Protein AF-A0A969M7Q9-F1 (afdb_monomer)

Nearest PDB structures (foldseek):
  7z47-assembly1_B  TM=3.988E-01  e=9.746E-03  Escherichia phage vB_EcoP_SU10
  7z4b-assembly1_DV  TM=4.162E-01  e=3.476E-02  Escherichia phage vB_EcoP_SU10
  7z4f-assembly1_I  TM=3.718E-01  e=2.457E-02  Escherichia phage vB_EcoP_SU10
  1pkl-assembly1_D  TM=4.606E-01  e=7.020E-01  Leishmania mexicana
  3qv9-assembly1_A  TM=3.059E-01  e=4.173E-01  Trypanosoma cruzi

Radius of gyration: 27.12 Å; Cα contacts (8 Å, |Δi|>4): 693; chains: 1; bounding box: 94×63×76 Å

pLDDT: mean 72.63, std 21.4, range [31.58, 98.12]

Mean predicted aligned error: 14.59 Å

Secondary structure (DSSP, 8-state):
-GGGGT-SS--HHHHHHHHHHHHHHHHHHHHHTTT-GGGEEEEEEE-------EEEEEEEEEEEBT-SEEEE-TTS---GGGTTPEEEETT-S-EEEEEEEEETTEEEEES---SS-BTPEEEEEEEEEE---EEPPTTEEEEEEEEEEE-SS--SS--GGGTTT----S-STT---PPP---PEEES---STTTTT--------EEEEEE-TT-SEEEE-TT---HHHHH-TT-TTSGGGTSTT-EEEETT-S--EEEEEEEETTEEEESS---S--EEEEEEEEE--SPPEEE-SSPPPTTEEEEEEEEEPPPPP-STTPPPSS-GGGHHHHHHHHHHHHHHHTT-HHHHHHHHHHHHHHHHHHHHHHHHHTTTSTT----------------PPP--PPPPPP-

Sequence (407 aa):
MLAAYGQTSPSTVISTQITGFINRAYAEVCRTMQSAPWNRRLFSVITTPEATGEATAAEGVTVTGGSRTVTFGASSPVDRRLIGALLQVATDDESYVIVDVTAATTAIIEPAYTGAALGTALSDQAWRLLGFNYRLPPDCTTPFVVKQSQSPVKLSAAFPRTADAFLPDPIILGQTGLPYIYAVTFGLGFPDLWGSLIQTQLGGSSGNMNVTNGSTAVAGGSTSPDLVNAVIAPAATAATSILPGMFIRFGGDSRYYQIRSVTSGTALVLSEPYRGTTATNLSYRIMPGDSPWIRFYPLPDTRMQVDTEYFAAPPPMQSDEEEPRLPQDLHGVVLDGALLNLYRYLTNESMSQFYENQFGAGLARIRMRSELSDESVFRYAPTYGTGSPYYGDGFLPYGMLPPSVPT

Structure (mmCIF, N/CA/C/O backbone):
data_AF-A0A969M7Q9-F1
#
_entry.id   AF-A0A969M7Q9-F1
#
loop_
_atom_site.group_PDB
_atom_site.id
_atom_site.type_symbol
_atom_site.label_atom_id
_atom_site.label_alt_id
_atom_site.label_comp_id
_atom_site.label_asym_id
_atom_site.label_entity_id
_atom_site.label_seq_id
_atom_site.pdbx_PDB_ins_code
_atom_site.Cartn_x
_atom_site.Cartn_y
_atom_site.Cartn_z
_atom_site.occupancy
_atom_site.B_iso_or_equiv
_atom_site.auth_seq_id
_atom_site.auth_comp_id
_atom_site.auth_asym_id
_atom_site.auth_atom_id
_atom_site.pdbx_PDB_model_num
ATOM 1 N N . MET A 1 1 ? -22.004 0.656 23.681 1.00 78.19 1 MET A N 1
ATOM 2 C CA . MET A 1 1 ? -21.119 1.842 23.577 1.00 78.19 1 MET A CA 1
ATOM 3 C C . MET A 1 1 ? -21.864 3.158 23.778 1.00 78.19 1 MET A C 1
ATOM 5 O O . MET A 1 1 ? -21.443 3.919 24.634 1.00 78.19 1 MET A O 1
ATOM 9 N N . LEU A 1 2 ? -22.986 3.418 23.090 1.00 77.88 2 LEU A N 1
ATOM 10 C CA . LEU A 1 2 ? -23.777 4.651 23.292 1.00 77.88 2 LEU A CA 1
ATOM 11 C C . LEU A 1 2 ? -24.222 4.875 24.747 1.00 77.88 2 LEU A C 1
ATOM 13 O O . LEU A 1 2 ? -24.060 5.969 25.278 1.00 77.88 2 LEU A O 1
ATOM 17 N N . ALA A 1 3 ? -24.653 3.811 25.430 1.00 77.81 3 ALA A N 1
ATOM 18 C CA . ALA A 1 3 ? -24.976 3.875 26.855 1.00 77.81 3 ALA A CA 1
ATOM 19 C C . ALA A 1 3 ? -23.785 4.325 27.728 1.00 77.81 3 ALA A C 1
ATOM 21 O O . ALA A 1 3 ? -23.982 5.059 28.689 1.00 77.81 3 ALA A O 1
ATOM 22 N N . ALA A 1 4 ? -22.547 3.956 27.374 1.00 74.19 4 ALA A N 1
ATOM 23 C CA . ALA A 1 4 ? -21.348 4.387 28.103 1.00 74.19 4 ALA A CA 1
ATOM 24 C C . ALA A 1 4 ? -21.024 5.877 27.881 1.00 74.19 4 ALA A C 1
ATOM 26 O O . ALA A 1 4 ? -20.412 6.499 28.741 1.00 74.19 4 ALA A O 1
ATOM 27 N N . TYR A 1 5 ? -21.488 6.459 26.771 1.00 74.62 5 TYR A N 1
ATOM 28 C CA . TYR A 1 5 ? -21.483 7.906 26.537 1.00 74.62 5 TYR A CA 1
ATOM 29 C C . TYR A 1 5 ? -22.643 8.643 27.233 1.00 74.62 5 TYR A C 1
ATOM 31 O O . TYR A 1 5 ? -22.724 9.865 27.133 1.00 74.62 5 TYR A O 1
ATOM 39 N N . GLY A 1 6 ? -23.563 7.931 27.895 1.00 81.00 6 GLY A N 1
ATOM 40 C CA . GLY A 1 6 ? -24.779 8.524 28.459 1.00 81.00 6 GLY A CA 1
ATOM 41 C C . GLY A 1 6 ? -25.741 9.063 27.395 1.00 81.00 6 GLY A C 1
ATOM 42 O O . GLY A 1 6 ? -26.500 9.988 27.665 1.00 81.00 6 GLY A O 1
ATOM 43 N N . GLN A 1 7 ? -25.688 8.524 26.174 1.00 79.12 7 GLN A N 1
ATOM 44 C CA . GLN A 1 7 ? -26.463 8.999 25.027 1.00 79.12 7 GLN A CA 1
ATOM 45 C C . GLN A 1 7 ? -27.470 7.936 24.588 1.00 79.12 7 GLN A C 1
ATOM 47 O O . GLN A 1 7 ? -27.152 6.747 24.525 1.00 79.12 7 GLN A O 1
ATOM 52 N N . THR A 1 8 ? -28.687 8.371 24.262 1.00 78.25 8 THR A N 1
ATOM 53 C CA . THR A 1 8 ? -29.763 7.507 23.746 1.00 78.25 8 THR A CA 1
ATOM 54 C C . THR A 1 8 ? -29.765 7.416 22.221 1.00 78.25 8 THR A C 1
ATOM 56 O O . THR A 1 8 ? -30.401 6.525 21.662 1.00 78.25 8 THR A O 1
ATOM 59 N N . SER A 1 9 ? -29.056 8.310 21.527 1.00 73.81 9 SER A N 1
ATOM 60 C CA . SER A 1 9 ? -28.926 8.301 20.067 1.00 73.81 9 SER A CA 1
ATOM 61 C C . SER A 1 9 ? -27.534 8.782 19.643 1.00 73.81 9 SER A C 1
ATOM 63 O O . SER A 1 9 ? -26.971 9.662 20.296 1.00 73.81 9 SER A O 1
ATOM 65 N N . PRO A 1 10 ? -26.945 8.213 18.578 1.00 75.50 10 PRO A N 1
ATOM 66 C CA . PRO A 1 10 ? -25.640 8.641 18.098 1.00 75.50 10 PRO A CA 1
ATOM 67 C C . PRO A 1 10 ? -25.740 10.021 17.439 1.00 75.50 10 PRO A C 1
ATOM 69 O O . PRO A 1 10 ? -26.476 10.208 16.474 1.00 75.50 10 PRO A O 1
ATOM 72 N N . SER A 1 11 ? -24.953 10.987 17.912 1.00 85.81 11 SER A N 1
ATOM 73 C CA . SER A 1 11 ? -24.591 12.128 17.066 1.00 85.81 11 SER A CA 1
ATOM 74 C C . SER A 1 11 ? -23.568 11.681 16.016 1.00 85.81 11 SER A C 1
ATOM 76 O O . SER A 1 11 ? -22.823 10.724 16.244 1.00 85.81 11 SER A O 1
ATOM 78 N N . THR A 1 12 ? -23.465 12.393 14.890 1.00 81.44 12 THR A N 1
ATOM 79 C CA . THR A 1 12 ? -22.463 12.103 13.844 1.00 81.44 12 THR A CA 1
ATOM 80 C C . THR A 1 12 ? -21.037 12.065 14.405 1.00 81.44 12 THR A C 1
ATOM 82 O O . THR A 1 12 ? -20.227 11.228 14.008 1.00 81.44 12 THR A O 1
ATOM 85 N N . VAL A 1 13 ? -20.738 12.924 15.387 1.00 83.88 13 VAL A N 1
ATOM 86 C CA . VAL A 1 13 ? -19.436 12.963 16.071 1.00 83.88 13 VAL A CA 1
ATOM 87 C C . VAL A 1 13 ? -19.206 11.693 16.893 1.00 83.88 13 VAL A C 1
ATOM 89 O O . VAL A 1 13 ? -18.142 11.087 16.786 1.00 83.88 13 VAL A O 1
ATOM 92 N N . ILE A 1 14 ? -20.195 11.267 17.683 1.00 85.12 14 ILE A N 1
ATOM 93 C CA . ILE A 1 14 ? -20.080 10.077 18.538 1.00 85.12 14 ILE A CA 1
ATOM 94 C C . ILE A 1 14 ? -19.992 8.807 17.692 1.00 85.12 14 ILE A C 1
ATOM 96 O O . ILE A 1 14 ? -19.148 7.961 17.976 1.00 85.12 14 ILE A O 1
ATOM 100 N N . SER A 1 15 ? -20.802 8.689 16.636 1.00 85.19 15 SER A N 1
ATOM 101 C CA . SER A 1 15 ? -20.715 7.572 15.685 1.00 85.19 15 SER A CA 1
ATOM 102 C C . SER A 1 15 ? -19.311 7.500 15.073 1.00 85.19 15 SER A C 1
ATOM 104 O O . SER A 1 15 ? -18.633 6.489 15.229 1.00 85.19 15 SER A O 1
ATOM 106 N N . THR A 1 16 ? -18.788 8.617 14.549 1.00 84.94 16 THR A N 1
ATOM 107 C CA . THR A 1 16 ? -17.427 8.676 13.982 1.00 84.94 16 THR A CA 1
ATOM 108 C C . THR A 1 16 ? -16.347 8.255 14.989 1.00 84.94 16 THR A C 1
ATOM 110 O O . THR A 1 16 ? -15.401 7.545 14.634 1.00 84.94 16 THR A O 1
ATOM 113 N N . GLN A 1 17 ? -16.466 8.681 16.252 1.00 88.44 17 GLN A N 1
ATOM 114 C CA . GLN A 1 17 ? -15.535 8.288 17.314 1.00 88.44 17 GLN A CA 1
ATOM 115 C C . GLN A 1 17 ? -15.618 6.790 17.626 1.00 88.44 17 GLN A C 1
ATOM 117 O O . GLN A 1 17 ? -14.580 6.133 17.713 1.00 88.44 17 GLN A O 1
ATOM 122 N N . ILE A 1 18 ? -16.833 6.248 17.751 1.00 91.50 18 ILE A N 1
ATOM 123 C CA . ILE A 1 18 ? -17.077 4.825 18.001 1.00 91.50 18 ILE A CA 1
ATOM 124 C C . ILE A 1 18 ? -16.498 3.980 16.865 1.00 91.50 18 ILE A C 1
ATOM 126 O O . ILE A 1 18 ? -15.683 3.100 17.139 1.00 91.50 18 ILE A O 1
ATOM 130 N N . THR A 1 19 ? -16.802 4.298 15.605 1.00 91.00 19 THR A N 1
ATOM 131 C CA . THR A 1 19 ? -16.221 3.625 14.432 1.00 91.00 19 THR A CA 1
ATOM 132 C C . THR A 1 19 ? -14.690 3.682 14.466 1.00 91.00 19 THR A C 1
ATOM 134 O O . THR A 1 19 ? -14.013 2.696 14.181 1.00 91.00 19 THR A O 1
ATOM 137 N N . GLY A 1 20 ? -14.110 4.808 14.897 1.00 89.19 20 GLY A N 1
ATOM 138 C CA . GLY A 1 20 ? -12.666 4.951 15.094 1.00 89.19 20 GLY A CA 1
ATOM 139 C C . GLY A 1 20 ? -12.077 4.070 16.208 1.00 89.19 20 GLY A C 1
ATOM 140 O O . GLY A 1 20 ? -10.922 3.650 16.108 1.00 89.19 20 GLY A O 1
ATOM 141 N N . PHE A 1 21 ? -12.823 3.775 17.275 1.00 94.81 21 PHE A N 1
ATOM 142 C CA . PHE A 1 21 ? -12.399 2.819 18.307 1.00 94.81 21 PHE A CA 1
ATOM 143 C C . PHE A 1 21 ? -12.479 1.377 17.812 1.00 94.81 21 PHE A C 1
ATOM 145 O O . PHE A 1 21 ? -11.530 0.619 18.017 1.00 94.81 21 PHE A O 1
ATOM 152 N N . ILE A 1 22 ? -13.564 1.022 17.119 1.00 95.19 22 ILE A N 1
ATOM 153 C CA . ILE A 1 22 ? -13.755 -0.322 16.565 1.00 95.19 22 ILE A CA 1
ATOM 154 C C . ILE A 1 22 ? -12.678 -0.610 15.511 1.00 95.19 22 ILE A C 1
ATOM 156 O O . ILE A 1 22 ? -12.009 -1.634 15.601 1.00 95.19 22 ILE A O 1
ATOM 160 N N . ASN A 1 23 ? -12.413 0.315 14.584 1.00 93.38 23 ASN A N 1
ATOM 161 C CA . ASN A 1 23 ? -11.371 0.141 13.565 1.00 93.38 23 ASN A CA 1
ATOM 162 C C . ASN A 1 23 ? -9.965 -0.019 14.151 1.00 93.38 23 ASN A C 1
ATOM 164 O O . ASN A 1 23 ? -9.181 -0.820 13.647 1.00 93.38 23 ASN A O 1
ATOM 168 N N . ARG A 1 24 ? -9.641 0.695 15.237 1.00 92.75 24 ARG A N 1
ATOM 169 C CA . ARG A 1 24 ? -8.359 0.513 15.935 1.00 92.75 24 ARG A CA 1
ATOM 170 C C . ARG A 1 24 ? -8.246 -0.868 16.573 1.00 92.75 24 ARG A C 1
ATOM 172 O O . ARG A 1 24 ? -7.217 -1.518 16.416 1.00 92.75 24 ARG A O 1
ATOM 179 N N . ALA A 1 25 ? -9.295 -1.323 17.254 1.00 95.44 25 ALA A N 1
ATOM 180 C CA . ALA A 1 25 ? -9.327 -2.657 17.846 1.00 95.44 25 ALA A CA 1
ATOM 181 C C . ALA A 1 25 ? -9.253 -3.755 16.776 1.00 95.44 25 ALA A C 1
ATOM 183 O O . ALA A 1 25 ? -8.474 -4.694 16.904 1.00 95.44 25 ALA A O 1
ATOM 184 N N . TYR A 1 26 ? -10.005 -3.598 15.687 1.00 94.44 26 TYR A N 1
ATOM 185 C CA . TYR A 1 26 ? -10.010 -4.517 14.555 1.00 94.44 26 TYR A CA 1
ATOM 186 C C . TYR A 1 26 ? -8.629 -4.621 13.893 1.00 94.44 26 TYR A C 1
ATOM 188 O O . TYR A 1 26 ? -8.138 -5.729 13.668 1.00 94.44 26 TYR A O 1
ATOM 196 N N . ALA A 1 27 ? -7.960 -3.486 13.661 1.00 90.38 27 ALA A N 1
ATOM 197 C CA . ALA A 1 27 ? -6.598 -3.460 13.140 1.00 90.38 27 ALA A CA 1
ATOM 198 C C . ALA A 1 27 ? -5.603 -4.173 14.073 1.00 90.38 27 ALA A C 1
ATOM 200 O O . ALA A 1 27 ? -4.734 -4.899 13.595 1.00 90.38 27 ALA A O 1
ATOM 201 N N . GLU A 1 28 ? -5.741 -4.018 15.392 1.00 92.19 28 GLU A N 1
ATOM 202 C CA . GLU A 1 28 ? -4.871 -4.674 16.377 1.00 92.19 28 GLU A CA 1
ATOM 203 C C . GLU A 1 28 ? -5.091 -6.195 16.442 1.00 92.19 28 GLU A C 1
ATOM 205 O O . GLU A 1 28 ? -4.128 -6.966 16.487 1.00 92.19 28 GLU A O 1
ATOM 210 N N . VAL A 1 29 ? -6.352 -6.641 16.371 1.00 93.44 29 VAL A N 1
ATOM 211 C CA . VAL A 1 29 ? -6.707 -8.065 16.265 1.00 93.44 29 VAL A CA 1
ATOM 212 C C . VAL A 1 29 ? -6.100 -8.668 14.998 1.00 93.44 29 VAL A C 1
ATOM 214 O O . VAL A 1 29 ? -5.459 -9.716 15.065 1.00 93.44 29 VAL A O 1
ATOM 217 N N . CYS A 1 30 ? -6.220 -7.985 13.856 1.00 90.06 30 CYS A N 1
ATOM 218 C CA . CYS A 1 30 ? -5.645 -8.457 12.596 1.00 90.06 30 CYS A CA 1
ATOM 219 C C . CYS A 1 30 ? -4.115 -8.437 12.597 1.00 90.06 30 CYS A C 1
ATOM 221 O O . CYS A 1 30 ? -3.508 -9.372 12.087 1.00 90.06 30 CYS A O 1
ATOM 223 N N . ARG A 1 31 ? -3.479 -7.427 13.208 1.00 86.44 31 ARG A N 1
ATOM 224 C CA . ARG A 1 31 ? -2.016 -7.378 13.356 1.00 86.44 31 ARG A CA 1
ATOM 225 C C . ARG A 1 31 ? -1.504 -8.522 14.229 1.00 86.44 31 ARG A C 1
ATOM 227 O O . ARG A 1 31 ? -0.488 -9.128 13.914 1.00 86.44 31 ARG A O 1
ATOM 234 N N . THR A 1 32 ? -2.222 -8.845 15.302 1.00 87.94 32 THR A N 1
ATOM 235 C CA . THR A 1 32 ? -1.894 -10.001 16.149 1.00 87.94 32 THR A CA 1
ATOM 236 C C . THR A 1 32 ? -2.039 -11.322 15.388 1.00 87.94 32 THR A C 1
ATOM 238 O O . THR A 1 32 ? -1.339 -12.285 15.681 1.00 87.94 32 THR A O 1
ATOM 241 N N . MET A 1 33 ? -2.917 -11.346 14.389 1.00 84.31 33 MET A N 1
ATOM 242 C CA . MET A 1 33 ? -3.213 -12.488 13.531 1.00 84.31 33 MET A CA 1
ATOM 243 C C . MET A 1 33 ? -2.665 -12.319 12.124 1.00 84.31 33 MET A C 1
ATOM 245 O O . MET A 1 33 ? -3.331 -12.681 11.151 1.00 84.31 33 MET A O 1
ATOM 249 N N . GLN A 1 34 ? -1.455 -11.773 12.000 1.00 77.94 34 GLN A N 1
ATOM 250 C CA . GLN A 1 34 ? -0.826 -11.657 10.691 1.00 77.94 34 GLN A CA 1
ATOM 251 C C . GLN A 1 34 ? -0.800 -13.014 9.988 1.00 77.94 34 GLN A C 1
ATOM 253 O O . GLN A 1 34 ? -1.215 -13.067 8.850 1.00 77.94 34 GLN A O 1
ATOM 258 N N . SER A 1 35 ? -0.496 -14.124 10.670 1.00 77.88 35 SER A N 1
ATOM 259 C CA . SER A 1 35 ? -0.461 -15.464 10.059 1.00 77.88 35 SER A CA 1
ATOM 260 C C . SER A 1 35 ? -1.825 -16.110 9.766 1.00 77.88 35 SER A C 1
ATOM 262 O O . SER A 1 35 ? -1.862 -17.183 9.150 1.00 77.88 35 SER A O 1
ATOM 264 N N . ALA A 1 36 ? -2.944 -15.503 10.181 1.00 81.12 36 ALA A N 1
ATOM 265 C CA . ALA A 1 36 ? -4.243 -16.162 10.121 1.00 81.12 36 ALA A CA 1
ATOM 266 C C . ALA A 1 36 ? -4.751 -16.355 8.677 1.00 81.12 36 ALA A C 1
ATOM 268 O O . ALA A 1 36 ? -4.638 -15.445 7.851 1.00 81.12 36 ALA A O 1
ATOM 269 N N . PRO A 1 37 ? -5.393 -17.500 8.375 1.00 77.75 37 PRO A N 1
ATOM 270 C CA . PRO A 1 37 ? -5.892 -17.847 7.041 1.00 77.75 37 PRO A CA 1
ATOM 271 C C . PRO A 1 37 ? -6.746 -16.781 6.356 1.00 77.75 37 PRO A C 1
ATOM 273 O O . PRO A 1 37 ? -6.609 -16.539 5.165 1.00 77.75 37 PRO A O 1
ATOM 276 N N . TRP A 1 38 ? -7.641 -16.133 7.099 1.00 79.50 38 TRP A N 1
ATOM 277 C CA . TRP A 1 38 ? -8.594 -15.172 6.536 1.00 79.50 38 TRP A CA 1
ATOM 278 C C . TRP A 1 38 ? -7.970 -13.813 6.189 1.00 79.50 38 TRP A C 1
ATOM 280 O O . TRP A 1 38 ? -8.583 -13.036 5.455 1.00 79.50 38 TRP A O 1
ATOM 290 N N . ASN A 1 39 ? -6.752 -13.544 6.674 1.00 81.12 39 ASN A N 1
ATOM 291 C CA . ASN A 1 39 ? -5.958 -12.372 6.301 1.00 81.12 39 ASN A CA 1
ATOM 292 C C . ASN A 1 39 ? -5.030 -12.646 5.108 1.00 81.12 39 ASN A C 1
ATOM 294 O O . ASN A 1 39 ? -4.474 -11.700 4.543 1.00 81.12 39 ASN A O 1
ATOM 298 N N . ARG A 1 40 ? -4.873 -13.915 4.705 1.00 81.62 40 ARG A N 1
ATOM 299 C CA . ARG A 1 40 ? -4.085 -14.299 3.532 1.00 81.62 40 ARG A CA 1
ATOM 300 C C . ARG A 1 40 ? -4.834 -13.916 2.262 1.00 81.62 40 ARG A C 1
ATOM 302 O O . ARG A 1 40 ? -6.021 -14.207 2.086 1.00 81.62 40 ARG A O 1
ATOM 309 N N . ARG A 1 41 ? -4.132 -13.240 1.363 1.00 78.81 41 ARG A N 1
ATOM 310 C CA . ARG A 1 41 ? -4.583 -12.921 0.013 1.00 78.81 41 ARG A CA 1
ATOM 311 C C . ARG A 1 41 ? -3.589 -13.493 -0.976 1.00 78.81 41 ARG A C 1
ATOM 313 O O . ARG A 1 41 ? -2.386 -13.470 -0.737 1.00 78.81 41 ARG A O 1
ATOM 320 N N . LEU A 1 42 ? -4.115 -13.965 -2.096 1.00 76.44 42 LEU A N 1
ATOM 321 C CA . LEU A 1 42 ? -3.324 -14.364 -3.246 1.00 76.44 42 LEU A CA 1
ATOM 322 C C . LEU A 1 42 ? -3.463 -13.277 -4.309 1.00 76.44 42 LEU A C 1
ATOM 324 O O . LEU A 1 42 ? -4.579 -12.918 -4.688 1.00 76.44 42 LEU A O 1
ATOM 328 N N . PHE A 1 43 ? -2.335 -12.743 -4.760 1.00 75.38 43 PHE A N 1
ATOM 329 C CA . PHE A 1 43 ? -2.260 -11.777 -5.845 1.00 75.38 43 PHE A CA 1
ATOM 330 C C . PHE A 1 43 ? -1.307 -12.278 -6.912 1.00 75.38 43 PHE A C 1
ATOM 332 O O . PHE A 1 43 ? -0.115 -12.460 -6.672 1.00 75.38 43 PHE A O 1
ATOM 339 N N . SER A 1 44 ? -1.846 -12.484 -8.104 1.00 72.81 44 SER A N 1
ATOM 340 C CA . SER A 1 44 ? -1.063 -12.855 -9.272 1.00 72.81 44 SER A CA 1
ATOM 341 C C . SER A 1 44 ? -0.567 -11.592 -9.956 1.00 72.81 44 SER A C 1
ATOM 343 O O . SER A 1 44 ? -1.347 -10.810 -10.501 1.00 72.81 44 SER A O 1
ATOM 345 N N . VAL A 1 45 ? 0.744 -11.400 -9.933 1.00 67.88 45 VAL A N 1
ATOM 346 C CA . VAL A 1 45 ? 1.416 -10.374 -10.713 1.00 67.88 45 VAL A CA 1
ATOM 347 C C . VAL A 1 45 ? 1.586 -10.921 -12.127 1.00 67.88 45 VAL A C 1
ATOM 349 O O . VAL A 1 45 ? 2.356 -11.860 -12.358 1.00 67.88 45 VAL A O 1
ATOM 352 N N . ILE A 1 46 ? 0.866 -10.334 -13.086 1.00 62.53 46 ILE A N 1
ATOM 353 C CA . ILE A 1 46 ? 1.171 -10.546 -14.501 1.00 62.53 46 ILE A CA 1
ATOM 354 C C . ILE A 1 46 ? 2.461 -9.776 -14.771 1.00 62.53 46 ILE A C 1
ATOM 356 O O . ILE A 1 46 ? 2.501 -8.555 -14.651 1.00 62.53 46 ILE A O 1
ATOM 360 N N . THR A 1 47 ? 3.523 -10.500 -15.115 1.00 57.75 47 THR A N 1
ATOM 361 C CA . THR A 1 47 ? 4.889 -9.978 -15.291 1.00 57.75 47 THR A CA 1
ATOM 362 C C . THR A 1 47 ? 5.070 -9.144 -16.559 1.00 57.75 47 THR A C 1
ATOM 364 O O . THR A 1 47 ? 6.192 -8.924 -17.008 1.00 57.75 47 THR A O 1
ATOM 367 N N . THR A 1 48 ? 3.980 -8.647 -17.152 1.00 55.28 48 THR A N 1
ATOM 368 C CA . THR A 1 48 ? 4.083 -7.601 -18.164 1.00 55.28 48 THR A CA 1
ATOM 369 C C . THR A 1 48 ? 4.718 -6.381 -17.505 1.00 55.28 48 THR A C 1
ATOM 371 O O . THR A 1 48 ? 4.131 -5.854 -16.558 1.00 55.28 48 THR A O 1
ATOM 374 N N . PRO A 1 49 ? 5.914 -5.958 -17.948 1.00 50.19 49 PRO A N 1
ATOM 375 C CA . PRO A 1 49 ? 6.615 -4.843 -17.339 1.00 50.19 49 PRO A CA 1
ATOM 376 C C . PRO A 1 49 ? 5.733 -3.601 -17.413 1.00 50.19 49 PRO A C 1
ATOM 378 O O . PRO A 1 49 ? 5.446 -3.090 -18.493 1.00 50.19 49 PRO A O 1
ATOM 381 N N . GLU A 1 50 ? 5.290 -3.117 -16.259 1.00 48.56 50 GLU A N 1
ATOM 382 C CA . GLU A 1 50 ? 4.736 -1.778 -16.166 1.00 48.56 50 GLU A CA 1
ATOM 383 C C . GLU A 1 50 ? 5.931 -0.823 -16.169 1.00 48.56 50 GLU A C 1
ATOM 385 O O . GLU A 1 50 ? 6.804 -0.914 -15.298 1.00 48.56 50 GLU A O 1
ATOM 390 N N . ALA A 1 51 ? 5.999 0.056 -17.173 1.00 50.31 51 ALA A N 1
ATOM 391 C CA . ALA A 1 51 ? 6.993 1.119 -17.289 1.00 50.31 51 ALA A CA 1
ATOM 392 C C . ALA A 1 51 ? 6.807 2.124 -16.137 1.00 50.31 51 ALA A C 1
ATOM 394 O O . ALA A 1 51 ? 6.281 3.217 -16.307 1.00 50.31 51 ALA A O 1
ATOM 395 N N . THR A 1 52 ? 7.162 1.722 -14.919 1.00 42.06 52 THR A N 1
ATOM 396 C CA . THR A 1 52 ? 6.789 2.446 -13.695 1.00 42.06 52 THR A CA 1
ATOM 397 C C . THR A 1 52 ? 7.685 3.645 -13.423 1.00 42.06 52 THR A C 1
ATOM 399 O O . THR A 1 52 ? 7.352 4.466 -12.576 1.00 42.06 52 THR A O 1
ATOM 402 N N . GLY A 1 53 ? 8.777 3.798 -14.169 1.00 48.22 53 GLY A N 1
ATOM 403 C CA . GLY A 1 53 ? 9.525 5.043 -14.263 1.00 48.22 53 GLY A CA 1
ATOM 404 C C . GLY A 1 53 ? 10.341 5.054 -15.536 1.00 48.22 53 GLY A C 1
ATOM 405 O O . GLY A 1 53 ? 11.222 4.218 -15.712 1.00 48.22 53 GLY A O 1
ATOM 406 N N . GLU A 1 54 ? 10.043 6.000 -16.415 1.00 49.31 54 GLU A N 1
ATOM 407 C CA . GLU A 1 54 ? 10.898 6.303 -17.551 1.00 49.31 54 GLU A CA 1
ATOM 408 C C . GLU A 1 54 ? 12.021 7.212 -17.055 1.00 49.31 54 GLU A C 1
ATOM 410 O O . GLU A 1 54 ? 11.823 8.399 -16.801 1.00 49.31 54 GLU A O 1
ATOM 415 N N . ALA A 1 55 ? 13.215 6.650 -16.873 1.00 52.06 55 ALA A N 1
ATOM 416 C CA . ALA A 1 55 ? 14.414 7.472 -16.830 1.00 52.06 55 ALA A CA 1
ATOM 417 C C . ALA A 1 55 ? 14.788 7.792 -18.279 1.00 52.06 55 ALA A C 1
ATOM 419 O O . ALA A 1 55 ? 15.468 7.003 -18.933 1.00 52.06 55 ALA A O 1
ATOM 420 N N . THR A 1 56 ? 14.285 8.914 -18.790 1.00 56.31 56 THR A N 1
ATOM 421 C CA . THR A 1 56 ? 14.685 9.441 -20.096 1.00 56.31 56 THR A CA 1
ATOM 422 C C . THR A 1 56 ? 15.934 10.282 -19.889 1.00 56.31 56 THR A C 1
ATOM 424 O O . THR A 1 56 ? 15.874 11.357 -19.289 1.00 56.31 56 THR A O 1
ATOM 427 N N . ALA A 1 57 ? 17.086 9.796 -20.342 1.00 59.94 57 ALA A N 1
ATOM 428 C CA . ALA A 1 57 ? 18.275 10.634 -20.375 1.00 59.94 57 ALA A CA 1
ATOM 429 C C . ALA A 1 57 ? 18.229 11.528 -21.618 1.00 59.94 57 ALA A C 1
ATOM 431 O O . ALA A 1 57 ? 17.851 11.087 -22.703 1.00 59.94 57 ALA A O 1
ATOM 432 N N . ALA A 1 58 ? 18.618 12.794 -21.453 1.00 57.41 58 ALA A N 1
ATOM 433 C CA . ALA A 1 58 ? 18.746 13.735 -22.565 1.00 57.41 58 ALA A CA 1
ATOM 434 C C . ALA A 1 58 ? 19.956 13.419 -23.461 1.00 57.41 58 ALA A C 1
ATOM 436 O O . ALA A 1 58 ? 19.992 13.856 -24.606 1.00 57.41 58 ALA A O 1
ATOM 437 N N . GLU A 1 59 ? 20.937 12.677 -22.940 1.00 72.12 59 GLU A N 1
ATOM 438 C CA . GLU A 1 59 ? 22.085 12.218 -23.715 1.00 72.12 59 GLU A CA 1
ATOM 439 C C . GLU A 1 59 ? 21.806 10.873 -24.348 1.00 72.12 59 GLU A C 1
ATOM 441 O O . GLU A 1 59 ? 21.326 9.940 -23.691 1.00 72.12 59 GLU A O 1
ATOM 446 N N . GLY A 1 60 ? 22.146 10.764 -25.624 1.00 82.31 60 GLY A N 1
ATOM 447 C CA . GLY A 1 60 ? 21.820 9.574 -26.350 1.00 82.31 60 GLY A CA 1
ATOM 448 C C . GLY A 1 60 ? 22.750 8.396 -26.084 1.00 82.31 60 GLY A C 1
ATOM 449 O O . GLY A 1 60 ? 23.878 8.500 -25.597 1.00 82.31 60 GLY A O 1
ATOM 450 N N . VAL A 1 61 ? 22.232 7.229 -26.427 1.00 88.94 61 VAL A N 1
ATOM 451 C CA . VAL A 1 61 ? 22.934 5.958 -26.469 1.00 88.94 61 VAL A CA 1
ATOM 452 C C . VAL A 1 61 ? 23.475 5.743 -27.877 1.00 88.94 61 VAL A C 1
ATOM 454 O O . VAL A 1 61 ? 22.841 6.096 -28.873 1.00 88.94 61 VAL A O 1
ATOM 457 N N . THR A 1 62 ? 24.662 5.145 -27.944 1.00 92.56 62 THR A N 1
ATOM 458 C CA . THR A 1 62 ? 25.234 4.603 -29.171 1.00 92.56 62 THR A CA 1
ATOM 459 C C . THR A 1 62 ? 25.168 3.082 -29.153 1.00 92.56 62 THR A C 1
ATOM 461 O O . THR A 1 62 ? 25.688 2.439 -28.238 1.00 92.56 62 THR A O 1
ATOM 464 N N . VAL A 1 63 ? 24.547 2.499 -30.175 1.00 93.12 63 VAL A N 1
ATOM 465 C CA . VAL A 1 63 ? 24.451 1.048 -30.358 1.00 93.12 63 VAL A CA 1
ATOM 466 C C . VAL A 1 63 ? 24.503 0.702 -31.844 1.00 93.12 63 VAL A C 1
ATOM 468 O O . VAL A 1 63 ? 23.945 1.404 -32.685 1.00 93.12 63 VAL A O 1
ATOM 471 N N . THR A 1 64 ? 25.204 -0.378 -32.181 1.00 94.19 64 THR A N 1
ATOM 472 C CA . THR A 1 64 ? 25.352 -0.852 -33.563 1.00 94.19 64 THR A CA 1
ATOM 473 C C . THR A 1 64 ? 24.444 -2.048 -33.809 1.00 94.19 64 THR A C 1
ATOM 475 O O . THR A 1 64 ? 24.411 -2.958 -32.983 1.00 94.19 64 THR A O 1
ATOM 478 N N . GLY A 1 65 ? 23.748 -2.089 -34.949 1.00 93.06 65 GLY A N 1
ATOM 479 C CA . GLY A 1 65 ? 22.944 -3.252 -35.345 1.00 93.06 65 GLY A CA 1
ATOM 480 C C . GLY A 1 65 ? 23.765 -4.549 -35.308 1.00 93.06 65 GLY A C 1
ATOM 481 O O . GLY A 1 65 ? 24.846 -4.622 -35.898 1.00 93.06 65 GLY A O 1
ATOM 482 N N . GLY A 1 66 ? 23.273 -5.559 -34.592 1.00 92.06 66 GLY A N 1
ATOM 483 C CA . GLY A 1 66 ? 23.932 -6.839 -34.305 1.00 92.06 66 GLY A CA 1
ATOM 484 C C . GLY A 1 66 ? 24.924 -6.830 -33.137 1.00 92.06 66 GLY A C 1
ATOM 485 O O . GLY A 1 66 ? 25.479 -7.878 -32.808 1.00 92.06 66 GLY A O 1
ATOM 486 N N . SER A 1 67 ? 25.163 -5.684 -32.495 1.00 95.50 67 SER A N 1
ATOM 487 C CA . SER A 1 67 ? 26.029 -5.577 -31.317 1.00 95.50 67 SER A CA 1
ATOM 488 C C . SER A 1 67 ? 25.266 -5.900 -30.035 1.00 95.50 67 SER A C 1
ATOM 490 O O . SER A 1 67 ? 24.101 -5.542 -29.876 1.00 95.50 67 SER A O 1
ATOM 492 N N . ARG A 1 68 ? 25.953 -6.527 -29.076 1.00 96.19 68 ARG A N 1
ATOM 493 C CA . ARG A 1 68 ? 25.487 -6.628 -27.682 1.00 96.19 68 ARG A CA 1
ATOM 494 C C . ARG A 1 68 ? 25.986 -5.481 -26.813 1.00 96.19 68 ARG A C 1
ATOM 496 O O . ARG A 1 68 ? 25.548 -5.350 -25.683 1.00 96.19 68 ARG A O 1
ATOM 503 N N . THR A 1 69 ? 26.926 -4.685 -27.300 1.00 96.12 69 THR A N 1
ATOM 504 C CA . THR A 1 69 ? 27.518 -3.591 -26.535 1.00 96.12 69 THR A CA 1
ATOM 505 C C . THR A 1 69 ? 26.765 -2.305 -26.819 1.00 96.12 69 THR A C 1
ATOM 507 O O . THR A 1 69 ? 26.625 -1.916 -27.981 1.00 96.12 69 THR A O 1
ATOM 510 N N . VAL A 1 70 ? 26.333 -1.649 -25.747 1.00 94.62 70 VAL A N 1
ATOM 511 C CA . VAL A 1 70 ? 25.672 -0.347 -25.755 1.00 94.62 70 VAL A CA 1
ATOM 512 C C . VAL A 1 70 ? 26.557 0.645 -25.016 1.00 94.62 70 VAL A C 1
ATOM 514 O O . VAL A 1 70 ? 27.002 0.365 -23.900 1.00 94.62 70 VAL A O 1
ATOM 517 N N . THR A 1 71 ? 26.800 1.806 -25.622 1.00 94.69 71 THR A N 1
ATOM 518 C CA . THR A 1 71 ? 27.573 2.890 -25.012 1.00 94.69 71 THR A CA 1
ATOM 519 C C . THR A 1 71 ? 26.662 4.068 -24.686 1.00 94.69 71 THR A C 1
ATOM 521 O O . THR A 1 71 ? 25.995 4.605 -25.563 1.00 94.69 71 THR A O 1
ATOM 524 N N . PHE A 1 72 ? 26.640 4.474 -23.425 1.00 90.81 72 PHE A N 1
ATOM 525 C CA . PHE A 1 72 ? 25.864 5.598 -22.909 1.00 90.81 72 PHE A CA 1
ATOM 526 C C . PHE A 1 72 ? 26.677 6.896 -22.992 1.00 90.81 72 PHE A C 1
ATOM 528 O O . PHE A 1 72 ? 27.911 6.864 -22.961 1.00 90.81 72 PHE A O 1
ATOM 535 N N . GLY A 1 73 ? 25.988 8.036 -23.082 1.00 86.38 73 GLY A N 1
ATOM 536 C CA . GLY A 1 73 ? 26.608 9.357 -22.974 1.00 86.38 73 GLY A CA 1
ATOM 537 C C . GLY A 1 73 ? 27.400 9.532 -21.672 1.00 86.38 73 GLY A C 1
ATOM 538 O O . GLY A 1 73 ? 27.109 8.905 -20.651 1.00 86.38 73 GLY A O 1
ATOM 539 N N . ALA A 1 74 ? 28.437 10.373 -21.704 1.00 82.75 74 ALA A N 1
ATOM 540 C CA . ALA A 1 74 ? 29.381 10.526 -20.597 1.00 82.75 74 ALA A CA 1
ATOM 541 C C . ALA A 1 74 ? 28.746 11.069 -19.304 1.00 82.75 74 ALA A C 1
ATOM 543 O O . ALA A 1 74 ? 29.280 10.809 -18.226 1.00 82.75 74 ALA A O 1
ATOM 544 N N . SER A 1 75 ? 27.626 11.798 -19.384 1.00 78.25 75 SER A N 1
ATOM 545 C CA . SER A 1 75 ? 26.908 12.275 -18.195 1.00 78.25 75 SER A CA 1
ATOM 546 C C . SER A 1 75 ? 25.806 11.327 -17.719 1.00 78.25 75 SER A C 1
ATOM 548 O O . SER A 1 75 ? 25.170 11.591 -16.698 1.00 78.25 75 SER A O 1
ATOM 550 N N . SER A 1 76 ? 25.628 10.189 -18.398 1.00 75.56 76 SER A N 1
ATOM 551 C CA . SER A 1 76 ? 24.697 9.123 -18.025 1.00 75.56 76 SER A CA 1
ATOM 552 C C . SER A 1 76 ? 25.448 7.896 -17.499 1.00 75.56 76 SER A C 1
ATOM 554 O O . SER A 1 76 ? 25.506 6.872 -18.186 1.00 75.56 76 SER A O 1
ATOM 556 N N . PRO A 1 77 ? 26.063 7.969 -16.301 1.00 76.50 77 PRO A N 1
ATOM 557 C CA . PRO A 1 77 ? 26.824 6.852 -15.783 1.00 76.50 77 PRO A CA 1
ATOM 558 C C . PRO A 1 77 ? 25.905 5.650 -15.550 1.00 76.50 77 PRO A C 1
ATOM 560 O O . PRO A 1 77 ? 24.915 5.727 -14.819 1.00 76.50 77 PRO A O 1
ATOM 563 N N . VAL A 1 78 ? 26.262 4.526 -16.159 1.00 84.19 78 VAL A N 1
ATOM 564 C CA . VAL A 1 78 ? 25.665 3.224 -15.895 1.00 84.19 78 VAL A CA 1
ATOM 565 C C . VAL A 1 78 ? 26.395 2.539 -14.744 1.00 84.19 78 VAL A C 1
ATOM 567 O O . VAL A 1 78 ? 27.623 2.487 -14.687 1.00 84.19 78 VAL A O 1
ATOM 570 N N . ASP A 1 79 ? 25.619 2.013 -13.801 1.00 85.19 79 ASP A N 1
ATOM 571 C CA . ASP A 1 79 ? 26.093 1.239 -12.651 1.00 85.19 79 ASP A CA 1
ATOM 572 C C . ASP A 1 79 ? 25.654 -0.223 -12.828 1.00 85.19 79 ASP A C 1
ATOM 574 O O . ASP A 1 79 ? 24.606 -0.495 -13.411 1.00 85.19 79 ASP A O 1
ATOM 578 N N . ARG A 1 80 ? 26.399 -1.177 -12.260 1.00 83.12 80 ARG A N 1
ATOM 579 C CA . ARG A 1 80 ? 26.041 -2.604 -12.164 1.00 83.12 80 ARG A CA 1
ATOM 580 C C . ARG A 1 80 ? 24.652 -2.855 -11.579 1.00 83.12 80 ARG A C 1
ATOM 582 O O . ARG A 1 80 ? 24.080 -3.916 -11.798 1.00 83.12 80 ARG A O 1
ATOM 589 N N . ARG A 1 81 ? 24.071 -1.883 -10.875 1.00 75.12 81 ARG A N 1
ATOM 590 C CA . ARG A 1 81 ? 22.665 -1.918 -10.432 1.00 75.12 81 ARG A CA 1
ATOM 591 C C . ARG A 1 81 ? 21.651 -1.955 -11.582 1.00 75.12 81 ARG A C 1
ATOM 593 O O . ARG A 1 81 ? 20.492 -2.269 -11.327 1.00 75.12 81 ARG A O 1
ATOM 600 N N . LEU A 1 82 ? 22.065 -1.615 -12.804 1.00 81.06 82 LEU A N 1
ATOM 601 C CA . LEU A 1 82 ? 21.248 -1.704 -14.013 1.00 81.06 82 LEU A CA 1
ATOM 602 C C . LEU A 1 82 ? 21.200 -3.115 -14.602 1.00 81.06 82 LEU A C 1
ATOM 604 O O . LEU A 1 82 ? 20.405 -3.347 -15.505 1.00 81.06 82 LEU A O 1
ATOM 608 N N . ILE A 1 83 ? 22.007 -4.059 -14.106 1.00 84.56 83 ILE A N 1
ATOM 609 C CA . ILE A 1 83 ? 21.939 -5.454 -14.549 1.00 84.56 83 ILE A CA 1
ATOM 610 C C . ILE A 1 83 ? 20.535 -6.002 -14.254 1.00 84.56 83 ILE A C 1
ATOM 612 O O . ILE A 1 83 ? 20.060 -5.990 -13.119 1.00 84.56 83 ILE A O 1
ATOM 616 N N . GLY A 1 84 ? 19.874 -6.455 -15.313 1.00 79.44 84 GLY A N 1
ATOM 617 C CA . GLY A 1 84 ? 18.481 -6.865 -15.388 1.00 79.44 84 GLY A CA 1
ATOM 618 C C . GLY A 1 84 ? 17.566 -5.816 -16.029 1.00 79.44 84 GLY A C 1
ATOM 619 O O . GLY A 1 84 ? 16.603 -6.177 -16.690 1.00 79.44 84 GLY A O 1
ATOM 620 N N . ALA A 1 85 ? 17.832 -4.518 -15.900 1.00 81.88 85 ALA A N 1
ATOM 621 C CA . ALA A 1 85 ? 16.922 -3.508 -16.442 1.00 81.88 85 ALA A CA 1
ATOM 622 C C . ALA A 1 85 ? 16.708 -3.681 -17.958 1.00 81.88 85 ALA A C 1
ATOM 624 O O . ALA A 1 85 ? 17.629 -4.057 -18.688 1.00 81.88 85 ALA A O 1
ATOM 625 N N . LEU A 1 86 ? 15.488 -3.404 -18.424 1.00 86.06 86 LEU A N 1
ATOM 626 C CA . LEU A 1 86 ? 15.192 -3.357 -19.851 1.00 86.06 86 LEU A CA 1
ATOM 627 C C . LEU A 1 86 ? 15.609 -1.992 -20.387 1.00 86.06 86 LEU A C 1
ATOM 629 O O . LEU A 1 86 ? 15.133 -0.957 -19.930 1.00 86.06 86 LEU A O 1
ATOM 633 N N . LEU A 1 87 ? 16.497 -1.994 -21.364 1.00 89.62 87 LEU A N 1
ATOM 634 C CA . LEU A 1 87 ? 16.850 -0.839 -22.162 1.00 89.62 87 LEU A CA 1
ATOM 635 C C . LEU A 1 87 ? 15.933 -0.783 -23.381 1.00 89.62 87 LEU A C 1
ATOM 637 O O . LEU A 1 87 ? 15.868 -1.745 -24.142 1.00 89.62 87 LEU A O 1
ATOM 641 N N . GLN A 1 88 ? 15.298 0.360 -23.610 1.00 89.69 88 GLN A N 1
ATOM 642 C CA . GLN A 1 88 ? 14.624 0.651 -24.868 1.00 89.69 88 GLN A CA 1
ATOM 643 C C . GLN A 1 88 ? 15.237 1.895 -25.505 1.00 89.69 88 GLN A C 1
ATOM 645 O O . GLN A 1 88 ? 15.349 2.949 -24.874 1.00 89.69 88 GLN A O 1
ATOM 650 N N . VAL A 1 89 ? 15.637 1.763 -26.766 1.00 89.25 89 VAL A N 1
ATOM 651 C CA . VAL A 1 89 ? 16.120 2.875 -27.590 1.00 89.25 89 VAL A CA 1
ATOM 652 C C . VAL A 1 89 ? 14.894 3.551 -28.206 1.00 89.25 89 VAL A C 1
ATOM 654 O O . VAL A 1 89 ? 14.005 2.862 -28.681 1.00 89.25 89 VAL A O 1
ATOM 657 N N . ALA A 1 90 ? 14.804 4.882 -28.184 1.00 82.44 90 ALA A N 1
ATOM 658 C CA . ALA A 1 90 ? 13.570 5.620 -28.492 1.00 82.44 90 ALA A CA 1
ATOM 659 C C . ALA A 1 90 ? 13.023 5.407 -29.914 1.00 82.44 90 ALA A C 1
ATOM 661 O O . ALA A 1 90 ? 11.847 5.656 -30.163 1.00 82.44 90 ALA A O 1
ATOM 662 N N . THR A 1 91 ? 13.872 4.984 -30.846 1.00 81.50 91 THR A N 1
ATOM 663 C CA . THR A 1 91 ? 13.501 4.672 -32.231 1.00 81.50 91 THR A CA 1
ATOM 664 C C . THR A 1 91 ? 13.020 3.236 -32.426 1.00 81.50 91 THR A C 1
ATOM 666 O O . THR A 1 91 ? 12.634 2.887 -33.539 1.00 81.50 91 THR A O 1
ATOM 669 N N . ASP A 1 92 ? 13.038 2.420 -31.372 1.00 84.06 92 ASP A N 1
ATOM 670 C CA . ASP A 1 92 ? 12.740 0.993 -31.406 1.00 84.06 92 ASP A CA 1
ATOM 671 C C . ASP A 1 92 ? 11.582 0.643 -30.454 1.00 84.06 92 ASP A C 1
ATOM 673 O O . ASP A 1 92 ? 11.489 1.142 -29.326 1.00 84.06 92 ASP A O 1
ATOM 677 N N . ASP A 1 93 ? 10.703 -0.248 -30.903 1.00 82.62 93 ASP A N 1
ATOM 678 C CA . ASP A 1 93 ? 9.638 -0.821 -30.076 1.00 82.62 93 ASP A CA 1
ATOM 679 C C . ASP A 1 93 ? 10.152 -2.014 -29.249 1.00 82.62 93 ASP A C 1
ATOM 681 O O . ASP A 1 93 ? 9.522 -2.403 -28.260 1.00 82.62 93 ASP A O 1
ATOM 685 N N . GLU A 1 94 ? 11.310 -2.581 -29.609 1.00 86.50 94 GLU A N 1
ATOM 686 C CA . GLU A 1 94 ? 11.940 -3.671 -28.868 1.00 86.50 94 GLU A CA 1
ATOM 687 C C . GLU A 1 94 ? 12.676 -3.180 -27.609 1.00 86.50 94 GLU A C 1
ATOM 689 O O . GLU A 1 94 ? 13.226 -2.080 -27.533 1.00 86.50 94 GLU A O 1
ATOM 694 N N . SER A 1 95 ? 12.680 -4.032 -26.583 1.00 89.00 95 SER A N 1
ATOM 695 C CA . SER A 1 95 ? 13.395 -3.806 -25.326 1.00 89.00 95 SER A CA 1
ATOM 696 C C . SER A 1 95 ? 14.439 -4.896 -25.115 1.00 89.00 95 SER A C 1
ATOM 698 O O . SER A 1 95 ? 14.187 -6.069 -25.383 1.00 89.00 95 SER A O 1
ATOM 700 N N . TYR A 1 96 ? 15.594 -4.513 -24.582 1.00 90.56 96 TYR A N 1
ATOM 701 C CA . TYR A 1 96 ? 16.767 -5.370 -24.448 1.00 90.56 96 TYR A CA 1
ATOM 702 C C . TYR A 1 96 ? 17.187 -5.467 -22.983 1.00 90.56 96 TYR A C 1
ATOM 704 O O . TYR A 1 96 ? 17.297 -4.453 -22.302 1.00 90.56 96 TYR A O 1
ATOM 712 N N . VAL A 1 97 ? 17.446 -6.669 -22.471 1.00 89.81 97 VAL A N 1
ATOM 713 C CA . VAL A 1 97 ? 17.857 -6.848 -21.068 1.00 89.81 97 VAL A CA 1
ATOM 714 C C . VAL A 1 97 ? 19.331 -6.500 -20.923 1.00 89.81 97 VAL A C 1
ATOM 716 O O . VAL A 1 97 ? 20.159 -7.068 -21.628 1.00 89.81 97 VAL A O 1
ATOM 719 N N . ILE A 1 98 ? 19.688 -5.624 -19.984 1.00 90.56 98 ILE A N 1
ATOM 720 C CA . ILE A 1 98 ? 21.088 -5.389 -19.613 1.00 90.56 98 ILE A CA 1
ATOM 721 C C . ILE A 1 98 ? 21.590 -6.590 -18.808 1.00 90.56 98 ILE A C 1
ATOM 723 O O . ILE A 1 98 ? 21.132 -6.832 -17.698 1.00 90.56 98 ILE A O 1
ATOM 727 N N . VAL A 1 99 ? 22.546 -7.346 -19.336 1.00 92.62 99 VAL A N 1
ATOM 728 C CA . VAL A 1 99 ? 23.104 -8.537 -18.673 1.00 92.62 99 VAL A CA 1
ATOM 729 C C . VAL A 1 99 ? 24.405 -8.257 -17.924 1.00 92.62 99 VAL A C 1
ATOM 731 O O . VAL A 1 99 ? 24.731 -8.981 -16.988 1.00 92.62 99 VAL A O 1
ATOM 734 N N . ASP A 1 100 ? 25.137 -7.208 -18.303 1.00 94.12 100 ASP A N 1
ATOM 735 C CA . ASP A 1 100 ? 26.365 -6.793 -17.622 1.00 94.12 100 ASP A CA 1
ATOM 736 C C . ASP A 1 100 ? 26.629 -5.292 -17.810 1.00 94.12 100 ASP A C 1
ATOM 738 O O . ASP A 1 100 ? 26.151 -4.678 -18.763 1.00 94.12 100 ASP A O 1
ATOM 742 N N . VAL A 1 101 ? 27.421 -4.705 -16.914 1.00 94.00 101 VAL A N 1
ATOM 743 C CA . VAL A 1 101 ? 27.931 -3.332 -17.016 1.00 94.00 101 VAL A CA 1
ATOM 744 C C . VAL A 1 101 ? 29.449 -3.387 -16.909 1.00 94.00 101 VAL A C 1
ATOM 746 O O . VAL A 1 101 ? 30.007 -3.633 -15.835 1.00 94.00 101 VAL A O 1
ATOM 749 N N . THR A 1 102 ? 30.115 -3.185 -18.046 1.00 96.25 102 THR A N 1
ATOM 750 C CA . THR A 1 102 ? 31.566 -3.372 -18.199 1.00 96.25 102 THR A CA 1
ATOM 751 C C . THR A 1 102 ? 32.358 -2.100 -17.915 1.00 96.25 102 THR A C 1
ATOM 753 O O . THR A 1 102 ? 33.525 -2.179 -17.536 1.00 96.25 102 THR A O 1
ATOM 756 N N . ALA A 1 103 ? 31.733 -0.930 -18.056 1.00 94.69 103 ALA A N 1
ATOM 757 C CA . ALA A 1 103 ? 32.309 0.367 -17.715 1.00 94.69 103 ALA A CA 1
ATOM 758 C C . ALA A 1 103 ? 31.208 1.354 -17.308 1.00 94.69 103 ALA A C 1
ATOM 760 O O . ALA A 1 103 ? 30.033 1.106 -17.557 1.00 94.69 103 ALA A O 1
ATOM 761 N N . ALA A 1 104 ? 31.590 2.510 -16.757 1.00 90.69 104 ALA A N 1
ATOM 762 C CA . ALA A 1 104 ? 30.648 3.558 -16.346 1.00 90.69 104 ALA A CA 1
ATOM 763 C C . ALA A 1 104 ? 29.778 4.106 -17.491 1.00 90.69 104 ALA A C 1
ATOM 765 O O . ALA A 1 104 ? 28.795 4.776 -17.233 1.00 90.69 104 ALA A O 1
ATOM 766 N N . THR A 1 105 ? 30.120 3.840 -18.749 1.00 93.00 105 THR A N 1
ATOM 767 C CA . THR A 1 105 ? 29.344 4.252 -19.927 1.00 93.00 105 THR A CA 1
ATOM 768 C C . THR A 1 105 ? 29.055 3.076 -20.850 1.00 93.00 105 THR A C 1
ATOM 770 O O . THR A 1 105 ? 28.719 3.278 -22.008 1.00 93.00 105 THR A O 1
ATOM 773 N N . THR A 1 106 ? 29.255 1.828 -20.419 1.00 94.12 106 THR A N 1
ATOM 774 C CA . THR A 1 106 ? 29.120 0.669 -21.312 1.00 94.12 106 THR A CA 1
ATOM 775 C C . THR A 1 106 ? 28.411 -0.481 -20.624 1.00 94.12 106 THR A C 1
ATOM 777 O O . THR A 1 106 ? 28.826 -0.931 -19.555 1.00 94.12 106 THR A O 1
ATOM 780 N N . ALA A 1 107 ? 27.365 -0.982 -21.276 1.00 95.69 107 ALA A N 1
ATOM 781 C CA . ALA A 1 107 ? 26.615 -2.149 -20.843 1.00 95.69 107 ALA A CA 1
ATOM 782 C C . ALA A 1 107 ? 26.527 -3.195 -21.959 1.00 95.69 107 ALA A C 1
ATOM 784 O O . ALA A 1 107 ? 26.655 -2.880 -23.145 1.00 95.69 107 ALA A O 1
ATOM 785 N N . ILE A 1 108 ? 26.310 -4.445 -21.563 1.00 96.06 108 ILE A N 1
ATOM 786 C CA . ILE A 1 108 ? 26.044 -5.565 -22.461 1.00 96.06 108 ILE A CA 1
ATOM 787 C C . ILE A 1 108 ? 24.559 -5.892 -22.382 1.00 96.06 108 ILE A C 1
ATOM 789 O O . ILE A 1 108 ? 24.027 -6.043 -21.284 1.00 96.06 108 ILE A O 1
ATOM 793 N N . ILE A 1 109 ? 23.907 -6.026 -23.533 1.00 94.81 109 ILE A N 1
ATOM 794 C CA . ILE A 1 109 ? 22.492 -6.369 -23.657 1.00 94.81 109 ILE A CA 1
ATOM 795 C C . ILE A 1 109 ? 22.265 -7.772 -24.235 1.00 94.81 109 ILE A C 1
ATOM 797 O O . ILE A 1 109 ? 23.161 -8.386 -24.835 1.00 94.81 109 ILE A O 1
ATOM 801 N N . GLU A 1 110 ? 21.058 -8.293 -24.028 1.00 93.94 110 GLU A N 1
ATOM 802 C CA . GLU A 1 110 ? 20.567 -9.533 -24.620 1.00 93.94 110 GLU A CA 1
ATOM 803 C C . GLU A 1 110 ? 19.071 -9.427 -24.992 1.00 93.94 110 GLU A C 1
ATOM 805 O O . GLU A 1 110 ? 18.277 -8.979 -24.157 1.00 93.94 110 GLU A O 1
ATOM 810 N N . PRO A 1 111 ? 18.668 -9.832 -26.217 1.00 93.12 111 PRO A N 1
ATOM 811 C CA . PRO A 1 111 ? 19.515 -10.251 -27.347 1.00 93.12 111 PRO A CA 1
ATOM 812 C C . PRO A 1 111 ? 20.392 -9.105 -27.899 1.00 93.12 111 PRO A C 1
ATOM 814 O O . PRO A 1 111 ? 20.388 -7.993 -27.376 1.00 93.12 111 PRO A O 1
ATOM 817 N N . ALA A 1 112 ? 21.207 -9.387 -28.924 1.00 93.00 112 ALA A N 1
ATOM 818 C CA . ALA A 1 112 ? 21.932 -8.335 -29.641 1.00 93.00 112 ALA A CA 1
ATOM 819 C C . ALA A 1 112 ? 20.949 -7.349 -30.298 1.00 93.00 112 ALA A C 1
ATOM 821 O O . ALA A 1 112 ? 19.876 -7.760 -30.732 1.00 93.00 112 ALA A O 1
ATOM 822 N N . TYR A 1 113 ? 21.332 -6.075 -30.390 1.00 93.56 113 TYR A N 1
ATOM 823 C CA . TYR A 1 113 ? 20.481 -5.000 -30.901 1.00 93.56 113 TYR A CA 1
ATOM 824 C C . TYR A 1 113 ? 20.039 -5.240 -32.351 1.00 93.56 113 TYR A C 1
ATOM 826 O O . TYR A 1 113 ? 20.887 -5.458 -33.217 1.00 93.56 113 TYR A O 1
ATOM 834 N N . THR A 1 114 ? 18.738 -5.172 -32.636 1.00 91.12 114 THR A N 1
ATOM 835 C CA . THR A 1 114 ? 18.153 -5.450 -33.964 1.00 91.12 114 THR A CA 1
ATOM 836 C C . THR A 1 114 ? 17.546 -4.205 -34.622 1.00 91.12 114 THR A C 1
ATOM 838 O O . THR A 1 114 ? 17.358 -4.206 -35.838 1.00 91.12 114 THR A O 1
ATOM 841 N N . GLY A 1 115 ? 17.311 -3.127 -33.861 1.00 85.38 115 GLY A N 1
ATOM 842 C CA . GLY A 1 115 ? 16.635 -1.905 -34.321 1.00 85.38 115 GLY A CA 1
ATOM 843 C C . GLY A 1 115 ? 17.373 -1.073 -35.383 1.00 85.38 115 GLY A C 1
ATOM 844 O O . GLY A 1 115 ? 16.842 -0.078 -35.869 1.00 85.38 115 GLY A O 1
ATOM 845 N N . ALA A 1 116 ? 18.579 -1.476 -35.795 1.00 81.62 116 ALA A N 1
ATOM 846 C CA . ALA A 1 116 ? 19.304 -0.893 -36.923 1.00 81.62 116 ALA A CA 1
ATOM 847 C C . ALA A 1 116 ? 19.819 -1.972 -37.880 1.00 81.62 116 ALA A C 1
ATOM 849 O O . ALA A 1 116 ? 20.085 -3.108 -37.482 1.00 81.62 116 ALA A O 1
ATOM 850 N N . ALA A 1 117 ? 20.035 -1.593 -39.145 1.00 79.81 117 ALA A N 1
ATOM 851 C CA . ALA A 1 117 ? 20.705 -2.461 -40.107 1.00 79.81 117 ALA A CA 1
ATOM 852 C C . ALA A 1 117 ? 22.061 -2.927 -39.554 1.00 79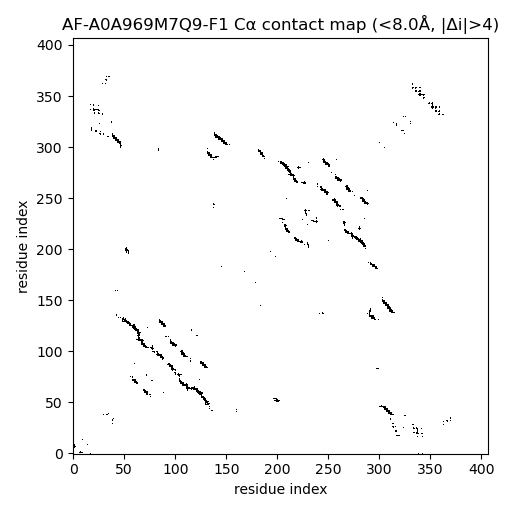.81 117 ALA A C 1
ATOM 854 O O . ALA A 1 117 ? 22.792 -2.154 -38.930 1.00 79.81 117 ALA A O 1
ATOM 855 N N . LEU A 1 118 ? 22.398 -4.195 -39.795 1.00 67.38 118 LEU A N 1
ATOM 856 C CA . LEU A 1 118 ? 23.613 -4.817 -39.274 1.00 67.38 118 LEU A CA 1
ATOM 857 C C . LEU A 1 118 ? 24.850 -3.950 -39.566 1.00 67.38 118 LEU A C 1
ATOM 859 O O . LEU A 1 118 ? 25.082 -3.554 -40.708 1.00 67.38 118 LEU A O 1
ATOM 863 N N . GLY A 1 119 ? 25.637 -3.644 -38.533 1.00 71.62 119 GLY A N 1
ATOM 864 C CA . GLY A 1 119 ? 26.840 -2.813 -38.646 1.00 71.62 119 GLY A CA 1
ATOM 865 C C . GLY A 1 119 ? 26.592 -1.301 -38.728 1.00 71.62 119 GLY A C 1
ATOM 866 O O . GLY A 1 119 ? 27.553 -0.536 -38.693 1.00 71.62 119 GLY A O 1
ATOM 867 N N . THR A 1 120 ? 25.337 -0.848 -38.782 1.00 81.06 120 THR A N 1
ATOM 868 C CA . THR A 1 120 ? 25.003 0.580 -38.719 1.00 81.06 120 THR A CA 1
ATOM 869 C C . THR A 1 120 ? 24.907 1.008 -37.262 1.00 81.06 120 THR A C 1
ATOM 871 O O . THR A 1 120 ? 24.118 0.449 -36.498 1.00 81.06 120 THR A O 1
ATOM 874 N N . ALA A 1 121 ? 25.731 1.979 -36.871 1.00 82.44 121 ALA A N 1
ATOM 875 C CA . ALA A 1 121 ? 25.654 2.602 -35.558 1.00 82.44 121 ALA A CA 1
ATOM 876 C C . ALA A 1 121 ? 24.531 3.640 -35.550 1.00 82.44 121 ALA A C 1
ATOM 878 O O . ALA A 1 121 ? 24.523 4.556 -36.373 1.00 82.44 121 ALA A O 1
ATOM 879 N N . LEU A 1 122 ? 23.613 3.517 -34.599 1.00 83.88 122 LEU A N 1
ATOM 880 C CA . LEU A 1 122 ? 22.793 4.638 -34.181 1.00 83.88 122 LEU A CA 1
ATOM 881 C C . LEU A 1 122 ? 23.564 5.363 -33.092 1.00 83.88 122 LEU A C 1
ATOM 883 O O . LEU A 1 122 ? 23.902 4.755 -32.081 1.00 83.88 122 LEU A O 1
ATOM 887 N N . SER A 1 123 ? 23.873 6.632 -33.314 1.00 85.12 123 SER A N 1
ATOM 888 C CA . SER A 1 123 ? 24.505 7.496 -32.321 1.00 85.12 123 SER A CA 1
ATOM 889 C C . SER A 1 123 ? 23.480 8.444 -31.725 1.00 85.12 123 SER A C 1
ATOM 891 O O . SER A 1 123 ? 22.536 8.844 -32.411 1.00 85.12 123 SER A O 1
ATOM 893 N N . ASP A 1 124 ? 23.716 8.836 -30.478 1.00 84.62 124 ASP A N 1
ATOM 894 C CA . ASP A 1 124 ? 22.958 9.876 -29.781 1.00 84.62 124 ASP A CA 1
ATOM 895 C C . ASP A 1 124 ? 21.430 9.651 -29.801 1.00 84.62 124 ASP A C 1
ATOM 897 O O . ASP A 1 124 ? 20.633 10.576 -29.934 1.00 84.62 124 ASP A O 1
ATOM 901 N N . GLN A 1 125 ? 21.001 8.391 -29.684 1.00 85.25 125 GLN A N 1
ATOM 902 C CA . GLN A 1 125 ? 19.579 8.070 -29.606 1.00 85.25 125 GLN A CA 1
ATOM 903 C C . GLN A 1 125 ? 19.070 8.256 -28.186 1.00 85.25 125 GLN A C 1
ATOM 905 O O . GLN A 1 125 ? 19.633 7.676 -27.259 1.00 85.25 125 GLN A O 1
ATOM 910 N N . ALA A 1 126 ? 17.963 8.976 -28.013 1.00 84.56 126 ALA A N 1
ATOM 911 C CA . ALA A 1 126 ? 17.252 8.963 -26.741 1.00 84.56 126 ALA A CA 1
ATOM 912 C C . ALA A 1 126 ? 16.961 7.512 -26.322 1.00 84.56 126 ALA A C 1
ATOM 914 O O . ALA A 1 126 ? 16.721 6.636 -27.156 1.00 84.56 126 ALA A O 1
ATOM 915 N N . TRP A 1 127 ? 17.006 7.246 -25.026 1.00 85.38 127 TRP A N 1
ATOM 916 C CA . TRP A 1 127 ? 16.769 5.919 -24.478 1.00 85.38 127 TRP A CA 1
ATOM 917 C C . TRP A 1 127 ? 16.006 6.041 -23.170 1.00 85.38 127 TRP A C 1
ATOM 919 O O . TRP A 1 127 ? 16.030 7.079 -22.503 1.00 85.38 127 TRP A O 1
ATOM 929 N N . ARG A 1 128 ? 15.326 4.957 -22.810 1.00 83.31 128 ARG A N 1
ATOM 930 C CA . ARG A 1 128 ? 14.674 4.806 -21.516 1.00 83.31 128 ARG A CA 1
ATOM 931 C C . ARG A 1 128 ? 15.048 3.471 -20.898 1.00 83.31 128 ARG A C 1
ATOM 933 O O . ARG A 1 128 ? 15.165 2.460 -21.590 1.00 83.31 128 ARG A O 1
ATOM 940 N N . LEU A 1 129 ? 15.240 3.481 -19.584 1.00 82.06 129 LEU A N 1
ATOM 941 C CA . LEU A 1 129 ? 15.307 2.258 -18.792 1.00 82.06 129 LEU A CA 1
ATOM 942 C C . LEU A 1 129 ? 13.924 1.951 -18.243 1.00 82.06 129 LEU A C 1
ATOM 944 O O . LEU A 1 129 ? 13.306 2.792 -17.594 1.00 82.06 129 LEU A O 1
ATOM 948 N N . LEU A 1 130 ? 13.475 0.727 -18.472 1.00 73.75 130 LEU A N 1
ATOM 949 C CA . LEU A 1 130 ? 12.269 0.174 -17.891 1.00 73.75 130 LEU A CA 1
ATOM 950 C C . LEU A 1 130 ? 12.699 -0.703 -16.711 1.00 73.75 130 LEU A C 1
ATOM 952 O O . LEU A 1 130 ? 13.340 -1.748 -16.862 1.00 73.75 130 LEU A O 1
ATOM 956 N N . GLY A 1 131 ? 12.397 -0.230 -15.504 1.00 64.06 131 GLY A N 1
ATOM 957 C CA . GLY A 1 131 ? 12.572 -1.007 -14.284 1.00 64.06 131 GLY A CA 1
ATOM 958 C C . GLY A 1 131 ? 11.404 -1.967 -14.078 1.00 64.06 131 GLY A C 1
ATOM 959 O O . GLY A 1 131 ? 10.250 -1.582 -14.232 1.00 64.06 131 GLY A O 1
ATOM 960 N N . PHE A 1 132 ? 11.693 -3.197 -13.657 1.00 64.94 132 PHE A N 1
ATOM 961 C CA . PHE A 1 132 ? 10.666 -4.137 -13.212 1.00 64.94 132 PHE A CA 1
ATOM 962 C C . PHE A 1 132 ? 10.420 -3.940 -11.729 1.00 64.94 132 PHE A C 1
ATOM 964 O O . PHE A 1 132 ? 11.042 -4.575 -10.873 1.00 64.94 132 PHE A O 1
ATOM 971 N N . ASN A 1 133 ? 9.539 -3.004 -11.429 1.00 61.72 133 ASN A N 1
ATOM 972 C CA . ASN A 1 133 ? 9.060 -2.826 -10.081 1.00 61.72 133 ASN A CA 1
ATOM 973 C C . ASN A 1 133 ? 7.626 -3.332 -10.043 1.00 61.72 133 ASN A C 1
ATOM 975 O O . ASN A 1 133 ? 6.729 -2.725 -10.621 1.00 61.72 133 ASN A O 1
ATOM 979 N N . TYR A 1 134 ? 7.422 -4.461 -9.375 1.00 69.06 134 TYR A N 1
ATOM 980 C CA . TYR A 1 134 ? 6.089 -5.006 -9.197 1.00 69.06 134 TYR A CA 1
ATOM 981 C C . TYR A 1 134 ? 5.519 -4.435 -7.915 1.00 69.06 134 TYR A C 1
ATOM 983 O O . TYR A 1 134 ? 6.036 -4.669 -6.815 1.00 69.06 134 TYR A O 1
ATOM 991 N N . ARG A 1 135 ? 4.473 -3.630 -8.075 1.00 65.25 135 ARG A N 1
ATOM 992 C CA . ARG A 1 135 ? 3.756 -3.068 -6.946 1.00 65.25 135 ARG A CA 1
ATOM 993 C C . ARG A 1 135 ? 2.808 -4.130 -6.408 1.00 65.25 135 ARG A C 1
ATOM 995 O O . ARG A 1 135 ? 1.942 -4.623 -7.127 1.00 65.25 135 ARG A O 1
ATOM 1002 N N . LEU A 1 136 ? 2.982 -4.476 -5.138 1.00 70.56 136 LEU A N 1
ATOM 1003 C CA . LEU A 1 136 ? 1.981 -5.266 -4.441 1.00 70.56 136 LEU A CA 1
ATOM 1004 C C . LEU A 1 136 ? 0.706 -4.441 -4.242 1.00 70.56 136 LEU A C 1
ATOM 1006 O O . LEU A 1 136 ? 0.774 -3.206 -4.215 1.00 70.56 136 LEU A O 1
ATOM 1010 N N . PRO A 1 137 ? -0.451 -5.099 -4.078 1.00 68.69 137 PRO A N 1
ATOM 1011 C CA . PRO A 1 137 ? -1.694 -4.424 -3.744 1.00 68.69 137 PRO A CA 1
ATOM 1012 C C . PRO A 1 137 ? -1.513 -3.426 -2.589 1.00 68.69 137 PRO A C 1
ATOM 1014 O O . PRO A 1 137 ? -0.714 -3.673 -1.682 1.00 68.69 137 PRO A O 1
ATOM 1017 N N . PRO A 1 138 ? -2.227 -2.286 -2.596 1.00 64.75 138 PRO A N 1
ATOM 1018 C CA . PRO A 1 138 ? -2.060 -1.249 -1.578 1.00 64.75 138 PRO A CA 1
ATOM 1019 C C . PRO A 1 138 ? -2.421 -1.725 -0.166 1.00 64.75 138 PRO A C 1
ATOM 1021 O O . PRO A 1 138 ? -1.963 -1.130 0.806 1.00 64.75 138 PRO A O 1
ATOM 1024 N N . ASP A 1 139 ? -3.205 -2.798 -0.046 1.00 71.38 139 ASP A N 1
ATOM 1025 C CA . ASP A 1 139 ? -3.516 -3.452 1.220 1.00 71.38 139 ASP A CA 1
ATOM 1026 C C . ASP A 1 139 ? -2.415 -4.418 1.685 1.00 71.38 139 ASP A C 1
ATOM 1028 O O . ASP A 1 139 ? -2.502 -4.929 2.795 1.00 71.38 139 ASP A O 1
ATOM 1032 N N . CYS A 1 140 ? -1.363 -4.675 0.906 1.00 77.81 140 CYS A N 1
ATOM 1033 C CA . CYS A 1 140 ? -0.296 -5.576 1.319 1.00 77.81 140 CYS A CA 1
ATOM 1034 C C . CYS A 1 140 ? 0.529 -5.004 2.479 1.00 77.81 140 CYS A C 1
ATOM 1036 O O . CYS A 1 140 ? 1.311 -4.075 2.299 1.00 77.81 140 CYS A O 1
ATOM 1038 N N . THR A 1 141 ? 0.410 -5.620 3.658 1.00 69.81 141 THR A N 1
ATOM 1039 C CA . THR A 1 141 ? 1.207 -5.267 4.849 1.00 69.81 141 THR A CA 1
ATOM 1040 C C . THR A 1 141 ? 2.544 -5.984 4.873 1.00 69.81 141 THR A C 1
ATOM 1042 O O . THR A 1 141 ? 3.586 -5.354 5.031 1.00 69.81 141 THR A O 1
ATOM 1045 N N . THR A 1 142 ? 2.508 -7.301 4.676 1.00 68.38 142 THR A N 1
ATOM 1046 C CA . THR A 1 142 ? 3.688 -8.156 4.709 1.00 68.38 142 THR A CA 1
ATOM 1047 C C . THR A 1 142 ? 3.519 -9.247 3.654 1.00 68.38 142 THR A C 1
ATOM 1049 O O . THR A 1 142 ? 2.550 -10.011 3.722 1.00 68.38 142 THR A O 1
ATOM 1052 N N . PRO A 1 143 ? 4.422 -9.343 2.670 1.00 58.12 143 PRO A N 1
ATOM 1053 C CA . PRO A 1 143 ? 4.454 -10.477 1.756 1.00 58.12 143 PRO A CA 1
ATOM 1054 C C . PRO A 1 143 ? 4.843 -11.743 2.527 1.00 58.12 143 PRO A C 1
ATOM 1056 O O . PRO A 1 143 ? 5.760 -11.722 3.346 1.00 58.12 143 PRO A O 1
ATOM 1059 N N . PHE A 1 144 ? 4.114 -12.832 2.296 1.00 63.81 144 PHE A N 1
ATOM 1060 C CA . PHE A 1 144 ? 4.253 -14.079 3.048 1.00 63.81 144 PHE A CA 1
ATOM 1061 C C . PHE A 1 144 ? 5.031 -15.120 2.248 1.00 63.81 144 PHE A C 1
ATOM 1063 O O . PHE A 1 144 ? 6.050 -15.631 2.708 1.00 63.81 144 PHE A O 1
ATOM 1070 N N . VAL A 1 145 ? 4.573 -15.405 1.030 1.00 70.25 145 VAL A N 1
ATOM 1071 C CA . VAL A 1 145 ? 5.182 -16.386 0.133 1.00 70.25 145 VAL A CA 1
ATOM 1072 C C . VAL A 1 145 ? 5.098 -15.845 -1.282 1.00 70.25 145 VAL A C 1
ATOM 1074 O O . VAL A 1 145 ? 4.057 -15.364 -1.714 1.00 70.25 145 VAL A O 1
ATOM 1077 N N . VAL A 1 146 ? 6.188 -15.950 -2.031 1.00 62.81 146 VAL A N 1
ATOM 1078 C CA . VAL A 1 146 ? 6.190 -15.627 -3.456 1.00 62.81 146 VAL A CA 1
ATOM 1079 C C . VAL A 1 146 ? 6.439 -16.919 -4.215 1.00 62.81 146 VAL A C 1
ATOM 1081 O O . VAL A 1 146 ? 7.528 -17.485 -4.142 1.00 62.81 146 VAL A O 1
ATOM 1084 N N . LYS A 1 147 ? 5.403 -17.423 -4.887 1.00 64.94 147 LYS A N 1
ATOM 1085 C CA . LYS A 1 147 ? 5.473 -18.611 -5.735 1.00 64.94 147 LYS A CA 1
ATOM 1086 C C . LYS A 1 147 ? 5.565 -18.161 -7.182 1.00 64.94 147 LYS A C 1
ATOM 1088 O O . LYS A 1 147 ? 4.810 -17.309 -7.639 1.00 64.94 147 LYS A O 1
ATOM 1093 N N . GLN A 1 148 ? 6.478 -18.760 -7.923 1.00 57.88 148 GLN A N 1
ATOM 1094 C CA . GLN A 1 148 ? 6.572 -18.539 -9.354 1.00 57.88 148 GLN A CA 1
ATOM 1095 C C . GLN A 1 148 ? 6.121 -19.796 -10.077 1.00 57.88 148 GLN A C 1
ATOM 1097 O O . GLN A 1 148 ? 6.578 -20.894 -9.761 1.00 57.88 148 GLN A O 1
ATOM 1102 N N . SER A 1 149 ? 5.239 -19.627 -11.055 1.00 60.00 149 SER A N 1
ATOM 1103 C CA . SER A 1 149 ? 4.809 -20.704 -11.935 1.00 60.00 149 SER A CA 1
ATOM 1104 C C . SER A 1 149 ? 5.113 -20.323 -13.386 1.00 60.00 149 SER A C 1
ATOM 1106 O O . SER A 1 149 ? 4.811 -19.225 -13.858 1.00 60.00 149 SER A O 1
ATOM 1108 N N . GLN A 1 150 ? 5.776 -21.225 -14.111 1.00 54.56 150 GLN A N 1
ATOM 1109 C CA . GLN A 1 150 ? 5.849 -21.133 -15.566 1.00 54.56 150 GLN A CA 1
ATOM 1110 C C . GLN A 1 150 ? 4.569 -21.757 -16.118 1.00 54.56 150 GLN A C 1
ATOM 1112 O O . GLN A 1 150 ? 4.409 -22.975 -16.072 1.00 54.56 150 GLN A O 1
ATOM 1117 N N . SER A 1 151 ? 3.650 -20.935 -16.624 1.00 50.31 151 SER A N 1
ATOM 1118 C CA . SER A 1 151 ? 2.483 -21.441 -17.347 1.00 50.31 151 SER A CA 1
ATOM 1119 C C . SER A 1 151 ? 2.760 -21.365 -18.852 1.00 50.31 151 SER A C 1
ATOM 1121 O O . SER A 1 151 ? 2.911 -20.265 -19.384 1.00 50.31 151 SER A O 1
ATOM 1123 N N . PRO A 1 152 ? 2.800 -22.495 -19.584 1.00 42.88 152 PRO A N 1
ATOM 1124 C CA . PRO A 1 152 ? 2.919 -22.479 -21.045 1.00 42.88 152 PRO A CA 1
ATOM 1125 C C . PRO A 1 152 ? 1.652 -21.944 -21.737 1.00 42.88 152 PRO A C 1
ATOM 1127 O O . PRO A 1 152 ? 1.661 -21.680 -22.939 1.00 42.88 152 PRO A O 1
ATOM 1130 N N . VAL A 1 153 ? 0.552 -21.780 -20.998 1.00 44.06 153 VAL A N 1
ATOM 1131 C CA . VAL A 1 153 ? -0.722 -21.285 -21.518 1.00 44.06 153 VAL A CA 1
ATOM 1132 C C . VAL A 1 153 ? -0.771 -19.774 -21.306 1.00 44.06 153 VAL A C 1
ATOM 1134 O O . VAL A 1 153 ? -0.772 -19.320 -20.168 1.00 44.06 153 VAL A O 1
ATOM 1137 N N . LYS A 1 154 ? -0.843 -18.984 -22.388 1.00 36.91 154 LYS A N 1
ATOM 1138 C CA . LYS A 1 154 ? -1.223 -17.561 -22.327 1.00 36.91 154 LYS A CA 1
ATOM 1139 C C . LYS A 1 154 ? -2.617 -17.484 -21.693 1.00 36.91 154 LYS A C 1
ATOM 1141 O O . LYS A 1 154 ? -3.597 -17.925 -22.290 1.00 36.91 154 LYS A O 1
ATOM 1146 N N . LEU A 1 155 ? -2.692 -17.000 -20.459 1.00 40.81 155 LEU A N 1
ATOM 1147 C CA . LEU A 1 155 ? -3.878 -17.125 -19.619 1.00 40.81 155 LEU A CA 1
ATOM 1148 C C . LEU A 1 155 ? -4.915 -16.047 -19.919 1.00 40.81 155 LEU A C 1
ATOM 1150 O O . LEU A 1 155 ? -5.001 -15.040 -19.231 1.00 40.81 155 LEU A O 1
ATOM 1154 N N . SER A 1 156 ? -5.780 -16.309 -20.891 1.00 35.50 156 SER A N 1
ATOM 1155 C CA . SER A 1 156 ? -7.130 -15.739 -20.870 1.00 35.50 156 SER A CA 1
ATOM 1156 C C . SER A 1 156 ? -8.108 -16.569 -20.014 1.00 35.50 156 SER A C 1
ATOM 1158 O O . SER A 1 156 ? -9.293 -16.251 -20.005 1.00 35.50 156 SER A O 1
ATOM 1160 N N . ALA A 1 157 ? -7.659 -17.632 -19.310 1.00 35.75 157 ALA A N 1
ATOM 1161 C CA . ALA A 1 157 ? -8.589 -18.627 -18.750 1.00 35.75 157 ALA A CA 1
ATOM 1162 C C . ALA A 1 157 ? -8.203 -19.406 -17.461 1.00 35.75 157 ALA A C 1
ATOM 1164 O O . ALA A 1 157 ? -8.982 -20.278 -17.077 1.00 35.75 157 ALA A O 1
ATOM 1165 N N . ALA A 1 158 ? -7.079 -19.169 -16.764 1.00 35.16 158 ALA A N 1
ATOM 1166 C CA . ALA A 1 158 ? -6.813 -19.931 -15.524 1.00 35.16 158 ALA A CA 1
ATOM 1167 C C . ALA A 1 158 ? -7.420 -19.265 -14.292 1.00 35.16 158 ALA A C 1
ATOM 1169 O O . ALA A 1 158 ? -7.226 -18.080 -14.030 1.00 35.16 158 ALA A O 1
ATOM 1170 N N . PHE A 1 159 ? -8.130 -20.077 -13.514 1.00 37.75 159 PHE A N 1
ATOM 1171 C CA . PHE A 1 159 ? -8.689 -19.688 -12.233 1.00 37.75 159 PHE A CA 1
ATOM 1172 C C . PHE A 1 159 ? -7.587 -19.658 -11.157 1.00 37.75 159 PHE A C 1
ATOM 1174 O O . PHE A 1 159 ? -6.881 -20.652 -10.991 1.00 37.75 159 PHE A O 1
ATOM 1181 N N . PRO A 1 160 ? -7.481 -18.587 -10.349 1.00 39.06 160 PRO A N 1
ATOM 1182 C CA . PRO A 1 160 ? -6.426 -18.430 -9.338 1.00 39.06 160 PRO A CA 1
ATOM 1183 C C . PRO A 1 160 ? -6.424 -19.489 -8.218 1.00 39.06 160 PRO A C 1
ATOM 1185 O O . PRO A 1 160 ? -5.489 -19.548 -7.429 1.00 39.06 160 PRO A O 1
ATOM 1188 N N . ARG A 1 161 ? -7.448 -20.351 -8.124 1.00 39.78 161 ARG A N 1
ATOM 1189 C CA . ARG A 1 161 ? -7.583 -21.345 -7.042 1.00 39.78 161 ARG A CA 1
ATOM 1190 C C . ARG A 1 161 ? -6.852 -22.669 -7.282 1.00 39.78 161 ARG A C 1
ATOM 1192 O O . ARG A 1 161 ? -6.757 -23.460 -6.352 1.00 39.78 161 ARG A O 1
ATOM 1199 N N . THR A 1 162 ? -6.341 -22.944 -8.483 1.00 37.78 162 THR A N 1
ATOM 1200 C CA . THR A 1 162 ? -5.599 -24.195 -8.745 1.00 37.78 162 THR A CA 1
ATOM 1201 C C . THR A 1 162 ? -4.125 -24.135 -8.339 1.00 37.78 162 THR A C 1
ATOM 1203 O O . THR A 1 162 ? -3.478 -25.176 -8.301 1.00 37.78 162 THR A O 1
ATOM 1206 N N . ALA A 1 163 ? -3.593 -22.960 -7.985 1.00 36.72 163 ALA A N 1
ATOM 1207 C CA . ALA A 1 163 ? -2.176 -22.779 -7.660 1.00 36.72 163 ALA A CA 1
ATOM 1208 C C . ALA A 1 163 ? -1.718 -23.508 -6.377 1.00 36.72 163 ALA A C 1
ATOM 1210 O O . ALA A 1 163 ? -0.541 -23.837 -6.262 1.00 36.72 163 ALA A O 1
ATOM 1211 N N . ASP A 1 164 ? -2.623 -23.836 -5.447 1.00 36.38 164 ASP A N 1
ATOM 1212 C CA . ASP A 1 164 ? -2.267 -24.607 -4.241 1.00 36.38 164 ASP A CA 1
ATOM 1213 C C . ASP A 1 164 ? -2.173 -26.123 -4.475 1.00 36.38 164 ASP A C 1
ATOM 1215 O O . ASP A 1 164 ? -1.581 -26.832 -3.663 1.00 36.38 164 ASP A O 1
ATOM 1219 N N . ALA A 1 165 ? -2.702 -26.633 -5.595 1.00 36.19 165 ALA A N 1
ATOM 1220 C CA . ALA A 1 165 ? -2.573 -28.043 -5.972 1.00 36.19 165 ALA A CA 1
ATOM 1221 C C . ALA A 1 165 ? -1.338 -28.319 -6.846 1.00 36.19 165 ALA A C 1
ATOM 1223 O O . ALA A 1 165 ? -0.916 -29.470 -6.962 1.00 36.19 165 ALA A O 1
ATOM 1224 N N . PHE A 1 166 ? -0.728 -27.280 -7.422 1.00 36.34 166 PHE A N 1
ATOM 1225 C CA . PHE A 1 166 ? 0.552 -27.403 -8.108 1.00 36.34 166 PHE A CA 1
ATOM 1226 C C . PHE A 1 166 ? 1.690 -27.272 -7.091 1.00 36.34 166 PHE A C 1
ATOM 1228 O O . PHE A 1 166 ? 2.387 -26.263 -7.002 1.00 36.34 166 PHE A O 1
ATOM 1235 N N . LEU A 1 167 ? 1.928 -28.361 -6.352 1.00 34.47 167 LEU A N 1
ATOM 1236 C CA . LEU A 1 167 ? 3.318 -28.753 -6.110 1.00 34.47 167 LEU A CA 1
ATOM 1237 C C . LEU A 1 167 ? 4.020 -28.764 -7.481 1.00 34.47 167 LEU A C 1
ATOM 1239 O O . LEU A 1 167 ? 3.359 -29.129 -8.457 1.00 34.47 167 LEU A O 1
ATOM 1243 N N . PRO A 1 168 ? 5.294 -28.343 -7.595 1.00 35.78 168 PRO A N 1
ATOM 1244 C CA . PRO A 1 168 ? 6.000 -28.404 -8.869 1.00 35.78 168 PRO A CA 1
ATOM 1245 C C . PRO A 1 168 ? 5.860 -29.827 -9.390 1.00 35.78 168 PRO A C 1
ATOM 1247 O O . PRO A 1 168 ? 6.357 -30.749 -8.748 1.00 35.78 168 PRO A O 1
ATOM 1250 N N . ASP A 1 169 ? 5.111 -30.010 -10.476 1.00 35.56 169 ASP A N 1
ATOM 1251 C CA . ASP A 1 169 ? 4.961 -31.313 -11.098 1.00 35.56 169 ASP A CA 1
ATOM 1252 C C . ASP A 1 169 ? 6.367 -31.711 -11.560 1.00 35.56 169 ASP A C 1
ATOM 1254 O O . ASP A 1 169 ? 6.920 -31.052 -12.447 1.00 35.56 169 ASP A O 1
ATOM 1258 N N . PRO A 1 170 ? 7.020 -32.715 -10.944 1.00 36.97 170 PRO A N 1
ATOM 1259 C CA . PRO A 1 170 ? 8.377 -33.064 -11.324 1.00 36.97 170 PRO A CA 1
ATOM 1260 C C . PRO A 1 170 ? 8.414 -33.832 -12.654 1.00 36.97 170 PRO A C 1
ATOM 1262 O O . PRO A 1 170 ? 9.470 -34.336 -13.032 1.00 36.97 170 PRO A O 1
ATOM 1265 N N . ILE A 1 171 ? 7.289 -33.977 -13.368 1.00 39.16 171 ILE A N 1
ATOM 1266 C CA . ILE A 1 171 ? 7.185 -34.892 -14.504 1.00 39.16 171 ILE A CA 1
ATOM 1267 C C . ILE A 1 171 ? 6.475 -34.229 -15.692 1.00 39.16 171 ILE A C 1
ATOM 1269 O O . ILE A 1 171 ? 5.467 -34.706 -16.200 1.00 39.16 171 ILE A O 1
ATOM 1273 N N . ILE A 1 172 ? 7.095 -33.189 -16.252 1.00 41.47 172 ILE A N 1
ATOM 1274 C CA . ILE A 1 172 ? 7.085 -33.036 -17.713 1.00 41.47 172 ILE A CA 1
ATOM 1275 C C . ILE A 1 172 ? 8.437 -33.542 -18.220 1.00 41.47 172 ILE A C 1
ATOM 1277 O O . ILE A 1 172 ? 9.424 -32.818 -18.298 1.00 41.47 172 ILE A O 1
ATOM 1281 N N . LEU A 1 173 ? 8.461 -34.856 -18.459 1.00 40.22 173 LEU A N 1
ATOM 1282 C CA . LEU A 1 173 ? 9.404 -35.641 -19.264 1.00 40.22 173 LEU A CA 1
ATOM 1283 C C . LEU A 1 173 ? 10.648 -34.877 -19.775 1.00 40.22 173 LEU A C 1
ATOM 1285 O O . LEU A 1 173 ? 10.664 -34.367 -20.892 1.00 40.22 173 LEU A O 1
ATOM 1289 N N . GLY A 1 174 ? 11.727 -34.888 -18.985 1.00 45.94 174 GLY A N 1
ATOM 1290 C CA . GLY A 1 174 ? 13.093 -34.726 -19.504 1.00 45.94 174 GLY A CA 1
ATOM 1291 C C . GLY A 1 174 ? 13.837 -33.426 -19.189 1.00 45.94 174 GLY A C 1
ATOM 1292 O O . GLY A 1 174 ? 15.001 -33.329 -19.571 1.00 45.94 174 GLY A O 1
ATOM 1293 N N . GLN A 1 175 ? 13.253 -32.459 -18.474 1.00 42.00 175 GLN A N 1
ATOM 1294 C CA . GLN A 1 175 ? 14.002 -31.289 -17.996 1.00 42.00 175 GLN A CA 1
ATOM 1295 C C . GLN A 1 175 ? 14.156 -31.305 -16.474 1.00 42.00 175 GLN A C 1
ATOM 1297 O O . GLN A 1 175 ? 13.212 -31.080 -15.726 1.00 42.00 175 GLN A O 1
ATOM 1302 N N . THR A 1 176 ? 15.383 -31.548 -16.010 1.00 38.97 176 THR A N 1
ATOM 1303 C CA . THR A 1 176 ? 15.831 -31.418 -14.614 1.00 38.97 176 THR A CA 1
ATOM 1304 C C . THR A 1 176 ? 15.929 -29.944 -14.197 1.00 38.97 176 THR A C 1
ATOM 1306 O O . THR A 1 176 ? 16.992 -29.467 -13.803 1.00 38.97 176 THR A O 1
ATOM 1309 N N . GLY A 1 177 ? 14.841 -29.189 -14.344 1.00 40.75 177 GLY A N 1
ATOM 1310 C CA . GLY A 1 177 ? 14.744 -27.825 -13.842 1.00 40.75 177 GLY A CA 1
ATOM 1311 C C . GLY A 1 177 ? 14.384 -27.864 -12.365 1.00 40.75 177 GLY A C 1
ATOM 1312 O O . GLY A 1 177 ? 13.217 -28.029 -12.022 1.00 40.75 177 GLY A O 1
ATOM 1313 N N . LEU A 1 178 ? 15.377 -27.744 -11.482 1.00 39.25 178 LEU A N 1
ATOM 1314 C CA . LEU A 1 178 ? 15.106 -27.460 -10.073 1.00 39.25 178 LEU A CA 1
ATOM 1315 C C . LEU A 1 178 ? 14.263 -26.174 -9.987 1.00 39.25 178 LEU A C 1
ATOM 1317 O O . LEU A 1 178 ? 14.531 -25.239 -10.747 1.00 39.25 178 LEU A O 1
ATOM 1321 N N . PRO A 1 179 ? 13.271 -26.087 -9.082 1.00 40.75 179 PRO A N 1
ATOM 1322 C CA . PRO A 1 179 ? 12.600 -24.823 -8.825 1.00 40.75 179 PRO A CA 1
ATOM 1323 C C . PRO A 1 179 ? 13.661 -23.797 -8.416 1.00 40.75 179 PRO A C 1
ATOM 1325 O O . PRO A 1 179 ? 14.382 -23.988 -7.435 1.00 40.75 179 PRO A O 1
ATOM 1328 N N . TYR A 1 180 ? 13.803 -22.732 -9.202 1.00 41.00 180 TYR A N 1
ATOM 1329 C CA . TYR A 1 180 ? 14.698 -21.638 -8.859 1.00 41.00 180 TYR A CA 1
ATOM 1330 C C . TYR A 1 180 ? 14.150 -20.959 -7.600 1.00 41.00 180 TYR A C 1
ATOM 1332 O O . TYR A 1 180 ? 13.039 -20.431 -7.595 1.00 41.00 180 TYR A O 1
ATOM 1340 N N . ILE A 1 181 ? 14.922 -20.994 -6.516 1.00 37.47 181 ILE A N 1
ATOM 1341 C CA . ILE A 1 181 ? 14.645 -20.202 -5.319 1.00 37.47 181 ILE A CA 1
ATOM 1342 C C . ILE A 1 181 ? 15.268 -18.830 -5.567 1.00 37.47 181 ILE A C 1
ATOM 1344 O O . ILE A 1 181 ? 16.486 -18.668 -5.511 1.00 37.47 181 ILE A O 1
ATOM 1348 N N . TYR A 1 182 ? 14.430 -17.854 -5.895 1.00 43.66 182 TYR A N 1
ATOM 1349 C CA . TYR A 1 182 ? 14.844 -16.467 -6.082 1.00 43.66 182 TYR A CA 1
ATOM 1350 C C . TYR A 1 182 ? 14.990 -15.788 -4.717 1.00 43.66 182 TYR A C 1
ATOM 1352 O O . TYR A 1 182 ? 14.159 -15.972 -3.826 1.00 43.66 182 TYR A O 1
ATOM 1360 N N . ALA A 1 183 ? 16.028 -14.970 -4.550 1.00 37.28 183 ALA A N 1
ATOM 1361 C CA . ALA A 1 183 ? 16.155 -14.120 -3.374 1.00 37.28 183 ALA A CA 1
ATOM 1362 C C . ALA A 1 183 ? 15.195 -12.930 -3.514 1.00 37.28 183 ALA A C 1
ATOM 1364 O O . ALA A 1 183 ? 15.453 -11.996 -4.273 1.00 37.28 183 ALA A O 1
ATOM 1365 N N . VAL A 1 184 ? 14.080 -12.959 -2.785 1.00 42.66 184 VAL A N 1
ATOM 1366 C CA . VAL A 1 184 ? 13.173 -11.812 -2.694 1.00 42.66 184 VAL A CA 1
ATOM 1367 C C . VAL A 1 184 ? 13.731 -10.843 -1.655 1.00 42.66 184 VAL A C 1
ATOM 1369 O O . VAL A 1 184 ? 13.856 -11.186 -0.482 1.00 42.66 184 VAL A O 1
ATOM 1372 N N . THR A 1 185 ? 14.092 -9.633 -2.082 1.00 39.91 185 THR A N 1
ATOM 1373 C CA . THR A 1 185 ? 14.530 -8.570 -1.167 1.00 39.91 185 THR A CA 1
ATOM 1374 C C . THR A 1 185 ? 13.385 -7.589 -0.955 1.00 39.91 185 THR A C 1
ATOM 1376 O O . THR A 1 185 ? 12.925 -6.962 -1.908 1.00 39.91 185 THR A O 1
ATOM 1379 N N . PHE A 1 186 ? 12.947 -7.437 0.294 1.00 44.56 186 PHE A N 1
ATOM 1380 C CA . PHE A 1 186 ? 11.929 -6.465 0.686 1.00 44.56 186 PHE A CA 1
ATOM 1381 C C . PHE A 1 186 ? 12.611 -5.192 1.192 1.00 44.56 186 PHE A C 1
ATOM 1383 O O . PHE A 1 186 ? 13.387 -5.238 2.145 1.00 44.56 186 PHE A O 1
ATOM 1390 N N . GLY A 1 187 ? 12.347 -4.057 0.546 1.00 39.78 187 GLY A N 1
ATOM 1391 C CA . GLY A 1 187 ? 12.871 -2.755 0.959 1.00 39.78 187 GLY A CA 1
ATOM 1392 C C . GLY A 1 187 ? 11.754 -1.842 1.456 1.00 39.78 187 GLY A C 1
ATOM 1393 O O . GLY A 1 187 ? 10.924 -1.410 0.660 1.00 39.78 187 GLY A O 1
ATOM 1394 N N . LEU A 1 188 ? 11.754 -1.512 2.750 1.00 36.72 188 LEU A N 1
ATOM 1395 C CA . LEU A 1 188 ? 11.003 -0.379 3.297 1.00 36.72 188 LEU A CA 1
ATOM 1396 C C . LEU A 1 188 ? 11.857 0.876 3.096 1.00 36.72 188 LEU A C 1
ATOM 1398 O O . LEU A 1 188 ? 12.662 1.199 3.958 1.00 36.72 188 LEU A O 1
ATOM 1402 N N . GLY A 1 189 ? 11.754 1.518 1.930 1.00 37.56 189 GLY A N 1
ATOM 1403 C CA . GLY A 1 189 ? 12.481 2.756 1.628 1.00 37.56 189 GLY A CA 1
ATOM 1404 C C . GLY A 1 189 ? 14.009 2.610 1.677 1.00 37.56 189 GLY A C 1
ATOM 1405 O O . GLY A 1 189 ? 14.637 2.710 2.726 1.00 37.56 189 GLY A O 1
ATOM 1406 N N . PHE A 1 190 ? 14.647 2.435 0.520 1.00 37.28 190 PHE A N 1
ATOM 1407 C CA . PHE A 1 190 ? 16.103 2.560 0.444 1.00 37.28 190 PHE A CA 1
ATOM 1408 C C . PHE A 1 190 ? 16.510 4.023 0.702 1.00 37.28 190 PHE A C 1
ATOM 1410 O O . PHE A 1 190 ? 16.042 4.899 -0.029 1.00 37.28 190 PHE A O 1
ATOM 1417 N N . PRO A 1 191 ? 17.381 4.312 1.687 1.00 35.53 191 PRO A N 1
ATOM 1418 C CA . PRO A 1 191 ? 17.886 5.661 1.900 1.00 35.53 191 PRO A CA 1
ATOM 1419 C C . PRO A 1 191 ? 18.835 6.061 0.753 1.00 35.53 191 PRO A C 1
ATOM 1421 O O . PRO A 1 191 ? 19.849 5.412 0.503 1.00 35.53 191 PRO A O 1
ATOM 1424 N N . ASP A 1 192 ? 18.456 7.119 0.034 1.00 40.69 192 ASP A N 1
ATOM 1425 C CA . ASP A 1 192 ? 19.275 8.093 -0.711 1.00 40.69 192 ASP A CA 1
ATOM 1426 C C . ASP A 1 192 ? 20.315 7.667 -1.772 1.00 40.69 192 ASP A C 1
ATOM 1428 O O . ASP A 1 192 ? 20.862 8.537 -2.446 1.00 40.69 192 ASP A O 1
ATOM 1432 N N . LEU A 1 193 ? 20.554 6.385 -2.062 1.00 35.72 193 LEU A N 1
ATOM 1433 C CA . LEU A 1 193 ? 21.543 5.989 -3.093 1.00 35.72 193 LEU A CA 1
ATOM 1434 C C . LEU A 1 193 ? 20.994 5.839 -4.527 1.00 35.72 193 LEU A C 1
ATOM 1436 O O . LEU A 1 193 ? 21.758 5.526 -5.442 1.00 35.72 193 LEU A O 1
ATOM 1440 N N . TRP A 1 194 ? 19.698 6.099 -4.729 1.00 39.03 194 TRP A N 1
ATOM 1441 C CA . TRP A 1 194 ? 19.024 6.199 -6.039 1.00 39.03 194 TRP A CA 1
ATOM 1442 C C . TRP A 1 194 ? 18.641 7.647 -6.406 1.00 39.03 194 TRP A C 1
ATOM 1444 O O . TRP A 1 194 ? 18.031 7.883 -7.448 1.00 39.03 194 TRP A O 1
ATOM 1454 N N . GLY A 1 195 ? 19.007 8.622 -5.564 1.00 31.89 195 GLY A N 1
ATOM 1455 C CA . GLY A 1 195 ? 18.427 9.967 -5.551 1.00 31.89 195 GLY A CA 1
ATOM 1456 C C . GLY A 1 195 ? 18.618 10.834 -6.801 1.00 31.89 195 GLY A C 1
ATOM 1457 O O . GLY A 1 195 ? 17.894 11.820 -6.921 1.00 31.89 195 GLY A O 1
ATOM 1458 N N . SER A 1 196 ? 19.527 10.503 -7.733 1.00 36.78 196 SER A N 1
ATOM 1459 C CA . SER A 1 196 ? 19.783 11.369 -8.902 1.00 36.78 196 SER A CA 1
ATOM 1460 C C . SER A 1 196 ? 19.593 10.751 -10.289 1.00 36.78 196 SER A C 1
ATOM 1462 O O . SER A 1 196 ? 19.487 11.518 -11.237 1.00 36.78 196 SER A O 1
ATOM 1464 N N . LEU A 1 197 ? 19.553 9.422 -10.451 1.00 33.12 197 LEU A N 1
ATOM 1465 C CA . LEU A 1 197 ? 19.527 8.798 -11.792 1.00 33.12 197 LEU A CA 1
ATOM 1466 C C . LEU A 1 197 ? 18.313 7.912 -12.057 1.00 33.12 197 LEU A C 1
ATOM 1468 O O . LEU A 1 197 ? 17.908 7.776 -13.205 1.00 33.12 197 LEU A O 1
ATOM 1472 N N . ILE A 1 198 ? 17.677 7.376 -11.013 1.00 35.91 198 ILE A N 1
ATOM 1473 C CA . ILE A 1 198 ? 16.365 6.738 -11.137 1.00 35.91 198 ILE A CA 1
ATOM 1474 C C . ILE A 1 198 ? 15.472 7.304 -10.038 1.00 35.91 198 ILE A C 1
ATOM 1476 O O . ILE A 1 198 ? 15.087 6.624 -9.087 1.00 35.91 198 ILE A O 1
ATOM 1480 N N . GLN A 1 199 ? 15.109 8.583 -10.178 1.00 33.69 199 GLN A N 1
ATOM 1481 C CA . GLN A 1 199 ? 13.762 8.946 -9.764 1.00 33.69 199 GLN A CA 1
ATOM 1482 C C . GLN A 1 199 ? 12.842 8.198 -10.716 1.00 33.69 199 GLN A C 1
ATOM 1484 O O . GLN A 1 199 ? 12.556 8.660 -11.815 1.00 33.69 199 GLN A O 1
ATOM 1489 N N . THR A 1 200 ? 12.373 7.035 -10.283 1.00 37.66 200 THR A N 1
ATOM 1490 C CA . THR A 1 200 ? 11.107 6.491 -10.745 1.00 37.66 200 THR A CA 1
ATOM 1491 C C . THR A 1 200 ? 10.059 7.542 -10.371 1.00 37.66 200 THR A C 1
ATOM 1493 O O . THR A 1 200 ? 9.427 7.476 -9.316 1.00 37.66 200 THR A O 1
ATOM 1496 N N . GLN A 1 201 ? 9.927 8.594 -11.184 1.00 38.16 201 GLN A N 1
ATOM 1497 C CA . GLN A 1 201 ? 8.689 9.335 -11.284 1.00 38.16 201 GLN A CA 1
ATOM 1498 C C . GLN A 1 201 ? 7.689 8.318 -11.837 1.00 38.16 201 GLN A C 1
ATOM 1500 O O . GLN A 1 201 ? 7.375 8.312 -13.018 1.00 38.16 201 GLN A O 1
ATOM 1505 N N . LEU A 1 202 ? 7.140 7.471 -10.958 1.00 42.34 202 LEU A N 1
ATOM 1506 C CA . LEU A 1 202 ? 5.696 7.289 -10.984 1.00 42.34 202 LEU A CA 1
ATOM 1507 C C . LEU A 1 202 ? 5.184 8.713 -11.058 1.00 42.34 202 LEU A C 1
ATOM 1509 O O . LEU A 1 202 ? 5.414 9.439 -10.085 1.00 42.34 202 LEU A O 1
ATOM 1513 N N . GLY A 1 203 ? 4.718 9.123 -12.243 1.00 44.44 20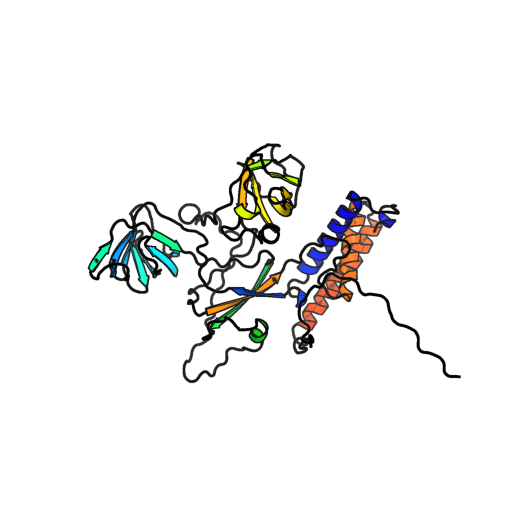3 GLY A N 1
ATOM 1514 C CA . GLY A 1 203 ? 4.349 10.494 -12.568 1.00 44.44 203 GLY A CA 1
ATOM 1515 C C . GLY A 1 203 ? 3.486 11.000 -11.437 1.00 44.44 203 GLY A C 1
ATOM 1516 O O . GLY A 1 203 ? 2.311 10.658 -11.340 1.00 44.44 203 GLY A O 1
ATOM 1517 N N . GLY A 1 204 ? 4.128 11.670 -10.481 1.00 49.78 204 GLY A N 1
ATOM 1518 C CA . GLY A 1 204 ? 3.490 11.996 -9.229 1.00 49.78 204 GLY A CA 1
ATOM 1519 C C . GLY A 1 204 ? 2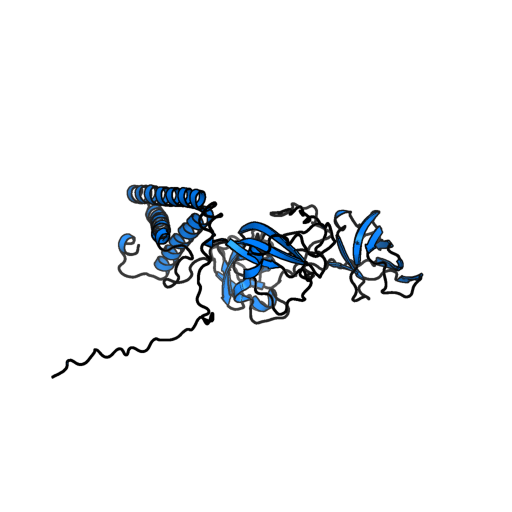.469 13.005 -9.649 1.00 49.78 204 GLY A C 1
ATOM 1520 O O . GLY A 1 204 ? 2.866 14.070 -10.123 1.00 49.78 204 GLY A O 1
ATOM 1521 N N . SER A 1 205 ? 1.193 12.637 -9.570 1.00 58.41 205 SER A N 1
ATOM 1522 C CA . SER A 1 205 ? 0.162 13.573 -9.947 1.00 58.41 205 SER A CA 1
ATOM 1523 C C . SER A 1 205 ? 0.425 14.876 -9.216 1.00 58.41 205 SER A C 1
ATOM 1525 O O . SER A 1 205 ? 0.522 14.887 -7.981 1.00 58.41 205 SER A O 1
ATOM 1527 N N . SER A 1 206 ? 0.597 15.935 -9.995 1.00 67.12 206 SER A N 1
ATOM 1528 C CA . SER A 1 206 ? 0.746 17.276 -9.474 1.00 67.12 206 SER A CA 1
ATOM 1529 C C . SER A 1 206 ? -0.492 18.064 -9.851 1.00 67.12 206 SER A C 1
ATOM 1531 O O . SER A 1 206 ? -0.990 18.024 -10.974 1.00 67.12 206 SER A O 1
ATOM 1533 N N . GLY A 1 207 ? -1.021 18.752 -8.858 1.00 83.94 207 GLY A N 1
ATOM 1534 C CA . GLY A 1 207 ? -2.184 19.610 -8.963 1.00 83.94 207 GLY A CA 1
ATOM 1535 C C . GLY A 1 207 ? -2.227 20.510 -7.742 1.00 83.94 207 GLY A C 1
ATOM 1536 O O . GLY A 1 207 ? -1.300 20.499 -6.932 1.00 83.94 207 GLY A O 1
ATOM 1537 N N . ASN A 1 208 ? -3.310 21.268 -7.592 1.00 90.19 208 ASN A N 1
ATOM 1538 C CA . ASN A 1 208 ? -3.419 22.277 -6.544 1.00 90.19 208 ASN A CA 1
ATOM 1539 C C . ASN A 1 208 ? -4.521 21.910 -5.541 1.00 90.19 208 ASN A C 1
ATOM 1541 O O . ASN A 1 208 ? -5.629 21.554 -5.941 1.00 90.19 208 ASN A O 1
ATOM 1545 N N . MET A 1 209 ? -4.245 22.010 -4.243 1.00 93.25 209 MET A N 1
ATOM 1546 C CA . MET A 1 209 ? -5.166 21.675 -3.153 1.00 93.25 209 MET A CA 1
ATOM 1547 C C . MET A 1 209 ? -5.252 22.815 -2.136 1.00 93.25 209 MET A C 1
ATOM 1549 O O . MET A 1 209 ? -4.286 23.532 -1.878 1.00 93.25 209 MET A O 1
ATOM 1553 N N . ASN A 1 210 ? -6.430 22.969 -1.547 1.00 95.00 210 ASN A N 1
ATOM 1554 C CA . ASN A 1 210 ? -6.701 23.853 -0.428 1.00 95.00 210 ASN A CA 1
ATOM 1555 C C . ASN A 1 210 ? -6.614 23.043 0.864 1.00 95.00 210 ASN A C 1
ATOM 1557 O O . ASN A 1 210 ? -7.374 22.093 1.069 1.00 95.00 210 ASN A O 1
ATOM 1561 N N . VAL A 1 211 ? -5.699 23.439 1.742 1.00 96.31 211 VAL A N 1
ATOM 1562 C CA . VAL A 1 211 ? -5.466 22.801 3.040 1.00 96.31 211 VAL A CA 1
ATOM 1563 C C . VAL A 1 211 ? -5.716 23.801 4.158 1.00 96.31 211 VAL A C 1
ATOM 1565 O O . VAL A 1 211 ? -5.447 24.995 4.028 1.00 96.31 211 VAL A O 1
ATOM 1568 N N . THR A 1 212 ? -6.228 23.318 5.284 1.00 97.38 212 THR A N 1
ATOM 1569 C CA . THR A 1 212 ? -6.443 24.128 6.488 1.00 97.38 212 THR A CA 1
ATOM 1570 C C . THR A 1 212 ? -5.745 23.461 7.660 1.00 97.38 212 THR A C 1
ATOM 1572 O O . THR A 1 212 ? -5.923 22.265 7.879 1.00 97.38 212 THR A O 1
ATOM 1575 N N . ASN A 1 213 ? -4.931 24.218 8.396 1.00 96.94 213 ASN A N 1
ATOM 1576 C CA . ASN A 1 213 ? -4.262 23.721 9.594 1.00 96.94 213 ASN A CA 1
ATOM 1577 C C . ASN A 1 213 ? -5.303 23.170 10.582 1.00 96.94 213 ASN A C 1
ATOM 1579 O O . ASN A 1 213 ? -6.315 23.816 10.850 1.00 96.94 213 ASN A O 1
ATOM 1583 N N . GLY A 1 214 ? -5.069 21.962 11.086 1.00 94.75 214 GLY A N 1
ATOM 1584 C CA . GLY A 1 214 ? -5.980 21.261 11.984 1.00 94.75 214 GLY A CA 1
ATOM 1585 C C . GLY A 1 214 ? -7.151 20.558 11.289 1.00 94.75 214 GLY A C 1
ATOM 1586 O O . GLY A 1 214 ? -7.936 19.905 11.972 1.00 94.75 214 GLY A O 1
ATOM 1587 N N . SER A 1 215 ? -7.264 20.624 9.957 1.00 96.25 215 SER A N 1
ATOM 1588 C CA . SER A 1 215 ? -8.295 19.914 9.188 1.00 96.25 215 SER A CA 1
ATOM 1589 C C . SER A 1 215 ? -7.771 18.595 8.624 1.00 96.25 215 SER A C 1
ATOM 1591 O O . SER A 1 215 ? -6.667 18.536 8.089 1.00 96.25 215 SER A O 1
ATOM 1593 N N . THR A 1 216 ? -8.580 17.539 8.687 1.00 95.50 216 THR A N 1
ATOM 1594 C CA . THR A 1 216 ? -8.364 16.304 7.910 1.00 95.50 216 THR A CA 1
ATOM 1595 C C . THR A 1 216 ? -8.959 16.397 6.508 1.00 95.50 216 THR A C 1
ATOM 1597 O O . THR A 1 216 ? -8.541 15.660 5.622 1.00 95.50 216 THR A O 1
ATOM 1600 N N . ALA A 1 217 ? -9.935 17.276 6.284 1.00 95.69 217 ALA A N 1
ATOM 1601 C CA . ALA A 1 217 ? -10.539 17.477 4.976 1.00 95.69 217 ALA A CA 1
ATOM 1602 C C . ALA A 1 217 ? -9.650 18.379 4.116 1.00 95.69 217 ALA A C 1
ATOM 1604 O O . ALA A 1 217 ? -9.247 19.463 4.553 1.00 95.69 217 ALA A O 1
ATOM 1605 N N . VAL A 1 218 ? -9.386 17.932 2.890 1.00 94.19 218 VAL A N 1
ATOM 1606 C CA . VAL A 1 218 ? -8.641 18.667 1.870 1.00 94.19 218 VAL A CA 1
ATOM 1607 C C . VAL A 1 218 ? -9.509 18.752 0.623 1.00 94.19 218 VAL A C 1
ATOM 1609 O O . VAL A 1 218 ? -10.048 17.746 0.164 1.00 94.19 218 VAL A O 1
ATOM 1612 N N . ALA A 1 219 ? -9.648 19.957 0.082 1.00 93.75 219 ALA A N 1
ATOM 1613 C CA . ALA A 1 219 ? -10.475 20.221 -1.088 1.00 93.75 219 ALA A CA 1
ATOM 1614 C C . ALA A 1 219 ? -9.621 20.720 -2.253 1.00 93.75 219 ALA A C 1
ATOM 1616 O O . ALA A 1 219 ? -8.577 21.335 -2.045 1.00 93.75 219 ALA A O 1
ATOM 1617 N N . GLY A 1 220 ? -10.084 20.499 -3.477 1.00 87.94 220 GLY A N 1
ATOM 1618 C CA . GLY A 1 220 ? -9.409 20.938 -4.688 1.00 87.94 220 GLY A CA 1
ATOM 1619 C C . GLY A 1 220 ? -9.251 22.447 -4.718 1.00 87.94 220 GLY A C 1
ATOM 1620 O O . GLY A 1 220 ? -10.156 23.192 -4.336 1.00 87.94 220 GLY A O 1
ATOM 1621 N N . GLY A 1 221 ? -8.090 22.899 -5.186 1.00 81.00 221 GLY A N 1
ATOM 1622 C CA . GLY A 1 221 ? -7.903 24.276 -5.624 1.00 81.00 221 GLY A CA 1
ATOM 1623 C C . GLY A 1 221 ? -8.789 24.611 -6.827 1.00 81.00 221 GLY A C 1
ATOM 1624 O O . GLY A 1 221 ? -9.315 23.722 -7.498 1.00 81.00 221 GLY A O 1
ATOM 1625 N N . SER A 1 222 ? -8.909 25.899 -7.151 1.00 73.88 222 SER A N 1
ATOM 1626 C CA . SER A 1 222 ? -9.726 26.394 -8.277 1.00 73.88 222 SER A CA 1
ATOM 1627 C C . SER A 1 222 ? -9.300 25.848 -9.646 1.00 73.88 222 SER A C 1
ATOM 1629 O O . SER A 1 222 ? -10.047 25.951 -10.612 1.00 73.88 222 SER A O 1
ATOM 1631 N N . THR A 1 223 ? -8.094 25.286 -9.731 1.00 75.12 223 THR A N 1
ATOM 1632 C CA . THR A 1 223 ? -7.497 24.703 -10.938 1.00 75.12 223 THR A CA 1
ATOM 1633 C C . THR A 1 223 ? -7.097 23.239 -10.743 1.00 75.12 223 THR A C 1
ATOM 1635 O O . THR A 1 223 ? -6.246 22.745 -11.480 1.00 75.12 223 THR A O 1
ATOM 1638 N N . SER A 1 224 ? -7.620 22.553 -9.719 1.00 70.50 224 SER A N 1
ATOM 1639 C CA . SER A 1 224 ? -7.220 21.168 -9.460 1.00 70.50 224 SER A CA 1
ATOM 1640 C C . SER A 1 224 ? -7.742 20.259 -10.573 1.00 70.50 224 SER A C 1
ATOM 1642 O O . SER A 1 224 ? -8.959 20.225 -10.782 1.00 70.50 224 SER A O 1
ATOM 1644 N N . PRO A 1 225 ? -6.873 19.525 -11.293 1.00 68.12 225 PRO A N 1
ATOM 1645 C CA . PRO A 1 225 ? -7.352 18.416 -12.098 1.00 68.12 225 PRO A CA 1
ATOM 1646 C C . PRO A 1 225 ? -8.059 17.423 -11.173 1.00 68.12 225 PRO A C 1
ATOM 1648 O O . PRO A 1 225 ? -7.693 17.285 -10.004 1.00 68.12 225 PRO A O 1
ATOM 1651 N N . ASP A 1 226 ? -9.076 16.746 -11.699 1.00 74.00 226 ASP A N 1
ATOM 1652 C CA . ASP A 1 226 ? -9.738 15.646 -11.003 1.00 74.00 226 ASP A CA 1
ATOM 1653 C C . ASP A 1 226 ? -8.661 14.672 -10.486 1.00 74.00 226 ASP A C 1
ATOM 1655 O O . ASP A 1 226 ? -7.932 14.086 -11.289 1.00 74.00 226 ASP A O 1
ATOM 1659 N N . LEU A 1 227 ? -8.529 14.541 -9.158 1.00 70.75 227 LEU A N 1
ATOM 1660 C CA . LEU A 1 227 ? -7.627 13.636 -8.432 1.00 70.75 227 LEU A CA 1
ATOM 1661 C C . LEU A 1 227 ? -7.688 12.222 -9.020 1.00 70.75 227 LEU A C 1
ATOM 1663 O O . LEU A 1 227 ? -6.691 11.501 -8.994 1.00 70.75 227 LEU A O 1
ATOM 1667 N N . VAL A 1 228 ? -8.845 11.855 -9.583 1.00 61.78 228 VAL A N 1
ATOM 1668 C CA . VAL A 1 228 ? -9.091 10.580 -10.254 1.00 61.78 228 VAL A CA 1
ATOM 1669 C C . VAL A 1 228 ? -8.278 10.442 -11.541 1.00 61.78 228 VAL A C 1
ATOM 1671 O O . VAL A 1 228 ? -7.633 9.419 -11.754 1.00 61.78 228 VAL A O 1
ATOM 1674 N N . ASN A 1 229 ? -8.248 11.481 -12.373 1.00 61.44 229 ASN A N 1
ATOM 1675 C CA . ASN A 1 229 ? -7.478 11.496 -13.625 1.00 61.44 229 ASN A CA 1
ATOM 1676 C C . ASN A 1 229 ? -5.982 11.697 -13.379 1.00 61.44 229 ASN A C 1
ATOM 1678 O O . ASN A 1 229 ? -5.138 11.340 -14.193 1.00 61.44 229 ASN A O 1
ATOM 1682 N N . ALA A 1 230 ? -5.676 12.289 -12.236 1.00 57.06 230 ALA A N 1
ATOM 1683 C CA . ALA A 1 230 ? -4.354 12.675 -11.811 1.00 57.06 230 ALA A CA 1
ATOM 1684 C C . ALA A 1 230 ? -3.446 11.450 -11.556 1.00 57.06 230 ALA A C 1
ATOM 1686 O O . ALA A 1 230 ? -2.278 11.458 -11.934 1.00 57.06 230 ALA A O 1
ATOM 1687 N N . VAL A 1 231 ? -3.978 10.378 -10.955 1.00 56.31 231 VAL A N 1
ATOM 1688 C CA . VAL A 1 231 ? -3.193 9.183 -10.577 1.00 56.31 231 VAL A CA 1
ATOM 1689 C C . VAL A 1 231 ? -3.211 8.065 -11.628 1.00 56.31 231 VAL A C 1
ATOM 1691 O O . VAL A 1 231 ? -2.372 7.171 -11.565 1.00 56.31 231 VAL A O 1
ATOM 1694 N N . ILE A 1 232 ? -4.107 8.119 -12.621 1.00 51.38 232 ILE A N 1
ATOM 1695 C CA . ILE A 1 232 ? -4.244 7.074 -13.648 1.00 51.38 232 ILE A CA 1
ATOM 1696 C C . ILE A 1 232 ? -4.457 7.712 -15.028 1.00 51.38 232 ILE A C 1
ATOM 1698 O O . ILE A 1 232 ? -5.582 8.024 -15.416 1.00 51.38 232 ILE A O 1
ATOM 1702 N N . ALA A 1 233 ? -3.398 7.849 -15.821 1.00 40.62 233 ALA A N 1
ATOM 1703 C CA . ALA A 1 233 ? -3.550 7.941 -17.275 1.00 40.62 233 ALA A CA 1
ATOM 1704 C C . ALA A 1 233 ? -3.631 6.503 -17.842 1.00 40.62 233 ALA A C 1
ATOM 1706 O O . ALA A 1 233 ? -2.760 5.717 -17.475 1.00 40.62 233 ALA A O 1
ATOM 1707 N N . PRO A 1 234 ? -4.580 6.090 -18.720 1.00 40.03 234 PRO A N 1
ATOM 1708 C CA . PRO A 1 234 ? -5.795 6.718 -19.248 1.00 40.03 234 PRO A CA 1
ATOM 1709 C C . PRO A 1 234 ? -7.046 5.808 -19.066 1.00 40.03 234 PRO A C 1
ATOM 1711 O O . PRO A 1 234 ? -7.590 5.282 -20.037 1.00 40.03 234 PRO A O 1
ATOM 1714 N N . ALA A 1 235 ? -7.527 5.596 -17.836 1.00 40.31 235 ALA A N 1
ATOM 1715 C CA . ALA A 1 235 ? -8.787 4.872 -17.596 1.00 40.31 235 ALA A CA 1
ATOM 1716 C C . ALA A 1 235 ? -9.583 5.523 -16.450 1.00 40.31 235 ALA A C 1
ATOM 1718 O O . ALA A 1 235 ? -9.455 5.170 -15.280 1.00 40.31 235 ALA A O 1
ATOM 1719 N N . ALA A 1 236 ? -10.407 6.509 -16.808 1.00 39.81 236 ALA A N 1
ATOM 1720 C CA . ALA A 1 236 ? -11.035 7.494 -15.920 1.00 39.81 236 ALA A CA 1
ATOM 1721 C C . ALA A 1 236 ? -12.138 6.975 -14.963 1.00 39.81 236 ALA A C 1
ATOM 1723 O O . ALA A 1 236 ? -12.884 7.776 -14.409 1.00 39.81 236 ALA A O 1
ATOM 1724 N N . THR A 1 237 ? -12.301 5.665 -14.754 1.00 47.84 237 THR A N 1
ATOM 1725 C CA . THR A 1 237 ? -13.486 5.120 -14.049 1.00 47.84 237 THR A CA 1
ATOM 1726 C C . THR A 1 237 ? -13.210 4.391 -12.731 1.00 47.84 237 THR A C 1
ATOM 1728 O O . THR A 1 237 ? -14.166 3.983 -12.081 1.00 47.84 237 THR A O 1
ATOM 1731 N N . ALA A 1 238 ? -11.954 4.259 -12.282 1.00 48.88 238 ALA A N 1
ATOM 1732 C CA . ALA A 1 238 ? -11.623 3.423 -11.114 1.00 48.88 238 ALA A CA 1
ATOM 1733 C C . ALA A 1 238 ? -10.839 4.105 -9.971 1.00 48.88 238 ALA A C 1
ATOM 1735 O O . ALA A 1 238 ? -10.549 3.456 -8.971 1.00 48.88 238 ALA A O 1
ATOM 1736 N N . ALA A 1 239 ? -10.476 5.388 -10.056 1.00 49.41 239 ALA A N 1
ATOM 1737 C CA . ALA A 1 239 ? -9.463 5.931 -9.139 1.00 49.41 239 ALA A CA 1
ATOM 1738 C C . ALA A 1 239 ? -9.935 6.220 -7.698 1.00 49.41 239 ALA A C 1
ATOM 1740 O O . ALA A 1 239 ? -9.096 6.363 -6.807 1.00 49.41 239 ALA A O 1
ATOM 1741 N N . THR A 1 240 ? -11.244 6.273 -7.422 1.00 55.22 240 THR A N 1
ATOM 1742 C CA . THR A 1 240 ? -11.752 6.474 -6.048 1.00 55.22 240 THR A CA 1
ATOM 1743 C C . THR A 1 240 ? -11.371 5.332 -5.105 1.00 55.22 240 THR A C 1
ATOM 1745 O O . THR A 1 240 ? -11.256 5.558 -3.901 1.00 55.22 240 THR A O 1
ATOM 1748 N N . SER A 1 241 ? -11.111 4.131 -5.631 1.00 59.09 241 SER A N 1
ATOM 1749 C CA . SER A 1 241 ? -10.707 2.972 -4.830 1.00 59.09 241 SER A CA 1
ATOM 1750 C C . SER A 1 241 ? -9.1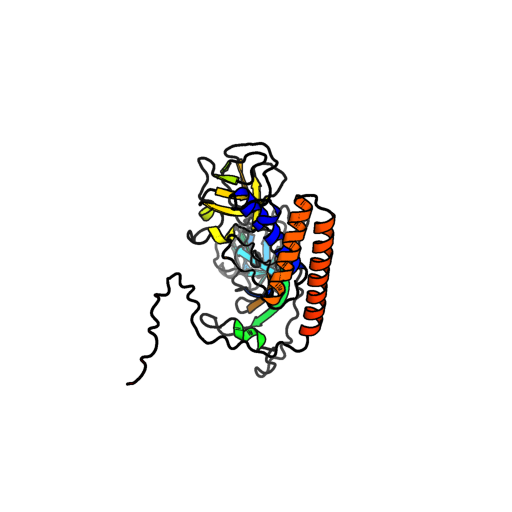95 2.871 -4.590 1.00 59.09 241 SER A C 1
ATOM 1752 O O . SER A 1 241 ? -8.790 2.183 -3.657 1.00 59.09 241 SER A O 1
ATOM 1754 N N . ILE A 1 242 ? -8.356 3.551 -5.385 1.00 67.94 242 ILE A N 1
ATOM 1755 C CA . ILE A 1 242 ? -6.894 3.325 -5.389 1.00 67.94 242 ILE A CA 1
ATOM 1756 C C . ILE A 1 242 ? -6.139 4.304 -4.478 1.00 67.94 242 ILE A C 1
ATOM 1758 O O . ILE A 1 242 ? -5.081 3.976 -3.944 1.00 67.94 242 ILE A O 1
ATOM 1762 N N . LEU A 1 243 ? -6.675 5.512 -4.290 1.00 81.81 243 LEU A N 1
ATOM 1763 C CA . LEU A 1 243 ? -6.035 6.566 -3.498 1.00 81.81 243 LEU A CA 1
ATOM 1764 C C . LEU A 1 243 ? -6.002 6.321 -1.976 1.00 81.81 243 LEU A C 1
ATOM 1766 O O . LEU A 1 243 ? -5.007 6.705 -1.355 1.00 81.81 243 LEU A O 1
ATOM 1770 N N . PRO A 1 244 ? -7.029 5.726 -1.333 1.00 84.88 244 PRO A N 1
ATOM 1771 C CA . PRO A 1 244 ? -6.958 5.397 0.088 1.00 84.88 244 PRO A CA 1
ATOM 1772 C C . PRO A 1 244 ? -5.731 4.531 0.419 1.00 84.88 244 PRO A C 1
ATOM 1774 O O . PRO A 1 244 ? -5.468 3.524 -0.229 1.00 84.88 244 PRO A O 1
ATOM 1777 N N . GLY A 1 245 ? -4.968 4.931 1.435 1.00 79.88 245 GLY A N 1
ATOM 1778 C CA . GLY A 1 245 ? -3.724 4.287 1.864 1.00 79.88 245 GLY A CA 1
ATOM 1779 C C . GLY A 1 245 ? -2.449 4.896 1.273 1.00 79.88 245 GLY A C 1
ATOM 1780 O O . GLY A 1 245 ? -1.374 4.676 1.833 1.00 79.88 245 GLY A O 1
ATOM 1781 N N . MET A 1 246 ? -2.548 5.694 0.204 1.00 85.06 246 MET A N 1
ATOM 1782 C CA . MET A 1 246 ? -1.410 6.412 -0.383 1.00 85.06 246 MET A CA 1
ATOM 1783 C C . MET A 1 246 ? -0.959 7.588 0.493 1.00 85.06 246 MET A C 1
ATOM 1785 O O . MET A 1 246 ? -1.717 8.071 1.333 1.00 85.06 246 MET A O 1
ATOM 1789 N N . PHE A 1 247 ? 0.265 8.077 0.287 1.00 88.06 247 PHE A N 1
ATOM 1790 C CA . PHE A 1 247 ? 0.759 9.280 0.956 1.00 88.06 247 PHE A CA 1
ATOM 1791 C C . PHE A 1 247 ? 0.631 10.502 0.050 1.00 88.06 247 PHE A C 1
ATOM 1793 O O . PHE A 1 247 ? 0.886 10.437 -1.147 1.00 88.06 247 PHE A O 1
ATOM 1800 N N . ILE A 1 248 ? 0.273 11.643 0.623 1.00 91.50 248 ILE A N 1
ATOM 1801 C CA . ILE A 1 248 ? 0.231 12.937 -0.047 1.00 91.50 248 ILE A CA 1
ATOM 1802 C C . ILE A 1 248 ? 1.105 13.940 0.701 1.00 91.50 248 ILE A C 1
ATOM 1804 O O . ILE A 1 248 ? 1.123 13.992 1.931 1.00 91.50 248 ILE A O 1
ATOM 1808 N N . ARG A 1 249 ? 1.841 14.745 -0.059 1.00 93.06 249 ARG A N 1
ATOM 1809 C CA . ARG A 1 249 ? 2.634 15.875 0.428 1.00 93.06 249 ARG A CA 1
ATOM 1810 C C . ARG A 1 249 ? 2.130 17.154 -0.223 1.00 93.06 249 ARG A C 1
ATOM 1812 O O . ARG A 1 249 ? 1.858 17.148 -1.422 1.00 93.06 249 ARG A O 1
ATOM 1819 N N . PHE A 1 250 ? 2.039 18.236 0.546 1.00 93.88 250 PHE A N 1
ATOM 1820 C CA . PHE A 1 250 ? 1.548 19.534 0.075 1.00 93.88 250 PHE A CA 1
ATOM 1821 C C . PHE A 1 250 ? 2.680 20.568 0.010 1.00 93.88 250 PHE A C 1
ATOM 1823 O O . PHE A 1 250 ? 3.363 20.824 0.999 1.00 93.88 250 PHE A O 1
ATOM 1830 N N . GLY A 1 251 ? 2.859 21.197 -1.147 1.00 92.06 251 GLY A N 1
ATOM 1831 C CA . GLY A 1 251 ? 3.814 22.266 -1.397 1.00 92.06 251 GLY A CA 1
ATOM 1832 C C . GLY A 1 251 ? 5.242 21.864 -1.043 1.00 92.06 251 GLY A C 1
ATOM 1833 O O . GLY A 1 251 ? 5.729 20.799 -1.421 1.00 92.06 251 GLY A O 1
ATOM 1834 N N . GLY A 1 252 ? 5.906 22.735 -0.283 1.00 89.50 252 GLY A N 1
ATOM 1835 C CA . GLY A 1 252 ? 7.231 22.485 0.279 1.00 89.50 252 GLY A CA 1
ATOM 1836 C C . GLY A 1 252 ? 7.235 21.771 1.636 1.00 89.50 252 GLY A C 1
ATOM 1837 O O . GLY A 1 252 ? 8.324 21.533 2.154 1.00 89.50 252 GLY A O 1
ATOM 1838 N N . ASP A 1 253 ? 6.075 21.425 2.219 1.00 91.94 253 ASP A N 1
ATOM 1839 C CA . ASP A 1 253 ? 5.987 20.784 3.547 1.00 91.94 253 ASP A CA 1
ATOM 1840 C C . ASP A 1 253 ? 6.844 19.515 3.570 1.00 91.94 253 ASP A C 1
ATOM 1842 O O . ASP A 1 253 ? 6.813 18.765 2.608 1.00 91.94 253 ASP A O 1
ATOM 1846 N N . SER A 1 254 ? 7.634 19.256 4.610 1.00 88.06 254 SER A N 1
ATOM 1847 C CA . SER A 1 254 ? 8.450 18.036 4.703 1.00 88.06 254 SER A CA 1
ATOM 1848 C C . SER A 1 254 ? 7.649 16.805 5.136 1.00 88.06 254 SER A C 1
ATOM 1850 O O . SER A 1 254 ? 8.170 15.691 5.074 1.00 88.06 254 SER A O 1
ATOM 1852 N N . ARG A 1 255 ? 6.398 16.988 5.576 1.00 89.25 255 ARG A N 1
ATOM 1853 C CA . ARG A 1 255 ? 5.539 15.913 6.078 1.00 89.25 255 ARG A CA 1
ATOM 1854 C C . ARG A 1 255 ? 4.725 15.241 4.979 1.00 89.25 255 ARG A C 1
ATOM 1856 O O . ARG A 1 255 ? 4.237 15.883 4.049 1.00 89.25 255 ARG A O 1
ATOM 1863 N N . TYR A 1 256 ? 4.539 13.938 5.155 1.00 90.81 256 TYR A N 1
ATOM 1864 C CA . TYR A 1 256 ? 3.621 13.119 4.378 1.00 90.81 256 TYR A CA 1
ATOM 1865 C C . TYR A 1 256 ? 2.382 12.833 5.210 1.00 90.81 256 TYR A C 1
ATOM 1867 O O . TYR A 1 256 ? 2.486 12.545 6.398 1.00 90.81 256 TYR A O 1
ATOM 1875 N N . TYR A 1 257 ? 1.224 12.902 4.572 1.00 92.94 257 TYR A N 1
ATOM 1876 C CA . TYR A 1 257 ? -0.061 12.599 5.178 1.00 92.94 257 TYR A CA 1
ATOM 1877 C C . TYR A 1 257 ? -0.654 11.401 4.451 1.00 92.94 257 TYR A C 1
ATOM 1879 O O . TYR A 1 257 ? -0.597 11.341 3.226 1.00 92.94 257 TYR A O 1
ATOM 1887 N N . GLN A 1 258 ? -1.224 10.437 5.165 1.00 90.94 258 GLN A N 1
ATOM 1888 C CA . GLN A 1 258 ? -1.881 9.313 4.503 1.00 90.94 258 GLN A CA 1
ATOM 1889 C C . GLN A 1 258 ? -3.287 9.722 4.053 1.00 90.94 258 GLN A C 1
ATOM 1891 O O . GLN A 1 258 ? -4.050 10.306 4.825 1.00 90.94 258 GLN A O 1
ATOM 1896 N N . ILE A 1 259 ? -3.651 9.403 2.814 1.00 91.31 259 ILE A N 1
ATOM 1897 C CA . ILE A 1 259 ? -5.004 9.577 2.291 1.00 91.31 259 ILE A CA 1
ATOM 1898 C C . ILE A 1 259 ? -5.881 8.492 2.918 1.00 91.31 259 ILE A C 1
ATOM 1900 O O . ILE A 1 259 ? -5.667 7.304 2.699 1.00 91.31 259 ILE A O 1
ATOM 1904 N N . ARG A 1 260 ? -6.878 8.882 3.708 1.00 86.06 260 ARG A N 1
ATOM 1905 C CA . ARG A 1 260 ? -7.845 7.965 4.323 1.00 86.06 260 ARG A CA 1
ATOM 1906 C C . ARG A 1 260 ? -8.970 7.596 3.363 1.00 86.06 260 ARG A C 1
ATOM 1908 O O . ARG A 1 260 ? -9.364 6.439 3.307 1.00 86.06 260 ARG A O 1
ATOM 1915 N N . SER A 1 261 ? -9.514 8.579 2.656 1.00 85.69 261 SER A N 1
ATOM 1916 C CA . SER A 1 261 ? -10.623 8.384 1.719 1.00 85.69 261 SER A CA 1
ATOM 1917 C C . SER A 1 261 ? -10.659 9.501 0.683 1.00 85.69 261 SER A C 1
ATOM 1919 O O . SER A 1 261 ? -10.186 10.607 0.941 1.00 85.69 261 SER A O 1
ATOM 1921 N N . VAL A 1 262 ? -11.270 9.231 -0.466 1.00 88.50 262 VAL A N 1
ATOM 1922 C CA . VAL A 1 262 ? -11.584 10.232 -1.494 1.00 88.50 262 VAL A CA 1
ATOM 1923 C C . VAL A 1 262 ? -13.078 10.505 -1.430 1.00 88.50 262 VAL A C 1
ATOM 1925 O O . VAL A 1 262 ? -13.874 9.589 -1.602 1.00 88.50 262 VAL A O 1
ATOM 1928 N N . THR A 1 263 ? -13.464 11.741 -1.126 1.00 87.38 263 THR A N 1
ATOM 1929 C CA . THR A 1 263 ? -14.879 12.126 -0.984 1.00 87.38 263 THR A CA 1
ATOM 1930 C C . THR A 1 263 ? -15.472 12.652 -2.2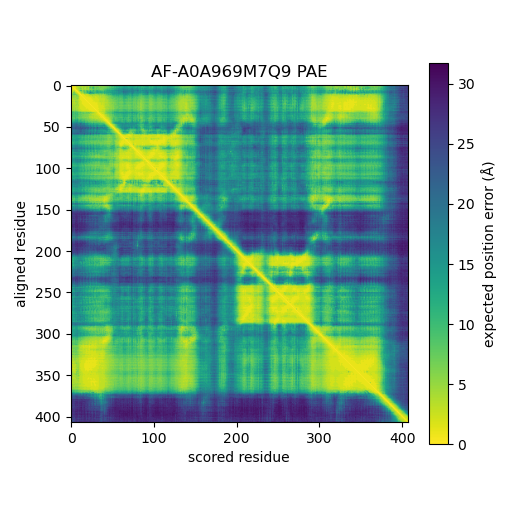84 1.00 87.38 263 THR A C 1
ATOM 1932 O O . THR A 1 263 ? -16.682 12.596 -2.470 1.00 87.38 263 THR A O 1
ATOM 1935 N N . SER A 1 264 ? -14.639 13.156 -3.194 1.00 87.19 264 SER A N 1
ATOM 1936 C CA . SER A 1 264 ? -15.032 13.516 -4.558 1.00 87.19 264 SER A CA 1
ATOM 1937 C C . SER A 1 264 ? -13.809 13.514 -5.472 1.00 87.19 264 SER A C 1
ATOM 1939 O O . SER A 1 264 ? -12.682 13.420 -4.987 1.00 87.19 264 SER A O 1
ATOM 1941 N N . GLY A 1 265 ? -14.012 13.709 -6.776 1.00 84.81 265 GLY A N 1
ATOM 1942 C CA . GLY A 1 265 ? -12.910 13.865 -7.726 1.00 84.81 265 GLY A CA 1
ATOM 1943 C C . GLY A 1 265 ? -11.901 14.953 -7.342 1.00 84.81 265 GLY A C 1
ATOM 1944 O O . GLY A 1 265 ? -10.748 14.892 -7.723 1.00 84.81 265 GLY A O 1
ATOM 1945 N N . THR A 1 266 ? -12.259 15.929 -6.511 1.00 88.62 266 THR A N 1
ATOM 1946 C CA . THR A 1 266 ? -11.328 16.982 -6.081 1.00 88.62 266 THR A CA 1
ATOM 1947 C C . THR A 1 266 ? -11.139 17.045 -4.573 1.00 88.62 266 THR A C 1
ATOM 1949 O O . THR A 1 266 ? -10.443 17.929 -4.093 1.00 88.62 266 THR 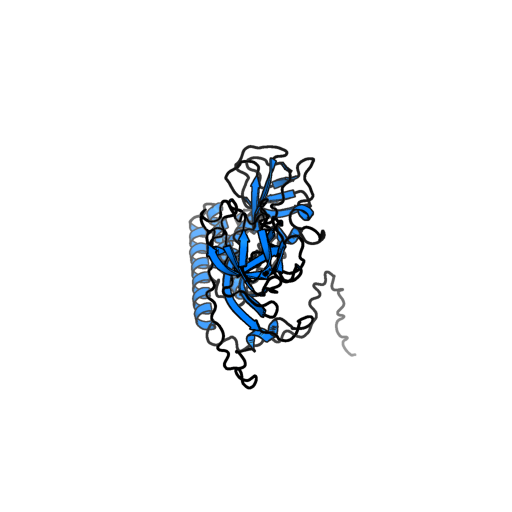A O 1
ATOM 1952 N N . ALA A 1 267 ? -11.718 16.132 -3.794 1.00 91.06 267 ALA A N 1
ATOM 1953 C CA . ALA A 1 267 ? -11.640 16.193 -2.339 1.00 91.06 267 ALA A CA 1
ATOM 1954 C C . ALA A 1 267 ? -11.233 14.857 -1.729 1.00 91.06 267 ALA A C 1
ATOM 1956 O O . ALA A 1 267 ? -11.686 13.787 -2.138 1.00 91.06 267 ALA A O 1
ATOM 1957 N N . LEU A 1 268 ? -10.397 14.940 -0.701 1.00 94.56 268 LEU A N 1
ATOM 1958 C CA . LEU A 1 268 ? -9.921 13.795 0.056 1.00 94.56 268 LEU A CA 1
ATOM 1959 C C . LEU A 1 268 ? -9.930 14.089 1.553 1.00 94.56 268 LEU A C 1
ATOM 1961 O O . LEU A 1 268 ? -10.004 15.235 1.999 1.00 94.56 268 LEU A O 1
ATOM 1965 N N . VAL A 1 269 ? -9.844 13.023 2.334 1.00 93.56 269 VAL A N 1
ATOM 1966 C CA . VAL A 1 269 ? -9.722 13.068 3.787 1.00 93.56 269 VAL A CA 1
ATOM 1967 C C . VAL A 1 269 ? -8.398 12.426 4.158 1.00 93.56 269 VAL A C 1
ATOM 1969 O O . VAL A 1 269 ? -8.089 11.331 3.695 1.00 93.56 269 VAL A O 1
ATOM 1972 N N . LEU A 1 270 ? -7.621 13.103 4.993 1.00 94.56 270 LEU A N 1
ATOM 1973 C CA . LEU A 1 270 ? -6.370 12.615 5.558 1.00 94.56 270 LEU A CA 1
ATOM 1974 C C . LEU A 1 270 ? -6.635 11.747 6.794 1.00 94.56 270 LEU A C 1
ATOM 1976 O O . LEU A 1 270 ? -7.630 11.926 7.501 1.00 94.56 270 LEU A O 1
ATOM 1980 N N . SER A 1 271 ? -5.728 10.814 7.078 1.00 89.50 271 SER A N 1
ATOM 1981 C CA . SER A 1 271 ? -5.762 10.009 8.306 1.00 89.50 271 SER A CA 1
ATOM 1982 C C . SER A 1 271 ? -5.521 10.846 9.565 1.00 89.50 271 SER A C 1
ATOM 1984 O O . SER A 1 271 ? -6.025 10.505 10.635 1.00 89.50 271 SER A O 1
ATOM 1986 N N . GLU A 1 272 ? -4.805 11.963 9.431 1.00 90.94 272 GLU A N 1
ATOM 1987 C CA . GLU A 1 272 ? -4.506 12.901 10.506 1.00 90.94 272 GLU A CA 1
ATOM 1988 C C . GLU A 1 272 ? -4.704 14.363 10.071 1.00 90.94 272 GLU A C 1
ATOM 1990 O O . GLU A 1 272 ? -4.630 14.667 8.877 1.00 90.94 272 GLU A O 1
ATOM 1995 N N . PRO A 1 273 ? -4.978 15.286 11.015 1.00 96.00 273 PRO A N 1
ATOM 1996 C CA . PRO A 1 273 ? -5.119 16.701 10.695 1.00 96.00 273 PRO A CA 1
ATOM 1997 C C . PRO A 1 273 ? -3.862 17.278 10.037 1.00 96.00 273 PRO A C 1
ATOM 1999 O O . PRO A 1 273 ? -2.750 17.059 10.521 1.00 96.00 273 PRO A O 1
ATOM 2002 N N . TYR A 1 274 ? -4.038 18.077 8.984 1.00 96.50 274 TYR A N 1
ATOM 2003 C CA . TYR A 1 274 ? -2.952 18.801 8.333 1.00 96.50 274 TYR A CA 1
ATOM 2004 C C . TYR A 1 274 ? -2.273 19.746 9.330 1.00 96.50 274 TYR A C 1
ATOM 2006 O O . TYR A 1 274 ? -2.932 20.567 9.967 1.00 96.50 274 TYR A O 1
ATOM 2014 N N . ARG A 1 275 ? -0.949 19.639 9.489 1.00 95.12 275 ARG A N 1
ATOM 2015 C CA . ARG A 1 275 ? -0.191 20.407 10.496 1.00 95.12 275 ARG A CA 1
ATOM 2016 C C . ARG A 1 275 ? 0.643 21.544 9.904 1.00 95.12 275 ARG A C 1
ATOM 2018 O O . ARG A 1 275 ? 1.326 22.231 10.661 1.00 95.12 275 ARG A O 1
ATOM 2025 N N . GLY A 1 276 ? 0.624 21.721 8.584 1.00 95.12 276 GLY A N 1
ATOM 2026 C CA . GLY A 1 276 ? 1.276 22.846 7.916 1.00 95.12 276 GLY A CA 1
ATOM 2027 C C . GLY A 1 276 ? 0.431 24.123 7.956 1.00 95.12 276 GLY A C 1
ATOM 2028 O O . GLY A 1 276 ? -0.626 24.178 8.585 1.00 95.12 276 GLY A O 1
ATOM 2029 N N . THR A 1 277 ? 0.894 25.182 7.300 1.00 96.25 277 THR A N 1
ATOM 2030 C CA . THR A 1 277 ? 0.185 26.470 7.249 1.00 96.25 277 THR A CA 1
ATOM 2031 C C . THR A 1 277 ? -1.043 26.379 6.345 1.00 96.25 277 THR A C 1
ATOM 2033 O O . THR A 1 277 ? -0.941 25.888 5.224 1.00 96.25 277 THR A O 1
ATOM 2036 N N . THR A 1 278 ? -2.196 26.883 6.803 1.00 96.75 278 THR A N 1
ATOM 2037 C CA . THR A 1 278 ? -3.396 27.030 5.960 1.00 96.75 278 THR A CA 1
ATOM 2038 C C . THR A 1 278 ? -3.046 27.783 4.684 1.00 96.75 278 THR A C 1
ATOM 2040 O O . THR A 1 278 ? -2.529 28.899 4.742 1.00 96.75 278 THR A O 1
ATOM 2043 N N . ALA A 1 279 ? -3.336 27.182 3.537 1.00 95.44 279 ALA A N 1
ATOM 2044 C CA . ALA A 1 279 ? -3.013 27.752 2.244 1.00 95.44 279 ALA A CA 1
ATOM 2045 C C . ALA A 1 279 ? -3.983 27.237 1.182 1.00 95.44 279 ALA A C 1
ATOM 2047 O O . ALA A 1 279 ? -4.505 26.122 1.258 1.00 95.44 279 ALA A O 1
ATOM 2048 N N . THR A 1 280 ? -4.219 28.080 0.184 1.00 95.25 280 THR A N 1
ATOM 2049 C CA . THR A 1 280 ? -5.002 27.731 -0.998 1.00 95.25 280 THR A CA 1
ATOM 2050 C C . THR A 1 280 ? -4.071 27.457 -2.165 1.00 95.25 280 THR A C 1
ATOM 2052 O O . THR A 1 280 ? -2.963 27.989 -2.222 1.00 95.25 280 THR A O 1
ATOM 2055 N N . ASN A 1 281 ? -4.522 26.617 -3.093 1.00 91.38 281 ASN A N 1
ATOM 2056 C CA . ASN A 1 281 ? -3.785 26.264 -4.301 1.00 91.38 281 ASN A CA 1
ATOM 2057 C C . ASN A 1 281 ? -2.345 25.763 -4.053 1.00 91.38 281 ASN A C 1
ATOM 2059 O O . ASN A 1 281 ? -1.458 26.008 -4.870 1.00 91.38 281 ASN A O 1
ATOM 2063 N N . LEU A 1 282 ? -2.097 25.048 -2.949 1.00 93.31 282 LEU A N 1
ATOM 2064 C CA . LEU A 1 282 ? -0.807 24.395 -2.742 1.00 93.31 282 LEU A CA 1
ATOM 2065 C C . LEU A 1 282 ? -0.635 23.285 -3.762 1.00 93.31 282 LEU A C 1
ATOM 2067 O O . LEU A 1 282 ? -1.526 22.447 -3.904 1.00 93.31 282 LEU A O 1
ATOM 2071 N N . SER A 1 283 ? 0.529 23.232 -4.406 1.00 91.06 283 SER A N 1
ATOM 2072 C CA . SER A 1 283 ? 0.893 22.051 -5.179 1.00 91.06 283 SER A CA 1
ATOM 2073 C C . SER A 1 283 ? 0.822 20.809 -4.288 1.00 91.06 283 SER A C 1
ATOM 2075 O O . SER A 1 283 ? 1.021 20.894 -3.077 1.00 91.06 283 SER A O 1
ATOM 2077 N N . TYR A 1 284 ? 0.528 19.645 -4.843 1.00 91.38 284 TYR A N 1
ATOM 2078 C CA . TYR A 1 284 ? 0.637 18.394 -4.105 1.00 91.38 284 TYR A CA 1
ATOM 2079 C C . TYR A 1 284 ? 1.413 17.358 -4.901 1.00 91.38 284 TYR A C 1
ATOM 2081 O O . TYR A 1 284 ? 1.563 17.465 -6.116 1.00 91.38 284 TYR A O 1
ATOM 2089 N N . ARG A 1 285 ? 1.904 16.348 -4.188 1.00 85.81 285 ARG A N 1
ATOM 2090 C CA . ARG A 1 285 ? 2.457 15.131 -4.769 1.00 85.81 285 ARG A CA 1
ATOM 2091 C C . ARG A 1 285 ? 1.866 13.940 -4.039 1.00 85.81 285 ARG A C 1
ATOM 2093 O O . ARG A 1 285 ? 2.030 13.826 -2.824 1.00 85.81 285 ARG A O 1
ATOM 2100 N N . ILE A 1 286 ? 1.189 13.070 -4.781 1.00 86.31 286 ILE A N 1
ATOM 2101 C CA . ILE A 1 286 ? 0.767 11.762 -4.278 1.00 86.31 286 ILE A CA 1
ATOM 2102 C C . ILE A 1 286 ? 1.900 10.775 -4.539 1.00 86.31 286 ILE A C 1
ATOM 2104 O O . ILE A 1 286 ? 2.483 10.735 -5.622 1.00 86.31 286 ILE A O 1
ATOM 2108 N N . MET A 1 287 ? 2.224 9.995 -3.523 1.00 78.56 287 MET A N 1
ATOM 2109 C CA . MET A 1 287 ? 3.183 8.912 -3.569 1.00 78.56 287 MET A CA 1
ATOM 2110 C C . MET A 1 287 ? 2.463 7.628 -3.170 1.00 78.56 287 MET A C 1
ATOM 2112 O O . MET A 1 287 ? 1.522 7.680 -2.370 1.00 78.56 287 MET A O 1
ATOM 2116 N N . PRO A 1 288 ? 2.888 6.467 -3.688 1.00 72.19 288 PRO A N 1
ATOM 2117 C CA . PRO A 1 288 ? 2.462 5.188 -3.140 1.00 72.19 288 PRO A CA 1
ATOM 2118 C C . PRO A 1 288 ? 2.562 5.206 -1.613 1.00 72.19 288 PRO A C 1
ATOM 2120 O O . PRO A 1 288 ? 3.468 5.830 -1.058 1.00 72.19 288 PRO A O 1
ATOM 2123 N N . GLY A 1 289 ? 1.628 4.529 -0.941 1.00 67.12 289 GLY A N 1
ATOM 2124 C CA . GLY A 1 289 ? 1.809 4.188 0.470 1.00 67.12 289 GLY A CA 1
ATOM 2125 C C . GLY A 1 289 ? 3.092 3.369 0.657 1.00 67.12 289 GLY A C 1
ATOM 2126 O O . GLY A 1 289 ? 3.766 3.045 -0.324 1.00 67.12 289 GLY A O 1
ATOM 2127 N N . ASP A 1 290 ? 3.382 2.933 1.881 1.00 62.31 290 ASP A N 1
ATOM 2128 C CA . ASP A 1 290 ? 4.421 1.924 2.157 1.00 62.31 290 ASP A CA 1
ATOM 2129 C C . ASP A 1 290 ? 4.026 0.538 1.598 1.00 62.31 290 ASP A C 1
ATOM 2131 O O . ASP A 1 290 ? 4.201 -0.488 2.248 1.00 62.31 290 ASP A O 1
ATOM 2135 N N . SER A 1 291 ? 3.443 0.487 0.396 1.00 59.06 291 SER A N 1
ATOM 2136 C CA . SER A 1 291 ? 3.239 -0.737 -0.354 1.00 59.06 291 SER A CA 1
ATOM 2137 C C . SER A 1 291 ? 4.620 -1.347 -0.581 1.00 59.06 291 SER A C 1
ATOM 2139 O O . SER A 1 291 ? 5.467 -0.706 -1.216 1.00 59.06 291 SER A O 1
ATOM 2141 N N . PRO A 1 292 ? 4.877 -2.559 -0.068 1.00 62.59 292 PRO A N 1
ATOM 2142 C CA . PRO A 1 292 ? 6.143 -3.211 -0.301 1.00 62.59 292 PRO A CA 1
ATOM 2143 C C . PRO A 1 292 ? 6.319 -3.416 -1.804 1.00 62.59 292 PRO A C 1
ATOM 2145 O O . PRO A 1 292 ? 5.405 -3.832 -2.519 1.00 62.59 292 PRO A O 1
ATOM 2148 N N . TRP A 1 293 ? 7.513 -3.097 -2.282 1.00 62.16 293 TRP A N 1
ATOM 2149 C CA . TRP A 1 293 ? 7.907 -3.365 -3.653 1.00 62.16 293 TRP A CA 1
ATOM 2150 C C . TRP A 1 293 ? 8.573 -4.730 -3.692 1.00 62.16 293 TRP A C 1
ATOM 2152 O O . TRP A 1 293 ? 9.419 -5.028 -2.844 1.00 62.16 293 TRP A O 1
ATOM 2162 N N . ILE A 1 294 ? 8.215 -5.543 -4.683 1.00 64.44 294 ILE A N 1
ATOM 2163 C CA . ILE A 1 294 ? 8.940 -6.778 -4.964 1.00 64.44 294 ILE A CA 1
ATOM 2164 C C . ILE A 1 294 ? 9.807 -6.560 -6.194 1.00 64.44 294 ILE A C 1
ATOM 2166 O O . ILE A 1 294 ? 9.328 -6.173 -7.263 1.00 64.44 294 ILE A O 1
ATOM 2170 N N . ARG A 1 295 ? 11.098 -6.850 -6.032 1.00 63.25 295 ARG A N 1
ATOM 2171 C CA . ARG A 1 295 ? 12.035 -7.014 -7.137 1.00 63.25 295 ARG A CA 1
ATOM 2172 C C . ARG A 1 295 ? 12.403 -8.488 -7.250 1.00 63.25 295 ARG A C 1
ATOM 2174 O O . ARG A 1 295 ? 12.787 -9.111 -6.263 1.00 63.25 295 ARG A O 1
ATOM 2181 N N . PHE A 1 296 ? 12.309 -9.015 -8.463 1.00 65.31 296 PHE A N 1
ATOM 2182 C CA . PHE A 1 296 ? 12.730 -10.372 -8.792 1.00 65.31 296 PHE A CA 1
ATOM 2183 C C . PHE A 1 296 ? 14.146 -10.366 -9.363 1.00 65.31 296 PHE A C 1
ATOM 2185 O O . PHE A 1 296 ? 14.482 -9.490 -10.163 1.00 65.31 296 PHE A O 1
ATOM 2192 N N . TYR A 1 297 ? 14.965 -11.340 -8.962 1.00 57.84 297 TYR A N 1
ATOM 2193 C CA . TYR A 1 297 ? 16.269 -11.584 -9.576 1.00 57.84 297 TYR A CA 1
ATOM 2194 C C . TYR A 1 297 ? 16.624 -13.084 -9.638 1.00 57.84 297 TYR A C 1
ATOM 2196 O O . TYR A 1 297 ? 16.716 -13.702 -8.572 1.00 57.84 297 TYR A O 1
ATOM 2204 N N . PRO A 1 298 ? 16.886 -13.663 -10.833 1.00 60.81 298 PRO A N 1
ATOM 2205 C CA . PRO A 1 298 ? 16.788 -13.026 -12.149 1.00 60.81 298 PRO A CA 1
ATOM 2206 C C . PRO A 1 298 ? 15.369 -12.558 -12.498 1.00 60.81 298 PRO A C 1
ATOM 2208 O O . PRO A 1 298 ? 14.400 -12.834 -11.792 1.00 60.81 298 PRO A O 1
ATOM 2211 N N . LEU A 1 299 ? 15.257 -11.784 -13.569 1.00 61.84 299 LEU A N 1
ATOM 2212 C CA . LEU A 1 299 ? 13.965 -11.275 -13.996 1.00 61.84 299 LEU A CA 1
ATOM 2213 C C . LEU A 1 299 ? 13.065 -12.394 -14.495 1.00 61.84 299 LEU A C 1
ATOM 2215 O O . LEU A 1 299 ? 13.546 -13.276 -15.210 1.00 61.84 299 LEU A O 1
ATOM 2219 N N . PRO A 1 300 ? 11.773 -12.368 -14.131 1.00 64.75 300 PRO A N 1
ATOM 2220 C CA . PRO A 1 300 ? 10.833 -13.302 -14.693 1.00 64.75 300 PRO A CA 1
ATOM 2221 C C . PRO A 1 300 ? 10.752 -13.057 -16.202 1.00 64.75 300 PRO A C 1
ATOM 2223 O O . PRO A 1 300 ? 10.582 -11.923 -16.648 1.00 64.75 300 PRO A O 1
ATOM 2226 N N . ASP A 1 301 ? 10.893 -14.123 -16.985 1.00 65.38 301 ASP A N 1
ATOM 2227 C CA . ASP A 1 301 ? 10.554 -14.122 -18.405 1.00 65.38 301 ASP A CA 1
ATOM 2228 C C . ASP A 1 301 ? 9.082 -13.702 -18.568 1.00 65.38 301 ASP A C 1
ATOM 2230 O O . ASP A 1 301 ? 8.238 -13.976 -17.717 1.00 65.38 301 ASP A O 1
ATOM 2234 N N . THR A 1 302 ? 8.758 -13.107 -19.711 1.00 59.44 302 THR A N 1
ATOM 2235 C CA . THR A 1 302 ? 7.408 -12.775 -20.199 1.00 59.44 302 THR A CA 1
ATOM 2236 C C . THR A 1 302 ? 6.394 -13.928 -20.147 1.00 59.44 302 THR A C 1
ATOM 2238 O O . THR A 1 302 ? 5.195 -13.717 -20.324 1.00 59.44 302 THR A O 1
ATOM 2241 N N . ARG A 1 303 ? 6.861 -15.162 -19.928 1.00 60.59 303 ARG A N 1
ATOM 2242 C CA . ARG A 1 303 ? 6.058 -16.387 -19.792 1.00 60.59 303 ARG A CA 1
ATOM 2243 C C . ARG A 1 303 ? 5.827 -16.817 -18.341 1.00 60.59 303 ARG A C 1
ATOM 2245 O O . ARG A 1 303 ? 5.196 -17.843 -18.099 1.00 60.59 303 ARG A O 1
ATOM 2252 N N . MET A 1 304 ? 6.375 -16.090 -17.374 1.00 62.22 304 MET A N 1
ATOM 2253 C CA . MET A 1 304 ? 6.298 -16.442 -15.961 1.00 62.22 304 MET A CA 1
ATOM 2254 C C . MET A 1 304 ? 5.177 -15.666 -15.283 1.00 62.22 304 MET A C 1
ATOM 2256 O O . MET A 1 304 ? 5.113 -14.445 -15.375 1.00 62.22 304 MET A O 1
ATOM 2260 N N . GLN A 1 305 ? 4.320 -16.368 -14.555 1.00 67.94 305 GLN A N 1
ATOM 2261 C CA . GLN A 1 305 ? 3.385 -15.758 -13.622 1.00 67.94 305 GLN A CA 1
ATOM 2262 C C . GLN A 1 305 ? 4.010 -15.789 -12.233 1.00 67.94 305 GLN A C 1
ATOM 2264 O O . GLN A 1 305 ? 4.595 -16.799 -11.826 1.00 67.94 305 GLN A O 1
ATOM 2269 N N . VAL A 1 306 ? 3.895 -14.680 -11.504 1.00 69.44 306 VAL A N 1
ATOM 2270 C CA . VAL A 1 306 ? 4.314 -14.649 -10.107 1.00 69.44 306 VAL A CA 1
ATOM 2271 C C . VAL A 1 306 ? 3.096 -14.506 -9.217 1.00 69.44 306 VAL A C 1
ATOM 2273 O O . VAL A 1 306 ? 2.478 -13.448 -9.147 1.00 69.44 306 VAL A O 1
ATOM 2276 N N . ASP A 1 307 ? 2.772 -15.579 -8.514 1.00 75.44 307 ASP A N 1
ATOM 2277 C CA . ASP A 1 307 ? 1.734 -15.595 -7.501 1.00 75.44 307 ASP A CA 1
ATOM 2278 C C . ASP A 1 307 ? 2.351 -15.186 -6.167 1.00 75.44 307 ASP A C 1
ATOM 2280 O O . ASP A 1 307 ? 3.174 -15.887 -5.579 1.00 75.44 307 ASP A O 1
ATOM 2284 N N . THR A 1 308 ? 1.969 -14.011 -5.688 1.00 73.00 308 THR A N 1
ATOM 2285 C CA . THR A 1 308 ? 2.374 -13.523 -4.377 1.00 73.00 308 THR A CA 1
ATOM 2286 C C . THR A 1 308 ? 1.243 -13.741 -3.391 1.00 73.00 308 THR A C 1
ATOM 2288 O O . THR A 1 308 ? 0.161 -13.172 -3.516 1.00 73.00 308 THR A O 1
ATOM 2291 N N . GLU A 1 309 ? 1.506 -14.555 -2.382 1.00 78.19 309 GLU A N 1
ATOM 2292 C CA . GLU A 1 309 ? 0.689 -14.639 -1.189 1.00 78.19 309 GLU A CA 1
ATOM 2293 C C . GLU A 1 309 ? 1.171 -13.594 -0.184 1.00 78.19 309 GLU A C 1
ATOM 2295 O O . GLU A 1 309 ? 2.364 -13.472 0.113 1.00 78.19 309 GLU A O 1
ATOM 2300 N N . TYR A 1 310 ? 0.238 -12.812 0.336 1.00 80.62 310 TYR A N 1
ATOM 2301 C CA . TYR A 1 310 ? 0.539 -11.726 1.251 1.00 80.62 310 TYR A CA 1
ATOM 2302 C C . TYR A 1 310 ? -0.545 -11.578 2.309 1.00 80.62 310 TYR A C 1
ATOM 2304 O O . TYR A 1 310 ? -1.668 -12.065 2.163 1.00 80.62 310 TYR A O 1
ATOM 2312 N N . PHE A 1 311 ? -0.203 -10.874 3.381 1.00 79.06 311 PHE A N 1
ATOM 2313 C CA . PHE A 1 311 ? -1.158 -10.497 4.407 1.00 79.06 311 PHE A CA 1
ATOM 2314 C C . PHE A 1 311 ? -1.738 -9.123 4.103 1.00 79.06 311 PHE A C 1
ATOM 2316 O O . PHE A 1 311 ? -1.018 -8.118 4.049 1.00 79.06 311 PHE A O 1
ATOM 2323 N N . ALA A 1 312 ? -3.051 -9.078 3.904 1.00 78.31 312 ALA A N 1
ATOM 2324 C CA . ALA A 1 312 ? -3.748 -7.825 3.687 1.00 78.31 312 ALA A CA 1
ATOM 2325 C C . ALA A 1 312 ? -3.998 -7.104 5.016 1.00 78.31 312 ALA A C 1
ATOM 2327 O O . ALA A 1 312 ? -4.420 -7.713 6.002 1.00 78.31 312 ALA A O 1
ATOM 2328 N N . ALA A 1 313 ? -3.798 -5.789 5.027 1.00 78.00 313 ALA A N 1
ATOM 2329 C CA . ALA A 1 313 ? -4.390 -4.922 6.024 1.00 78.00 313 ALA A CA 1
ATOM 2330 C C . ALA A 1 313 ? -5.914 -5.096 5.968 1.00 78.00 313 ALA A C 1
ATOM 2332 O O . ALA A 1 313 ? -6.497 -5.052 4.878 1.00 78.00 313 ALA A O 1
ATOM 2333 N N . PRO A 1 314 ? -6.592 -5.263 7.112 1.00 82.06 314 PRO A N 1
ATOM 2334 C CA . PRO A 1 314 ? -8.042 -5.218 7.114 1.00 82.06 314 PRO A CA 1
ATOM 2335 C C . PRO A 1 314 ? -8.509 -3.840 6.614 1.00 82.06 314 PRO A C 1
ATOM 2337 O O . PRO A 1 314 ? -7.998 -2.820 7.090 1.00 82.06 314 PRO A O 1
ATOM 2340 N N . PRO A 1 315 ? -9.483 -3.771 5.690 1.00 82.50 315 PRO A N 1
ATOM 2341 C CA . PRO A 1 315 ? -10.072 -2.491 5.332 1.00 82.50 315 PRO A CA 1
ATOM 2342 C C . PRO A 1 315 ? -10.768 -1.895 6.566 1.00 82.50 315 PRO A C 1
ATOM 2344 O O . PRO A 1 315 ? -11.390 -2.643 7.328 1.00 82.50 315 PRO A O 1
ATOM 2347 N N . PRO A 1 316 ? -10.675 -0.574 6.795 1.00 85.44 316 PRO A N 1
ATOM 2348 C CA . PRO A 1 316 ? -11.422 0.064 7.868 1.00 85.44 316 PRO A CA 1
ATOM 2349 C C . PRO A 1 316 ? -12.921 -0.021 7.572 1.00 85.44 316 PRO A C 1
ATOM 2351 O O . PRO A 1 316 ? -13.334 0.220 6.439 1.00 85.44 316 PRO A O 1
ATOM 2354 N N . MET A 1 317 ? -13.721 -0.300 8.598 1.00 90.75 317 MET A N 1
ATOM 2355 C CA . MET A 1 317 ? -15.177 -0.234 8.525 1.00 90.75 317 MET A CA 1
ATOM 2356 C C . MET A 1 317 ? -15.622 1.214 8.321 1.00 90.75 317 MET A C 1
ATOM 2358 O O . MET A 1 317 ? -15.144 2.114 9.029 1.00 90.75 317 MET A O 1
ATOM 2362 N N . GLN A 1 318 ? -16.499 1.443 7.348 1.00 84.31 318 GLN A N 1
ATOM 2363 C CA . GLN A 1 318 ? -16.985 2.772 6.969 1.00 84.31 318 GLN A CA 1
ATOM 2364 C C . GLN A 1 318 ? -18.417 3.038 7.438 1.00 84.31 318 GLN A C 1
ATOM 2366 O O . GLN A 1 318 ? -18.770 4.198 7.652 1.00 84.31 318 GLN A O 1
ATOM 2371 N N . SER A 1 319 ? -19.209 1.987 7.639 1.00 85.50 319 SER A N 1
ATOM 2372 C CA . SER A 1 319 ? -20.611 2.059 8.053 1.00 85.50 319 SER A CA 1
ATOM 2373 C C . SER A 1 319 ? -20.938 1.090 9.194 1.00 85.50 319 SER A C 1
ATOM 2375 O O . SER A 1 319 ? -20.161 0.189 9.506 1.00 85.50 319 SER A O 1
ATOM 2377 N N . ASP A 1 320 ? -22.099 1.289 9.822 1.00 82.88 320 ASP A N 1
ATOM 2378 C CA . ASP A 1 320 ? -22.592 0.444 10.920 1.00 82.88 320 ASP A CA 1
ATOM 2379 C C . ASP A 1 320 ? -23.108 -0.927 10.433 1.00 82.88 320 ASP A C 1
ATOM 2381 O O . ASP A 1 320 ? -23.302 -1.835 11.239 1.00 82.88 320 ASP A O 1
ATOM 2385 N N . GLU A 1 321 ? -23.328 -1.076 9.124 1.00 89.50 321 GLU A N 1
ATOM 2386 C CA . GLU A 1 321 ? -23.770 -2.322 8.482 1.00 89.50 321 GLU A CA 1
ATOM 2387 C C . GLU A 1 321 ? -22.592 -3.225 8.086 1.00 89.50 321 GLU A C 1
ATOM 2389 O O . GLU A 1 321 ? -22.785 -4.380 7.708 1.00 89.50 321 GLU A O 1
ATOM 2394 N N . GLU A 1 322 ? -21.360 -2.717 8.163 1.00 90.56 322 GLU A N 1
ATOM 2395 C CA . GLU A 1 322 ? -20.177 -3.488 7.810 1.00 90.56 322 GLU A CA 1
ATOM 2396 C C . GLU A 1 322 ? -19.768 -4.441 8.928 1.00 90.56 322 GLU A C 1
ATOM 2398 O O . GLU A 1 322 ? -19.523 -4.052 10.070 1.00 90.56 322 GLU A O 1
ATOM 2403 N N . GLU A 1 323 ? -19.611 -5.710 8.563 1.00 90.94 323 GLU A N 1
ATOM 2404 C CA . GLU A 1 323 ? -19.083 -6.720 9.466 1.00 90.94 323 GLU A CA 1
ATOM 2405 C C . GLU A 1 323 ? -17.553 -6.829 9.347 1.00 90.94 323 GLU A C 1
ATOM 2407 O O . GLU A 1 323 ? -16.998 -6.818 8.236 1.00 90.94 323 GLU A O 1
ATOM 2412 N N . PRO A 1 324 ? -16.835 -6.997 10.472 1.00 91.88 324 PRO A N 1
ATOM 2413 C CA . PRO A 1 324 ? -15.413 -7.293 10.439 1.00 91.88 324 PRO A CA 1
ATOM 2414 C C . PRO A 1 324 ? -15.135 -8.583 9.650 1.00 91.88 324 PRO A C 1
ATOM 2416 O O . PRO A 1 324 ? -15.797 -9.602 9.852 1.00 91.88 324 PRO A O 1
ATOM 2419 N N . ARG A 1 325 ? -14.100 -8.588 8.797 1.00 88.62 325 ARG A N 1
ATOM 2420 C CA . ARG A 1 325 ? -13.693 -9.764 8.000 1.00 88.62 325 ARG A CA 1
ATOM 2421 C C . ARG A 1 325 ? -12.901 -10.773 8.839 1.00 88.62 325 ARG A C 1
ATOM 2423 O O . ARG A 1 325 ? -11.779 -11.138 8.501 1.00 88.62 325 ARG A O 1
ATOM 2430 N N . LEU A 1 326 ? -13.487 -11.206 9.948 1.00 89.69 326 LEU A N 1
ATOM 2431 C CA . LEU A 1 326 ? -12.959 -12.229 10.843 1.00 89.69 326 LEU A CA 1
ATOM 2432 C C . LEU A 1 326 ? -14.062 -13.219 11.243 1.00 89.69 326 LEU A C 1
ATOM 2434 O O . LEU A 1 326 ? -15.243 -12.868 11.189 1.00 89.69 326 LEU A O 1
ATOM 2438 N N . PRO A 1 327 ? -13.692 -14.447 11.650 1.00 91.38 327 PRO A N 1
ATOM 2439 C CA . PRO A 1 327 ? -14.629 -15.414 12.211 1.00 91.38 327 PRO A CA 1
ATOM 2440 C C . PRO A 1 327 ? -15.536 -14.804 13.288 1.00 91.38 327 PRO A C 1
ATOM 2442 O O . PRO A 1 327 ? -15.075 -14.036 14.131 1.00 91.38 327 PRO A O 1
ATOM 2445 N N . GLN A 1 328 ? -16.827 -15.145 13.264 1.00 92.25 328 GLN A N 1
ATOM 2446 C CA . GLN A 1 328 ? -17.845 -14.523 14.121 1.00 92.25 328 GLN A CA 1
ATOM 2447 C C . GLN A 1 328 ? -17.540 -14.654 15.622 1.00 92.25 328 GLN A C 1
ATOM 2449 O O . GLN A 1 328 ? -17.806 -13.747 16.406 1.00 92.25 328 GLN A O 1
ATOM 2454 N N . ASP A 1 329 ? -16.918 -15.756 16.032 1.00 92.00 329 ASP A N 1
ATOM 2455 C CA . ASP A 1 329 ? -16.495 -16.004 17.411 1.00 92.00 329 ASP A CA 1
ATOM 2456 C C . ASP A 1 329 ? -15.393 -15.048 17.897 1.00 92.00 329 ASP A C 1
ATOM 2458 O O . ASP A 1 329 ? -15.206 -14.870 19.101 1.00 92.00 329 ASP A O 1
ATOM 2462 N N . LEU A 1 330 ? -14.692 -14.388 16.975 1.00 94.12 330 LEU A N 1
ATOM 2463 C CA . LEU A 1 330 ? -13.659 -13.401 17.271 1.00 94.12 330 LEU A CA 1
ATOM 2464 C C . LEU A 1 330 ? -14.194 -11.957 17.273 1.00 94.12 330 LEU A C 1
ATOM 2466 O O . LEU A 1 330 ? -13.482 -11.048 17.706 1.00 94.12 330 LEU A O 1
ATOM 2470 N N . HIS A 1 331 ? -15.453 -11.727 16.865 1.00 95.25 331 HIS A N 1
ATOM 2471 C CA . HIS A 1 331 ? -16.084 -10.394 16.873 1.00 95.25 331 HIS A CA 1
ATOM 2472 C C . HIS A 1 331 ? -16.121 -9.799 18.286 1.00 95.25 331 HIS A C 1
ATOM 2474 O O . HIS A 1 331 ? -15.864 -8.609 18.466 1.00 95.25 331 HIS A O 1
ATOM 2480 N N . GLY A 1 332 ? -16.348 -10.636 19.304 1.00 96.69 332 GLY A N 1
ATOM 2481 C CA . GLY A 1 332 ? -16.335 -10.216 20.709 1.00 96.69 332 GLY A CA 1
ATOM 2482 C C . GLY A 1 332 ? -15.002 -9.603 21.146 1.00 96.69 332 GLY A C 1
ATOM 2483 O O . GLY A 1 332 ? -14.992 -8.602 21.854 1.00 96.69 332 GLY A O 1
ATOM 2484 N N . VAL A 1 333 ? -13.875 -10.116 20.640 1.00 96.69 333 VAL A N 1
ATOM 2485 C CA . VAL A 1 333 ? -12.543 -9.579 20.967 1.00 96.69 333 VAL A CA 1
ATOM 2486 C C . VAL A 1 333 ? -12.361 -8.177 20.381 1.00 96.69 333 VAL A C 1
ATOM 2488 O O . VAL A 1 333 ? -11.792 -7.301 21.030 1.00 96.69 333 VAL A O 1
ATOM 2491 N N . VAL A 1 334 ? -12.881 -7.923 19.176 1.00 96.31 334 VAL A N 1
ATOM 2492 C CA . VAL A 1 334 ? -12.872 -6.573 18.589 1.00 96.31 334 VAL A CA 1
ATOM 2493 C C . VAL A 1 334 ? -13.707 -5.612 19.435 1.00 96.31 334 VAL A C 1
ATOM 2495 O O . VAL A 1 334 ? -13.267 -4.490 19.688 1.00 96.31 334 VAL A O 1
ATOM 2498 N N . LEU A 1 335 ? -14.873 -6.051 19.918 1.00 96.19 335 LEU A N 1
ATOM 2499 C CA . LEU A 1 335 ? -15.719 -5.247 20.804 1.00 96.19 335 LEU A CA 1
ATOM 2500 C C . LEU A 1 335 ? -15.024 -4.928 22.134 1.00 96.19 335 LEU A C 1
ATOM 2502 O O . LEU A 1 335 ? -15.052 -3.771 22.554 1.00 96.19 335 LEU A O 1
ATOM 2506 N N . ASP A 1 336 ? -14.350 -5.899 22.754 1.00 97.94 336 ASP A N 1
ATOM 2507 C CA . ASP A 1 336 ? -13.583 -5.685 23.988 1.00 97.94 336 ASP A CA 1
ATOM 2508 C C . ASP A 1 336 ? -12.475 -4.642 23.785 1.00 97.94 336 ASP A C 1
ATOM 2510 O O . ASP A 1 336 ? -12.343 -3.701 24.570 1.00 97.94 336 ASP A O 1
ATOM 2514 N N . GLY A 1 337 ? -11.724 -4.738 22.682 1.00 97.06 337 GLY A N 1
ATOM 2515 C CA . GLY A 1 337 ? -10.702 -3.749 22.330 1.00 97.06 337 GLY A CA 1
ATOM 2516 C C . GLY A 1 337 ? -11.288 -2.366 22.016 1.00 97.06 337 GLY A C 1
ATOM 2517 O O . GLY A 1 337 ? -10.691 -1.334 22.339 1.00 97.06 337 GLY A O 1
ATOM 2518 N N . ALA A 1 338 ? -12.474 -2.304 21.411 1.00 96.44 338 ALA A N 1
ATOM 2519 C CA . ALA A 1 338 ? -13.154 -1.042 21.140 1.00 96.44 338 ALA A CA 1
ATOM 2520 C C . ALA A 1 338 ? -13.619 -0.378 22.449 1.00 96.44 338 ALA A C 1
ATOM 2522 O O . ALA A 1 338 ? -13.445 0.829 22.630 1.00 96.44 338 ALA A O 1
ATOM 2523 N N . LEU A 1 339 ? -14.161 -1.167 23.384 1.00 96.69 339 LEU A N 1
ATOM 2524 C CA . LEU A 1 339 ? -14.583 -0.716 24.712 1.00 96.69 339 LEU A CA 1
ATOM 2525 C C . LEU A 1 339 ? -13.392 -0.266 25.559 1.00 96.69 339 LEU A C 1
ATOM 2527 O O . LEU A 1 339 ? -13.477 0.779 26.201 1.00 96.69 339 LEU A O 1
ATOM 2531 N N . LEU A 1 340 ? -12.259 -0.967 25.488 1.00 97.50 340 LEU A N 1
ATOM 2532 C CA . LEU A 1 340 ? -10.995 -0.524 26.078 1.00 97.50 340 LEU A CA 1
ATOM 2533 C C . LEU A 1 340 ? -10.622 0.892 25.614 1.00 97.50 340 LEU A C 1
ATOM 2535 O O . LEU A 1 340 ? -10.379 1.777 26.437 1.00 97.50 340 LEU A O 1
ATOM 2539 N N . ASN A 1 341 ? -10.601 1.127 24.298 1.00 95.06 341 ASN A N 1
ATOM 2540 C CA . ASN A 1 341 ? -10.273 2.440 23.739 1.00 95.06 341 ASN A CA 1
ATOM 2541 C C . ASN A 1 341 ? -11.280 3.523 24.168 1.00 95.06 341 ASN A C 1
ATOM 2543 O O . ASN A 1 341 ? -10.876 4.645 24.482 1.00 95.06 341 ASN A O 1
ATOM 2547 N N . LEU A 1 342 ? -12.569 3.178 24.232 1.00 95.06 342 LEU A N 1
ATOM 2548 C CA . LEU A 1 342 ? -13.620 4.071 24.713 1.00 95.06 342 LEU A CA 1
ATOM 2549 C C . LEU A 1 342 ? -13.421 4.457 26.187 1.00 95.06 342 LEU A C 1
ATOM 2551 O O . LEU A 1 342 ? -13.425 5.641 26.514 1.00 95.06 342 LEU A O 1
ATOM 2555 N N . TYR A 1 343 ? -13.224 3.496 27.091 1.00 96.44 343 TYR A N 1
ATOM 2556 C CA . TYR A 1 343 ? -13.070 3.800 28.519 1.00 96.44 343 TYR A CA 1
ATOM 2557 C C . TYR A 1 343 ? -11.760 4.525 28.838 1.00 96.44 343 TYR A C 1
ATOM 2559 O O . TYR A 1 343 ? -11.742 5.355 29.746 1.00 96.44 343 TYR A O 1
ATOM 2567 N N . ARG A 1 344 ? -10.695 4.301 28.052 1.00 95.12 344 ARG A N 1
ATOM 2568 C CA . ARG A 1 344 ? -9.482 5.137 28.096 1.00 95.12 344 ARG A CA 1
ATOM 2569 C C . ARG A 1 344 ? -9.784 6.585 27.717 1.00 95.12 344 ARG A C 1
ATOM 2571 O O . ARG A 1 344 ? -9.344 7.492 28.414 1.00 95.12 344 ARG A O 1
ATOM 2578 N N . TYR A 1 345 ? -10.564 6.803 26.657 1.00 92.94 345 TYR A N 1
ATOM 2579 C CA . TYR A 1 345 ? -10.989 8.145 26.250 1.00 92.94 345 TYR A CA 1
ATOM 2580 C C . TYR A 1 345 ? -11.848 8.839 27.320 1.00 92.94 345 TYR A C 1
ATOM 2582 O O . TYR A 1 345 ? -11.656 10.020 27.587 1.00 92.94 345 TYR A O 1
ATOM 2590 N N . LEU A 1 346 ? -12.742 8.096 27.978 1.00 93.25 346 LEU A N 1
ATOM 2591 C CA . LEU A 1 346 ? -13.575 8.587 29.084 1.00 93.25 346 LEU A CA 1
ATOM 2592 C C . LEU A 1 346 ? -12.829 8.693 30.425 1.00 93.25 346 LEU A C 1
ATOM 2594 O O . LEU A 1 346 ? -13.443 9.041 31.432 1.00 93.25 346 LEU A O 1
ATOM 2598 N N . THR A 1 347 ? -11.529 8.383 30.474 1.00 96.31 347 THR A N 1
ATOM 2599 C CA . THR A 1 347 ? -10.701 8.401 31.696 1.00 96.31 347 THR A CA 1
ATOM 2600 C C . THR A 1 347 ? -11.231 7.518 32.840 1.00 96.31 347 THR A C 1
ATOM 2602 O O . THR A 1 347 ? -10.991 7.790 34.012 1.00 96.31 347 THR A O 1
ATOM 2605 N N . ASN A 1 348 ? -11.945 6.432 32.519 1.00 96.62 348 ASN A N 1
ATOM 2606 C CA . ASN A 1 348 ? -12.440 5.467 33.505 1.00 96.62 348 ASN A CA 1
ATOM 2607 C C . ASN A 1 348 ? -11.454 4.297 33.644 1.00 96.62 348 ASN A C 1
ATOM 2609 O O . ASN A 1 348 ? -11.546 3.309 32.915 1.00 96.62 348 ASN A O 1
ATOM 2613 N N . GLU A 1 349 ? -10.513 4.430 34.580 1.00 97.31 349 GLU A N 1
ATOM 2614 C CA . GLU A 1 349 ? -9.401 3.491 34.781 1.00 97.31 349 GLU A CA 1
ATOM 2615 C C . GLU A 1 349 ? -9.854 2.073 35.161 1.00 97.31 349 GLU A C 1
ATOM 2617 O O . GLU A 1 349 ? -9.331 1.091 34.642 1.00 97.31 349 GLU A O 1
ATOM 2622 N N . SER A 1 350 ? -10.877 1.943 36.010 1.00 97.62 350 SER A N 1
ATOM 2623 C CA . SER A 1 350 ? -11.367 0.624 36.429 1.00 97.62 350 SER A CA 1
ATOM 2624 C C . SER A 1 350 ? -11.971 -0.154 35.256 1.00 97.62 350 SER A C 1
ATOM 2626 O O . SER A 1 350 ? -11.646 -1.325 35.046 1.00 97.62 350 SER A O 1
ATOM 2628 N N . MET A 1 351 ? -12.813 0.504 34.451 1.00 97.00 351 MET A N 1
ATOM 2629 C CA . MET A 1 351 ? -13.422 -0.140 33.286 1.00 97.00 351 MET A CA 1
ATOM 2630 C C . MET A 1 351 ? -12.410 -0.373 32.166 1.00 97.00 351 MET A C 1
ATOM 2632 O O . MET A 1 351 ? -12.471 -1.413 31.511 1.00 97.00 351 MET A O 1
ATOM 2636 N N . SER A 1 352 ? -11.466 0.548 31.941 1.00 97.38 352 SER A N 1
ATOM 2637 C CA . SER A 1 352 ? -10.415 0.332 30.946 1.00 97.38 352 SER A CA 1
ATOM 2638 C C . SER A 1 352 ? -9.534 -0.858 31.328 1.00 97.38 352 SER A C 1
ATOM 2640 O O . SER A 1 352 ? -9.303 -1.709 30.477 1.00 97.38 352 SER A O 1
ATOM 2642 N N . GLN A 1 353 ? -9.140 -1.001 32.597 1.00 97.88 353 GLN A N 1
ATOM 2643 C CA . GLN A 1 353 ? -8.354 -2.145 33.061 1.00 97.88 353 GLN A CA 1
ATOM 2644 C C . GLN A 1 353 ? -9.111 -3.473 32.907 1.00 97.88 353 GLN A C 1
ATOM 2646 O O . GLN A 1 353 ? -8.528 -4.479 32.501 1.00 97.88 353 GLN A O 1
ATOM 2651 N N . PHE A 1 354 ? -10.421 -3.490 33.178 1.00 97.75 354 PHE A N 1
ATOM 2652 C CA . PHE A 1 354 ? -11.249 -4.676 32.945 1.00 97.75 354 PHE A CA 1
ATOM 2653 C C . PHE A 1 354 ? -11.223 -5.107 31.470 1.00 97.75 354 PHE A C 1
ATOM 2655 O O . PHE A 1 354 ? -10.919 -6.264 31.177 1.00 97.75 354 PHE A O 1
ATOM 2662 N N . TYR A 1 355 ? -11.493 -4.184 30.540 1.00 98.12 355 TYR A N 1
ATOM 2663 C CA . TYR A 1 355 ? -11.488 -4.500 29.107 1.00 98.12 355 TYR A CA 1
ATOM 2664 C C . TYR A 1 355 ? -10.084 -4.747 28.550 1.00 98.12 355 TYR A C 1
ATOM 2666 O O . TYR A 1 355 ? -9.947 -5.503 27.596 1.00 98.12 355 TYR A O 1
ATOM 2674 N N . GLU A 1 356 ? -9.036 -4.188 29.153 1.00 97.81 356 GLU A N 1
ATOM 2675 C CA . GLU A 1 356 ? -7.648 -4.517 28.821 1.00 97.81 356 GLU A CA 1
ATOM 2676 C C . GLU A 1 356 ? -7.341 -5.986 29.111 1.00 97.81 356 GLU A C 1
ATOM 2678 O O . GLU A 1 356 ? -6.805 -6.684 28.250 1.00 97.81 356 GLU A O 1
ATOM 2683 N N . ASN A 1 357 ? -7.773 -6.487 30.272 1.00 97.88 357 ASN A N 1
ATOM 2684 C CA . ASN A 1 357 ? -7.631 -7.897 30.624 1.00 97.88 357 ASN A CA 1
ATOM 2685 C C . ASN A 1 357 ? -8.445 -8.807 29.689 1.00 97.88 357 ASN A C 1
ATOM 2687 O O . ASN A 1 357 ? -7.926 -9.825 29.231 1.00 97.88 357 ASN A O 1
ATOM 2691 N N . GLN A 1 358 ? -9.696 -8.443 29.372 1.00 97.94 358 GLN A N 1
ATOM 2692 C CA . GLN A 1 358 ? -10.541 -9.223 28.451 1.00 97.94 358 GLN A CA 1
ATOM 2693 C C . GLN A 1 358 ? -9.966 -9.248 27.033 1.00 97.94 358 GLN A C 1
ATOM 2695 O O . GLN A 1 358 ? -9.823 -10.318 26.438 1.00 97.94 358 GLN A O 1
ATOM 2700 N N . PHE A 1 359 ? -9.561 -8.086 26.517 1.00 97.62 359 PHE A N 1
ATOM 2701 C CA . PHE A 1 359 ? -8.962 -7.962 25.195 1.00 97.62 359 PHE A CA 1
ATOM 2702 C C . PHE A 1 359 ? -7.642 -8.735 25.112 1.00 97.62 359 PHE A C 1
ATOM 2704 O O . PHE A 1 359 ? -7.455 -9.530 24.193 1.00 97.62 359 PHE A O 1
ATOM 2711 N N . GLY A 1 360 ? -6.764 -8.594 26.111 1.00 96.62 360 GLY A N 1
ATOM 2712 C CA . GLY A 1 360 ? -5.513 -9.347 26.207 1.00 96.62 360 GLY A CA 1
ATOM 2713 C C . GLY A 1 360 ? -5.732 -10.862 26.261 1.00 96.62 360 GLY A C 1
ATOM 2714 O O . GLY A 1 360 ? -5.068 -11.605 25.538 1.00 96.62 360 GLY A O 1
ATOM 2715 N N . ALA A 1 361 ? -6.712 -11.331 27.040 1.00 96.44 361 ALA A N 1
ATOM 2716 C CA . ALA A 1 361 ? -7.088 -12.745 27.084 1.00 96.44 361 ALA A CA 1
ATOM 2717 C C . ALA A 1 361 ? -7.679 -13.231 25.747 1.00 96.44 361 ALA A C 1
ATOM 2719 O O . ALA A 1 361 ? -7.407 -14.351 25.311 1.00 96.44 361 ALA A O 1
ATOM 2720 N N . GLY A 1 362 ? -8.465 -12.393 25.066 1.00 95.62 362 GLY A N 1
ATOM 2721 C CA . GLY A 1 362 ? -8.952 -12.632 23.708 1.00 95.62 362 GLY A CA 1
ATOM 2722 C C . GLY A 1 362 ? -7.807 -12.825 22.715 1.00 95.62 362 GLY A C 1
ATOM 2723 O O . GLY A 1 362 ? -7.746 -13.858 22.048 1.00 95.62 362 GLY A O 1
ATOM 2724 N N . LEU A 1 363 ? -6.859 -11.885 22.679 1.00 94.12 363 LEU A N 1
ATOM 2725 C CA . LEU A 1 363 ? -5.668 -11.954 21.827 1.00 94.12 363 LEU A CA 1
ATOM 2726 C C . LEU A 1 363 ? -4.787 -13.173 22.144 1.00 94.12 363 LEU A C 1
ATOM 2728 O O . LEU A 1 363 ? -4.262 -13.802 21.227 1.00 94.12 363 LEU A O 1
ATOM 2732 N N . ALA A 1 364 ? -4.648 -13.554 23.416 1.00 92.81 364 ALA A N 1
ATOM 2733 C CA . ALA A 1 364 ? -3.901 -14.750 23.806 1.00 92.81 364 ALA A CA 1
ATOM 2734 C C . ALA A 1 364 ? -4.575 -16.044 23.312 1.00 92.81 364 ALA A C 1
ATOM 2736 O O . ALA A 1 364 ? -3.905 -16.897 22.729 1.00 92.81 364 ALA A O 1
ATOM 2737 N N . ARG A 1 365 ? -5.904 -16.172 23.471 1.00 91.69 365 ARG A N 1
ATOM 2738 C CA . ARG A 1 365 ? -6.679 -17.320 22.952 1.00 91.69 365 ARG A CA 1
ATOM 2739 C C . ARG A 1 365 ? -6.554 -17.451 21.438 1.00 91.69 365 ARG A C 1
ATOM 2741 O O . ARG A 1 365 ? -6.406 -18.550 20.912 1.00 91.69 365 ARG A O 1
ATOM 2748 N N . ILE A 1 366 ? -6.593 -16.315 20.757 1.00 89.38 366 ILE A N 1
ATOM 2749 C CA . ILE A 1 366 ? -6.367 -16.202 19.323 1.00 89.38 366 ILE A CA 1
ATOM 2750 C C . ILE A 1 366 ? -4.991 -16.762 18.925 1.00 89.38 366 ILE A C 1
ATOM 2752 O O . ILE A 1 366 ? -4.928 -17.616 18.043 1.00 89.38 366 ILE A O 1
ATOM 2756 N N . ARG A 1 367 ? -3.909 -16.326 19.590 1.00 87.50 367 ARG A N 1
ATOM 2757 C CA . ARG A 1 367 ? -2.535 -16.768 19.282 1.00 87.50 367 ARG A CA 1
ATOM 2758 C C . ARG A 1 367 ? -2.374 -18.275 19.461 1.00 87.50 367 ARG A C 1
ATOM 2760 O O . ARG A 1 367 ? -1.881 -18.952 18.564 1.00 87.50 367 ARG A O 1
ATOM 2767 N N . MET A 1 368 ? -2.894 -18.806 20.567 1.00 86.81 368 MET A N 1
ATOM 2768 C CA . MET A 1 368 ? -2.883 -20.250 20.822 1.00 86.81 368 MET A CA 1
ATOM 2769 C C . MET A 1 368 ? -3.630 -21.025 19.729 1.00 86.81 368 MET A C 1
ATOM 2771 O O . MET A 1 368 ? -3.185 -22.087 19.303 1.00 86.81 368 MET A O 1
ATOM 2775 N N . ARG A 1 369 ? -4.754 -20.498 19.226 1.00 83.75 369 ARG A N 1
ATOM 2776 C CA . ARG A 1 369 ? -5.505 -21.149 18.145 1.00 83.75 369 ARG A CA 1
ATOM 2777 C C . ARG A 1 369 ? -4.761 -21.111 16.812 1.00 83.75 369 ARG A C 1
ATOM 2779 O O . ARG A 1 369 ? -4.797 -22.111 16.100 1.00 83.75 369 ARG A O 1
ATOM 2786 N N . SER A 1 370 ? -4.104 -19.997 16.477 1.00 75.56 370 SER A N 1
ATOM 2787 C CA . SER A 1 370 ? -3.320 -19.907 15.238 1.00 75.56 370 SER A CA 1
ATOM 2788 C C . SER A 1 370 ? -2.173 -20.914 15.223 1.00 75.56 370 SER A C 1
ATOM 2790 O O . SER A 1 370 ? -2.011 -21.607 14.223 1.00 75.56 370 SER A O 1
ATOM 2792 N N . GLU A 1 371 ? -1.469 -21.073 16.348 1.00 74.88 371 GLU A N 1
ATOM 2793 C CA . GLU A 1 371 ? -0.368 -22.037 16.493 1.00 74.88 371 GLU A CA 1
ATOM 2794 C C . GLU A 1 371 ? -0.845 -23.488 16.331 1.00 74.88 371 GLU A C 1
ATOM 2796 O O . GLU A 1 371 ? -0.172 -24.298 15.704 1.00 74.88 371 GLU A O 1
ATOM 2801 N N . LEU A 1 372 ? -2.040 -23.817 16.832 1.00 62.66 372 LEU A N 1
ATOM 2802 C CA . LEU A 1 372 ? -2.611 -25.165 16.717 1.00 62.66 372 LEU A CA 1
ATOM 2803 C C . LEU A 1 372 ? -3.183 -25.476 15.323 1.00 62.66 372 LEU A C 1
ATOM 2805 O O . LEU A 1 372 ? -3.324 -26.643 14.956 1.00 62.66 372 LEU A O 1
ATOM 2809 N N . SER A 1 373 ? -3.563 -24.452 14.554 1.00 63.44 373 SER A N 1
ATOM 2810 C CA . SER A 1 373 ? -4.237 -24.630 13.261 1.00 63.44 373 SER A CA 1
ATOM 2811 C C . SER A 1 373 ? -3.297 -24.848 12.073 1.00 63.44 373 SER A C 1
ATOM 2813 O O . SER A 1 373 ? -3.756 -25.362 11.050 1.00 63.44 373 SER A O 1
ATOM 2815 N N . ASP A 1 374 ? -2.010 -24.508 12.207 1.00 55.06 374 ASP A N 1
ATOM 2816 C CA . ASP A 1 374 ? -1.055 -24.496 11.087 1.00 55.06 374 ASP A CA 1
ATOM 2817 C C . ASP A 1 374 ? -0.689 -25.908 10.569 1.00 55.06 374 ASP A C 1
ATOM 2819 O O . ASP A 1 374 ? -0.214 -26.036 9.446 1.00 55.06 374 ASP A O 1
ATOM 2823 N N . GLU A 1 375 ? -0.985 -26.989 11.309 1.00 46.41 375 GLU A N 1
ATOM 2824 C CA . GLU A 1 375 ? -0.622 -28.359 10.888 1.00 46.41 375 GLU A CA 1
ATOM 2825 C C . GLU A 1 375 ? -1.782 -29.284 10.472 1.00 46.41 375 GLU A C 1
ATOM 2827 O O . GLU A 1 375 ? -1.531 -30.301 9.827 1.00 46.41 375 GLU A O 1
ATOM 2832 N N . SER A 1 376 ? -3.053 -28.989 10.787 1.00 44.53 376 SER A N 1
ATOM 2833 C CA . SER A 1 376 ? -4.117 -30.012 10.643 1.00 44.53 376 SER A CA 1
ATOM 2834 C C . SER A 1 376 ? -5.412 -29.598 9.936 1.00 44.53 376 SER A C 1
ATOM 2836 O O . SER A 1 376 ? -6.149 -30.475 9.480 1.00 44.53 376 SER A O 1
ATOM 2838 N N . VAL A 1 377 ? -5.713 -28.303 9.779 1.00 47.81 377 VAL A N 1
ATOM 2839 C CA . VAL A 1 377 ?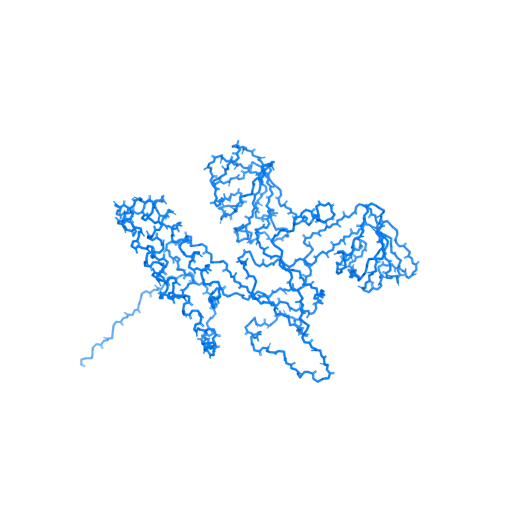 -7.074 -27.871 9.383 1.00 47.81 377 VAL A CA 1
ATOM 2840 C C . VAL A 1 377 ? -7.227 -27.572 7.882 1.00 47.81 377 VAL A C 1
ATOM 2842 O O . VAL A 1 377 ? -8.339 -27.582 7.357 1.00 47.81 377 VAL A O 1
ATOM 2845 N N . PHE A 1 378 ? -6.139 -27.429 7.124 1.00 46.12 378 PHE A N 1
ATOM 2846 C CA . PHE A 1 378 ? -6.217 -27.063 5.700 1.00 46.12 378 PHE A CA 1
ATOM 2847 C C . PHE A 1 378 ? -6.556 -28.198 4.718 1.00 46.12 378 PHE A C 1
ATOM 2849 O O . PHE A 1 378 ? -6.512 -28.003 3.506 1.00 46.12 378 PHE A O 1
ATOM 2856 N N . ARG A 1 379 ? -6.994 -29.367 5.205 1.00 43.91 379 ARG A N 1
ATOM 2857 C CA . ARG A 1 379 ? -7.665 -30.378 4.360 1.00 43.91 379 ARG A CA 1
ATOM 2858 C C . ARG A 1 379 ? -9.182 -30.203 4.261 1.00 43.91 379 ARG A C 1
ATOM 2860 O O . ARG A 1 379 ? -9.838 -31.044 3.653 1.00 43.91 379 ARG A O 1
ATOM 2867 N N . TYR A 1 380 ? -9.753 -29.131 4.808 1.00 39.47 380 TYR A N 1
ATOM 2868 C CA . TYR A 1 380 ? -11.149 -28.786 4.546 1.00 39.47 380 TYR A CA 1
ATOM 2869 C C . TYR A 1 380 ? -11.238 -27.771 3.409 1.00 39.47 380 TYR A C 1
ATOM 2871 O O . TYR A 1 380 ? -11.192 -26.561 3.613 1.00 39.47 380 TYR A O 1
ATOM 2879 N N . ALA A 1 381 ? -11.375 -28.300 2.191 1.00 35.75 381 ALA A N 1
ATOM 2880 C CA . ALA A 1 381 ? -11.863 -27.542 1.051 1.00 35.75 381 ALA A CA 1
ATOM 2881 C C . ALA A 1 381 ? -13.205 -26.898 1.439 1.00 35.75 381 ALA A C 1
ATOM 2883 O O . ALA A 1 381 ? -14.138 -27.623 1.795 1.00 35.75 381 ALA A O 1
ATOM 2884 N N . PRO A 1 382 ? -13.344 -25.565 1.400 1.00 39.88 382 PRO A N 1
ATOM 2885 C CA . PRO A 1 382 ? -14.647 -24.971 1.584 1.00 39.88 382 PRO A CA 1
ATOM 2886 C C . PRO A 1 382 ? -15.471 -25.304 0.341 1.00 39.88 382 PRO A C 1
ATOM 2888 O O . PRO A 1 382 ? -15.166 -24.855 -0.767 1.00 39.88 382 PRO A O 1
ATOM 2891 N N . THR A 1 383 ? -16.513 -26.110 0.522 1.00 37.56 383 THR A N 1
ATOM 2892 C CA . THR A 1 383 ? -17.572 -26.339 -0.461 1.00 37.56 383 THR A CA 1
ATOM 2893 C C . THR A 1 383 ? -18.356 -25.036 -0.627 1.00 37.56 383 THR A C 1
ATOM 2895 O O . THR A 1 383 ? -19.485 -24.896 -0.168 1.00 37.56 383 THR A O 1
ATOM 2898 N N .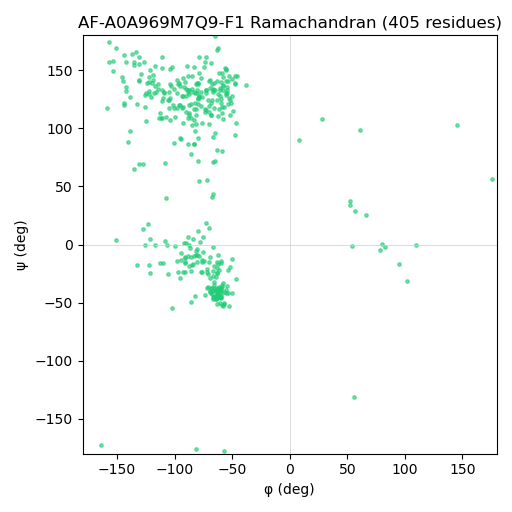 TYR A 1 384 ? -17.744 -24.029 -1.248 1.00 41.31 384 TYR A N 1
ATOM 2899 C CA . TYR A 1 384 ? -18.487 -22.902 -1.779 1.00 41.31 384 TYR A CA 1
ATOM 2900 C C . TYR A 1 384 ? -19.261 -23.441 -2.974 1.00 41.31 384 TYR A C 1
ATOM 2902 O O . TYR A 1 384 ? -18.686 -23.718 -4.028 1.00 41.31 384 TYR A O 1
ATOM 2910 N N . GLY A 1 385 ? -20.564 -23.648 -2.775 1.00 34.03 385 GLY A N 1
ATOM 2911 C CA . GLY A 1 385 ? -21.493 -23.875 -3.869 1.00 34.03 385 GLY A CA 1
ATOM 2912 C C . GLY A 1 385 ? -21.262 -22.819 -4.946 1.00 34.03 385 GLY A C 1
ATOM 2913 O O . GLY A 1 385 ? -21.001 -21.656 -4.643 1.00 34.03 385 GLY A O 1
ATOM 2914 N N . THR A 1 386 ? -21.312 -23.249 -6.198 1.00 35.41 386 THR A N 1
ATOM 2915 C CA . THR A 1 386 ? -21.053 -22.500 -7.435 1.00 35.41 386 THR A CA 1
ATOM 2916 C C . THR A 1 386 ? -22.083 -21.390 -7.714 1.00 35.41 386 THR A C 1
ATOM 2918 O O . THR A 1 386 ? -22.561 -21.239 -8.835 1.00 35.41 386 THR A O 1
ATOM 2921 N N . GLY A 1 387 ? -22.456 -20.614 -6.696 1.00 32.22 387 GLY A N 1
ATOM 2922 C CA . GLY A 1 387 ? -23.271 -19.414 -6.814 1.00 32.22 387 GLY A CA 1
ATOM 2923 C C . GLY A 1 387 ? -22.398 -18.222 -7.193 1.00 32.22 387 GLY A C 1
ATOM 2924 O O . GLY A 1 387 ? -21.499 -17.840 -6.452 1.00 32.22 387 GLY A O 1
ATOM 2925 N N . SER A 1 388 ? -22.664 -17.672 -8.374 1.00 32.59 388 SER A N 1
ATOM 2926 C CA . SER A 1 388 ? -22.092 -16.444 -8.935 1.00 32.59 388 SER A CA 1
ATOM 2927 C C . SER A 1 388 ? -21.882 -15.324 -7.896 1.00 32.59 388 SER A C 1
ATOM 2929 O O . SER A 1 388 ? -22.807 -15.052 -7.130 1.00 32.59 388 SER A O 1
ATOM 2931 N N . PRO A 1 389 ? -20.749 -14.590 -7.903 1.00 39.47 389 PRO A N 1
ATOM 2932 C CA . PRO A 1 389 ? -20.571 -13.407 -7.072 1.00 39.47 389 PRO A CA 1
ATOM 2933 C C . PRO A 1 389 ? -21.283 -12.216 -7.731 1.00 39.47 389 PRO A C 1
ATOM 2935 O O . PRO A 1 389 ? -20.653 -11.321 -8.283 1.00 39.47 389 PRO A O 1
ATOM 2938 N N . TYR A 1 390 ? -22.615 -12.225 -7.711 1.00 35.06 390 TYR A N 1
ATOM 2939 C CA . TYR A 1 390 ? -23.391 -10.995 -7.817 1.00 35.06 390 TYR A CA 1
ATOM 2940 C C . TYR A 1 390 ? -23.659 -10.525 -6.388 1.00 35.06 390 TYR A C 1
ATOM 2942 O O . TYR A 1 390 ? -24.490 -11.097 -5.687 1.00 35.06 390 TYR A O 1
ATOM 2950 N N . TYR A 1 391 ? -22.938 -9.493 -5.949 1.00 39.84 391 TYR A N 1
ATOM 2951 C CA . TYR A 1 391 ? -23.409 -8.644 -4.858 1.00 39.84 391 TYR A CA 1
ATOM 2952 C C . TYR A 1 391 ? -24.638 -7.899 -5.390 1.00 39.84 391 TYR A C 1
ATOM 2954 O O . TYR A 1 391 ? -24.514 -6.908 -6.104 1.00 39.84 391 TYR A O 1
ATOM 2962 N N . GLY A 1 392 ? -25.817 -8.474 -5.157 1.00 31.58 392 GLY A N 1
ATOM 2963 C CA . GLY A 1 392 ? -27.096 -7.867 -5.488 1.00 31.58 392 GLY A CA 1
ATOM 2964 C C . GLY A 1 392 ? -27.583 -7.009 -4.331 1.00 31.58 392 GLY A C 1
ATOM 2965 O O . GLY A 1 392 ? -28.014 -7.543 -3.311 1.00 31.58 392 GLY A O 1
ATOM 2966 N N . ASP A 1 393 ? -27.554 -5.693 -4.526 1.00 37.84 393 ASP A N 1
ATOM 2967 C CA . ASP A 1 393 ? -28.533 -4.791 -3.928 1.00 37.84 393 ASP A CA 1
ATOM 2968 C C . ASP A 1 393 ? -29.942 -5.263 -4.321 1.00 37.84 393 ASP A C 1
ATOM 2970 O O . ASP A 1 393 ? -30.229 -5.447 -5.506 1.00 37.84 393 ASP A O 1
ATOM 2974 N N . GLY A 1 394 ? -30.840 -5.437 -3.346 1.00 32.94 394 GLY A N 1
ATOM 2975 C CA . GLY A 1 394 ? -32.272 -5.570 -3.627 1.00 32.94 394 GLY A CA 1
ATOM 2976 C C . GLY A 1 394 ? -33.045 -6.520 -2.715 1.00 32.94 394 GLY A C 1
ATOM 2977 O O . GLY A 1 394 ? -33.026 -7.730 -2.903 1.00 32.94 394 GLY A O 1
ATOM 2978 N N . PHE A 1 395 ? -33.788 -5.926 -1.777 1.00 39.19 395 PHE A N 1
ATOM 2979 C CA . PHE A 1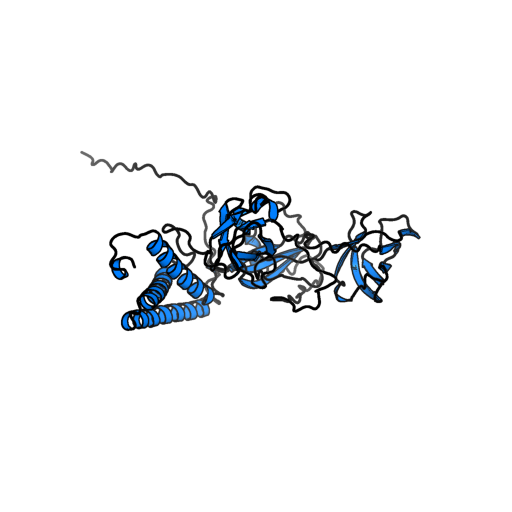 395 ? -35.163 -6.280 -1.392 1.00 39.19 395 PHE A CA 1
ATOM 2980 C C . PHE A 1 395 ? -35.612 -7.746 -1.580 1.00 39.19 395 PHE A C 1
ATOM 2982 O O . PHE A 1 395 ? -35.976 -8.170 -2.676 1.00 39.19 395 PHE A O 1
ATOM 2989 N N . LEU A 1 396 ? -35.764 -8.475 -0.470 1.00 32.44 396 LEU A N 1
ATOM 2990 C CA . LEU A 1 396 ? -36.622 -9.663 -0.431 1.00 32.44 396 LEU A CA 1
ATOM 2991 C C . LEU A 1 396 ? -38.094 -9.228 -0.295 1.00 32.44 396 LEU A C 1
ATOM 2993 O O . LEU A 1 396 ? -38.419 -8.523 0.666 1.00 32.44 396 LEU A O 1
ATOM 2997 N N . PRO A 1 397 ? -39.019 -9.647 -1.179 1.00 42.06 397 PRO A N 1
ATOM 2998 C CA . PRO A 1 397 ? -40.439 -9.521 -0.899 1.00 42.06 397 PRO A CA 1
ATOM 2999 C C . PRO A 1 397 ? -40.858 -10.600 0.109 1.00 42.06 397 PRO A C 1
ATOM 3001 O O . PRO A 1 397 ? -40.624 -11.794 -0.082 1.00 42.06 397 PRO A O 1
ATOM 3004 N N . TYR A 1 398 ? -41.502 -10.162 1.190 1.00 40.84 398 TYR A N 1
ATOM 3005 C CA . TYR A 1 398 ? -42.259 -11.010 2.107 1.00 40.84 398 TYR A CA 1
ATOM 3006 C C . TYR A 1 398 ? -43.315 -11.823 1.343 1.00 40.84 398 TYR A C 1
ATOM 3008 O O . TYR A 1 398 ? -44.092 -11.261 0.573 1.00 40.84 398 TYR A O 1
ATOM 3016 N N . GLY A 1 399 ? -43.396 -13.129 1.610 1.00 35.69 399 GLY A N 1
ATOM 3017 C CA . GLY A 1 399 ? -44.456 -13.968 1.052 1.00 35.69 399 GLY A CA 1
ATOM 3018 C C . GLY A 1 399 ? -44.345 -15.458 1.368 1.00 35.69 399 GLY A C 1
ATOM 3019 O O . GLY A 1 399 ? -44.343 -16.266 0.448 1.00 35.69 399 GLY A O 1
ATOM 3020 N N . MET A 1 400 ? -44.278 -15.845 2.646 1.00 34.41 400 MET A N 1
ATOM 3021 C CA . MET A 1 400 ? -44.607 -17.217 3.056 1.00 34.41 400 MET A CA 1
ATOM 3022 C C . MET A 1 400 ? -45.994 -17.227 3.704 1.00 34.41 400 MET A C 1
ATOM 3024 O O . MET A 1 400 ? -46.180 -16.733 4.814 1.00 34.41 400 MET A O 1
ATOM 3028 N N . LEU A 1 401 ? -46.973 -17.767 2.976 1.00 40.53 401 LEU A N 1
ATOM 3029 C CA . LEU A 1 401 ? -48.287 -18.136 3.503 1.00 40.53 401 LEU A CA 1
ATOM 3030 C C . LEU A 1 401 ? -48.147 -19.361 4.428 1.00 40.53 401 LEU A C 1
ATOM 3032 O O . LEU A 1 401 ? -47.394 -20.278 4.092 1.00 40.53 401 LEU A O 1
ATOM 3036 N N . PRO A 1 402 ? -48.869 -19.422 5.562 1.00 45.53 402 PRO A N 1
ATOM 3037 C CA . PRO A 1 402 ? -48.876 -20.602 6.417 1.00 45.53 402 PRO A CA 1
ATOM 3038 C C . PRO A 1 402 ? -49.703 -21.749 5.798 1.00 45.53 402 PRO A C 1
ATOM 3040 O O . PRO A 1 402 ? -50.645 -21.494 5.041 1.00 45.53 402 PRO A O 1
ATOM 3043 N N . PRO A 1 403 ? -49.382 -23.017 6.123 1.00 44.88 403 PRO A N 1
ATOM 3044 C CA . PRO A 1 403 ? -50.082 -24.180 5.589 1.00 44.88 403 PRO A CA 1
ATOM 3045 C C . PRO A 1 403 ? -51.511 -24.283 6.141 1.00 44.88 403 PRO A C 1
ATOM 3047 O O . PRO A 1 403 ? -51.753 -24.135 7.339 1.00 44.88 403 PRO A O 1
ATOM 3050 N N . SER A 1 404 ? -52.458 -24.558 5.245 1.00 57.72 404 SER A N 1
ATOM 3051 C CA . SER A 1 404 ? -53.870 -24.793 5.547 1.00 57.72 404 SER A CA 1
ATOM 3052 C C . SER A 1 404 ? -54.078 -26.060 6.382 1.00 57.72 404 SER A C 1
ATOM 3054 O O . SER A 1 404 ? -53.564 -27.127 6.041 1.00 57.72 404 SER A O 1
ATOM 3056 N N . VAL A 1 405 ? -54.889 -25.943 7.434 1.00 42.41 405 VAL A N 1
ATOM 3057 C CA . VAL A 1 405 ? -55.410 -27.056 8.243 1.00 42.41 405 VAL A CA 1
ATOM 3058 C C . VAL A 1 405 ? -56.477 -27.815 7.430 1.00 42.41 405 VAL A C 1
ATOM 3060 O O . VAL A 1 405 ? -57.344 -27.153 6.854 1.00 42.41 405 VAL A O 1
ATOM 3063 N N . PRO A 1 406 ? -56.461 -29.161 7.359 1.00 51.41 406 PRO A N 1
ATOM 3064 C CA . PRO A 1 406 ? -57.522 -29.917 6.701 1.00 51.41 406 PRO A CA 1
ATOM 3065 C C . PRO A 1 406 ? -58.773 -29.997 7.589 1.00 51.41 406 PRO A C 1
ATOM 3067 O O . PRO A 1 406 ? -58.660 -30.125 8.809 1.00 51.41 406 PRO A O 1
ATOM 3070 N N . THR A 1 407 ? -59.946 -29.941 6.954 1.00 65.19 407 THR A N 1
ATOM 3071 C CA . THR A 1 407 ? -61.250 -30.292 7.554 1.00 65.19 407 THR A CA 1
ATOM 3072 C C . THR A 1 407 ? -61.617 -31.723 7.212 1.00 65.19 407 THR A C 1
ATOM 3074 O O . THR A 1 407 ? -61.193 -32.177 6.122 1.00 65.19 407 THR A O 1
#

Solvent-accessible surface area (backbone atoms only — not comparable to full-atom values): 23709 Å² total; per-residue (Å²): 112,53,68,81,73,77,38,97,67,79,46,74,66,56,45,53,51,49,48,54,26,38,40,52,20,43,50,50,55,47,61,74,36,53,88,36,74,80,35,55,42,80,45,74,45,70,54,70,74,51,71,50,17,69,37,66,47,92,57,19,34,34,40,29,11,66,34,36,57,36,36,42,28,90,91,49,69,48,53,65,86,46,48,60,32,29,42,27,46,70,93,39,94,62,70,27,31,23,73,40,53,85,40,54,34,30,34,31,38,44,67,51,38,70,87,39,62,76,74,39,66,46,66,65,35,45,35,31,43,36,46,69,64,47,75,48,59,78,46,34,71,45,82,73,47,80,47,74,45,80,49,95,62,84,73,91,78,78,67,85,78,56,62,83,75,57,60,82,74,90,73,69,87,87,66,93,71,71,85,81,83,61,68,75,57,80,56,87,71,81,80,74,84,49,73,84,74,56,60,59,53,51,73,47,32,69,42,24,32,28,46,39,53,71,31,33,61,34,39,46,19,102,76,32,62,43,55,36,54,43,75,36,85,92,62,85,82,59,42,72,76,63,48,41,56,19,27,37,31,51,59,86,55,91,58,74,42,42,29,56,39,58,80,47,52,46,26,37,30,38,72,55,54,36,82,59,80,63,41,70,54,32,42,34,39,51,43,79,33,92,39,50,46,47,45,68,52,74,69,74,53,89,58,31,39,37,39,34,32,23,23,45,52,78,79,74,68,87,54,94,86,58,75,74,87,60,65,75,88,52,50,60,38,29,50,28,32,16,48,21,49,48,25,55,74,70,68,36,64,70,61,18,53,53,23,46,52,52,21,50,51,40,53,50,54,50,49,57,48,53,68,65,44,76,82,71,58,86,81,65,77,79,85,70,70,93,68,76,93,70,90,70,88,73,84,83,80,89,82,84,79,82,85,82,80,86,132

Foldseek 3Di:
DCVVVVHPDDDPVNVVLLLVLLLVLLLVLLVLPLVPPLLKDKDKDLQPQDQLAWLWDQWAKKAAAQFQKIFTDPVQFDDQVQQQWWKDFPQDPDTWGFNGDPGRGMTGTPPHDHSDDHGDMDHRTIMTTRDRKGFDALQFPWFDDKDKDQDPDPDPDDDPPCVVVDPPPCDPPDDPDDPDDWDKDWDQDDPDPCPPRDPSCPVFQKWFWFAAAQFQKIFHFPTGQQCQCRNDPPDRPPRQVRQQQWWKDWAPDPDIWGFHGAPGSGMTGTPGHDHDHGDGGTIMTIGRHSRIIIDTPPRDDSSMMMIIIGRGRFRRDDDPPDDGSDDPVLSVLSVLSSQLVVCVVVVPVVSNVVSVVVNVVSSVVVSVVSVVCPPPPVVDDPPPDPDDPDPDDDDDDDDDDDDDDDD